Protein AF-0000000087553945 (afdb_homodimer)

Structure (mmCIF, N/CA/C/O backbone):
data_AF-0000000087553945-model_v1
#
loop_
_entity.id
_entity.type
_entity.pdbx_description
1 polymer 'Aminotransferase class I/II-fold pyridoxal phosphate-dependent enzyme'
#
loop_
_atom_site.group_PDB
_atom_site.id
_atom_site.type_symbol
_atom_site.label_atom_id
_atom_site.label_alt_id
_atom_site.label_comp_id
_atom_site.label_asym_id
_atom_site.label_entity_id
_atom_site.label_seq_id
_atom_site.pdbx_PDB_ins_code
_atom_site.Cartn_x
_atom_site.Cartn_y
_atom_site.Cartn_z
_atom_site.occupancy
_atom_site.B_iso_or_equiv
_atom_site.auth_seq_id
_atom_site.auth_comp_id
_atom_site.auth_asym_id
_atom_site.auth_atom_id
_atom_site.pdbx_PDB_model_num
ATOM 1 N N . MET A 1 1 ? 24.328 1.444 3.928 1 54.53 1 MET A N 1
ATOM 2 C CA . MET A 1 1 ? 22.922 1.836 3.967 1 54.53 1 MET A CA 1
ATOM 3 C C . MET A 1 1 ? 22.672 2.883 5.047 1 54.53 1 MET A C 1
ATOM 5 O O . MET A 1 1 ? 23.125 2.727 6.184 1 54.53 1 MET A O 1
ATOM 9 N N . GLN A 1 2 ? 22.328 4.105 4.582 1 62.97 2 GLN A N 1
ATOM 10 C CA . GLN A 1 2 ? 22.047 5.152 5.555 1 62.97 2 GLN A CA 1
ATOM 11 C C . GLN A 1 2 ? 21.172 4.633 6.691 1 62.97 2 GLN A C 1
ATOM 13 O O . GLN A 1 2 ? 20.312 3.781 6.473 1 62.97 2 GLN A O 1
ATOM 18 N N . ASN A 1 3 ? 21.562 4.898 7.859 1 80.62 3 ASN A N 1
ATOM 19 C CA . ASN A 1 3 ? 20.906 4.414 9.078 1 80.62 3 ASN A CA 1
ATOM 20 C C . ASN A 1 3 ? 19.531 5.023 9.25 1 80.62 3 ASN A C 1
ATOM 22 O O . ASN A 1 3 ? 19.391 6.109 9.82 1 80.62 3 ASN A O 1
ATOM 26 N N . ILE A 1 4 ? 18.5 4.445 8.75 1 85.56 4 ILE A N 1
ATOM 27 C CA . ILE A 1 4 ? 17.109 4.898 8.812 1 85.56 4 ILE A CA 1
ATOM 28 C C . ILE A 1 4 ? 16.609 4.828 10.258 1 85.56 4 ILE A C 1
ATOM 30 O O . ILE A 1 4 ? 15.625 5.477 10.609 1 85.56 4 ILE A O 1
ATOM 34 N N . TYR A 1 5 ? 17.328 4.16 11.109 1 84 5 TYR A N 1
ATOM 35 C CA . TYR A 1 5 ? 16.844 3.896 12.461 1 84 5 TYR A CA 1
ATOM 36 C C . TYR A 1 5 ? 17.109 5.086 13.375 1 84 5 TYR A C 1
ATOM 38 O O . TYR A 1 5 ? 16.641 5.117 14.516 1 84 5 TYR A O 1
ATOM 46 N N . LYS A 1 6 ? 17.797 6.086 12.766 1 86.88 6 LYS A N 1
ATOM 47 C CA . LYS A 1 6 ? 18.016 7.32 13.523 1 86.88 6 LYS A CA 1
ATOM 48 C C . LYS A 1 6 ? 16.75 8.172 13.547 1 86.88 6 LYS A C 1
ATOM 50 O O . LYS A 1 6 ? 16.625 9.094 14.367 1 86.88 6 LYS A O 1
ATOM 55 N N . PHE A 1 7 ? 15.898 7.938 12.562 1 88.38 7 PHE A N 1
ATOM 56 C CA . PHE A 1 7 ? 14.656 8.688 12.508 1 88.38 7 PHE A CA 1
ATOM 57 C C . PHE A 1 7 ? 13.633 8.117 13.484 1 88.38 7 PHE A C 1
ATOM 59 O O . PHE A 1 7 ? 13.055 7.062 13.234 1 88.38 7 PHE A O 1
ATOM 66 N N . ASN A 1 8 ? 13.391 8.75 14.594 1 82.94 8 ASN A N 1
ATOM 67 C CA . ASN A 1 8 ? 12.523 8.227 15.641 1 82.94 8 ASN A CA 1
ATOM 68 C C . ASN A 1 8 ? 11.508 9.273 16.109 1 82.94 8 ASN A C 1
ATOM 70 O O . ASN A 1 8 ? 10.875 9.109 17.156 1 82.94 8 ASN A O 1
ATOM 74 N N . ARG A 1 9 ? 11.297 10.297 15.359 1 84.25 9 ARG A N 1
ATOM 75 C CA . ARG A 1 9 ? 10.398 11.383 15.75 1 84.25 9 ARG A CA 1
ATOM 76 C C . ARG A 1 9 ? 8.969 10.883 15.898 1 84.25 9 ARG A C 1
ATOM 78 O O . ARG A 1 9 ? 8.188 11.438 16.672 1 84.25 9 ARG A O 1
ATOM 85 N N . TYR A 1 10 ? 8.617 9.766 15.172 1 84.69 10 TYR A N 1
ATOM 86 C CA . TYR A 1 10 ? 7.285 9.188 15.281 1 84.69 10 TYR A CA 1
ATOM 87 C C . TYR A 1 10 ? 6.992 8.75 16.703 1 84.69 10 TYR A C 1
ATOM 89 O O . TYR A 1 10 ? 5.832 8.672 17.125 1 84.69 10 TYR A O 1
ATOM 97 N N . GLU A 1 11 ? 7.969 8.523 17.469 1 88.56 11 GLU A N 1
ATOM 98 C CA . GLU A 1 11 ? 7.805 8.055 18.828 1 88.56 11 GLU A CA 1
ATOM 99 C C . GLU A 1 11 ? 7.098 9.094 19.703 1 88.56 11 GLU A C 1
ATOM 101 O O . GLU A 1 11 ? 6.34 8.75 20.609 1 88.56 11 GLU A O 1
ATOM 106 N N . LEU A 1 12 ? 7.352 10.398 19.359 1 90.94 12 LEU A N 1
ATOM 107 C CA . LEU A 1 12 ? 6.699 11.461 20.141 1 90.94 12 LEU A CA 1
ATOM 108 C C . LEU A 1 12 ? 5.195 11.469 19.875 1 90.94 12 LEU A C 1
ATOM 110 O O . LEU A 1 12 ? 4.41 11.766 20.781 1 90.94 12 LEU A O 1
ATOM 114 N N . PHE A 1 13 ? 4.797 11.18 18.625 1 91.5 13 PHE A N 1
ATOM 115 C CA . PHE A 1 13 ? 3.379 11.094 18.297 1 91.5 13 PHE A CA 1
ATOM 116 C C . PHE A 1 13 ? 2.709 9.961 19.078 1 91.5 13 PHE A C 1
ATOM 118 O O . PHE A 1 13 ? 1.652 10.156 19.672 1 91.5 13 PHE A O 1
ATOM 125 N N . THR A 1 14 ? 3.404 8.852 19.078 1 89.88 14 THR A N 1
ATOM 126 C CA . THR A 1 14 ? 2.875 7.676 19.75 1 89.88 14 THR A CA 1
ATOM 127 C C . THR A 1 14 ? 2.879 7.875 21.266 1 89.88 14 THR A C 1
ATOM 129 O O . THR A 1 14 ? 1.916 7.516 21.938 1 89.88 14 THR A O 1
ATOM 132 N N . GLU A 1 15 ? 3.943 8.422 21.734 1 93.56 15 GLU A N 1
ATOM 133 C CA . GLU A 1 15 ? 4.078 8.641 23.172 1 93.56 15 GLU A CA 1
ATOM 134 C C . GLU A 1 15 ? 2.992 9.578 23.688 1 93.56 15 GLU A C 1
ATOM 136 O O . GLU A 1 15 ? 2.361 9.297 24.719 1 93.56 15 GLU A O 1
ATOM 141 N N . MET A 1 16 ? 2.758 10.656 22.984 1 94.19 16 MET A N 1
ATOM 142 C CA . MET A 1 16 ? 1.792 11.648 23.453 1 94.19 16 MET A CA 1
ATOM 143 C C . MET A 1 16 ? 0.373 11.094 23.406 1 94.19 16 MET A C 1
ATOM 145 O O . MET A 1 16 ? -0.438 11.375 24.281 1 94.19 16 MET A O 1
ATOM 149 N N . SER A 1 17 ? 0.095 10.359 22.328 1 91.19 17 SER A N 1
ATOM 150 C CA . SER A 1 17 ? -1.218 9.734 22.234 1 91.19 17 SER A CA 1
ATOM 151 C C . SER A 1 17 ? -1.433 8.727 23.359 1 91.19 17 SER A C 1
ATOM 153 O O . SER A 1 17 ? -2.527 8.633 23.922 1 91.19 17 SER A O 1
ATOM 155 N N . GLN A 1 18 ? -0.409 8.016 23.688 1 93.5 18 GLN A N 1
ATOM 156 C CA . GLN A 1 18 ? -0.49 7.031 24.766 1 93.5 18 GLN A CA 1
ATOM 157 C C . GLN A 1 18 ? -0.67 7.711 26.125 1 93.5 18 GLN A C 1
ATOM 159 O O . GLN A 1 18 ? -1.437 7.238 26.969 1 93.5 18 GLN A O 1
ATOM 164 N N . LEU A 1 19 ? 0.071 8.711 26.328 1 96.38 19 LEU A N 1
ATOM 165 C CA . LEU A 1 19 ? -0.048 9.469 27.562 1 96.38 19 LEU A CA 1
ATOM 166 C C . LEU A 1 19 ? -1.46 10.016 27.734 1 96.38 19 LEU A C 1
ATOM 168 O O . LEU A 1 19 ? -2.01 10 28.844 1 96.38 19 LEU A O 1
ATOM 172 N N . ALA A 1 20 ? -1.989 10.547 26.641 1 96.69 20 ALA A N 1
ATOM 173 C CA . ALA A 1 20 ? -3.346 11.078 26.688 1 96.69 20 ALA A CA 1
ATOM 174 C C . ALA A 1 20 ? -4.348 10.008 27.109 1 96.69 20 ALA A C 1
ATOM 176 O O . ALA A 1 20 ? -5.211 10.25 27.953 1 96.69 20 ALA A O 1
ATOM 177 N N . ALA A 1 21 ? -4.238 8.859 26.547 1 94.56 21 ALA A N 1
ATOM 178 C CA . ALA A 1 21 ? -5.137 7.754 26.859 1 94.56 21 ALA A CA 1
ATOM 179 C C . ALA A 1 21 ? -4.973 7.301 28.297 1 94.56 21 ALA A C 1
ATOM 181 O O . ALA A 1 21 ? -5.961 7.07 29 1 94.56 21 ALA A O 1
ATOM 182 N N . THR A 1 22 ? -3.756 7.152 28.75 1 97.25 22 THR A N 1
ATOM 183 C CA . THR A 1 22 ? -3.434 6.664 30.078 1 97.25 22 THR A CA 1
ATOM 184 C C . THR A 1 22 ? -3.975 7.613 31.156 1 97.25 22 THR A C 1
ATOM 186 O O . THR A 1 22 ? -4.426 7.172 32.219 1 97.25 22 THR A O 1
ATOM 189 N N . HIS A 1 23 ? -3.992 8.867 30.875 1 97.69 23 HIS A N 1
ATOM 190 C CA . HIS A 1 23 ? -4.32 9.852 31.906 1 97.69 23 HIS A CA 1
ATOM 191 C C . HIS A 1 23 ? -5.727 10.406 31.703 1 97.69 23 HIS A C 1
ATOM 193 O O . HIS A 1 23 ? -6.156 11.297 32.438 1 97.69 23 HIS A O 1
ATOM 199 N N . GLY A 1 24 ? -6.418 9.898 30.641 1 97.12 24 GLY A N 1
ATOM 200 C CA . GLY A 1 24 ? -7.77 10.367 30.391 1 97.12 24 GLY A CA 1
ATOM 201 C C . GLY A 1 24 ? -7.828 11.828 30 1 97.12 24 GLY A C 1
ATOM 202 O O . GLY A 1 24 ? -8.703 12.57 30.453 1 97.12 24 GLY A O 1
ATOM 203 N N . SER A 1 25 ? -6.863 12.273 29.219 1 98.06 25 SER A N 1
ATOM 204 C CA . SER A 1 25 ? -6.762 13.672 28.797 1 98.06 25 SER A CA 1
ATOM 205 C C . SER A 1 25 ? -7.609 13.938 27.562 1 98.06 25 SER A C 1
ATOM 207 O O . SER A 1 25 ? -7.883 13.016 26.781 1 98.06 25 SER A O 1
ATOM 209 N N . PHE A 1 26 ? -8.102 15.188 27.422 1 98 26 PHE A N 1
ATOM 210 C CA . PHE A 1 26 ? -8.617 15.625 26.141 1 98 26 PHE A CA 1
ATOM 211 C C . PHE A 1 26 ? -7.527 15.594 25.078 1 98 26 PHE A C 1
ATOM 213 O O . PHE A 1 26 ? -6.523 16.297 25.188 1 98 26 PHE A O 1
ATOM 220 N N . ASP A 1 27 ? -7.691 14.805 24.062 1 97 27 ASP A N 1
ATOM 221 C CA . ASP A 1 27 ? -6.613 14.594 23.109 1 97 27 ASP A CA 1
ATOM 222 C C . ASP A 1 27 ? -6.75 15.539 21.906 1 97 27 ASP A C 1
ATOM 224 O O . ASP A 1 27 ? -7.543 15.297 21 1 97 27 ASP A O 1
ATOM 228 N N . LEU A 1 28 ? -5.992 16.531 21.844 1 97.81 28 LEU A N 1
ATOM 229 C CA . LEU A 1 28 ? -5.895 17.438 20.719 1 97.81 28 LEU A CA 1
ATOM 230 C C . LEU A 1 28 ? -4.57 17.25 19.984 1 97.81 28 LEU A C 1
ATOM 232 O O . LEU A 1 28 ? -4.152 18.125 19.219 1 97.81 28 LEU A O 1
ATOM 236 N N . SER A 1 29 ? -3.859 16.141 20.266 1 95.69 29 SER A N 1
ATOM 237 C CA . SER A 1 29 ? -2.494 15.977 19.781 1 95.69 29 SER A CA 1
ATOM 238 C C . SER A 1 29 ? -2.473 15.547 18.312 1 95.69 29 SER A C 1
ATOM 240 O O . SER A 1 29 ? -1.869 16.219 17.484 1 95.69 29 SER A O 1
ATOM 242 N N . LEU A 1 30 ? -3.227 14.516 17.922 1 92.94 30 LEU A N 1
ATOM 243 C CA . LEU A 1 30 ? -3.121 13.93 16.594 1 92.94 30 LEU A CA 1
ATOM 244 C C . LEU A 1 30 ? -4.18 14.5 15.664 1 92.94 30 LEU A C 1
ATOM 246 O O . LEU A 1 30 ? -5.25 14.922 16.109 1 92.94 30 LEU A O 1
ATOM 250 N N . GLY A 1 31 ? -3.846 14.555 14.414 1 92.81 31 GLY A N 1
ATOM 251 C CA . GLY A 1 31 ? -4.766 15.008 13.383 1 92.81 31 GLY A CA 1
ATOM 252 C C . GLY A 1 31 ? -5.762 13.945 12.961 1 92.81 31 GLY A C 1
ATOM 253 O O . GLY A 1 31 ? -5.953 13.703 11.766 1 92.81 31 GLY A O 1
ATOM 254 N N . LEU A 1 32 ? -6.371 13.281 13.891 1 91.12 32 LEU A N 1
ATOM 255 C CA . LEU A 1 32 ? -7.387 12.266 13.633 1 91.12 32 LEU A CA 1
ATOM 256 C C . LEU A 1 32 ? -8.742 12.711 14.172 1 91.12 32 LEU A C 1
ATOM 258 O O . LEU A 1 32 ? -8.898 12.922 15.375 1 91.12 32 LEU A O 1
ATOM 262 N N . PRO A 1 33 ? -9.68 12.781 13.305 1 93.81 33 PRO A N 1
ATOM 263 C CA . PRO A 1 33 ? -11.008 13.195 13.758 1 93.81 33 PRO A CA 1
ATOM 264 C C . PRO A 1 33 ? -11.648 12.18 14.711 1 93.81 33 PRO A C 1
ATOM 266 O O . PRO A 1 33 ? -11.414 10.977 14.586 1 93.81 33 PRO A O 1
ATOM 269 N N . ASP A 1 34 ? -12.438 12.672 15.617 1 92.94 34 ASP A N 1
ATOM 270 C CA . ASP A 1 34 ? -13.141 11.797 16.547 1 92.94 34 ASP A CA 1
ATOM 271 C C . ASP A 1 34 ? -14.648 11.805 16.281 1 92.94 34 ASP A C 1
ATOM 273 O O . ASP A 1 34 ? -15.438 11.414 17.141 1 92.94 34 ASP A O 1
ATOM 277 N N . PHE A 1 35 ? -15.062 12.383 15.188 1 92.25 35 PHE A N 1
ATOM 278 C CA . PHE A 1 35 ? -16.453 12.414 14.781 1 92.25 35 PHE A CA 1
ATOM 279 C C . PHE A 1 35 ? -16.688 11.562 13.531 1 92.25 35 PHE A C 1
ATOM 281 O O . PHE A 1 35 ? -15.727 11.086 12.922 1 92.25 35 PHE A O 1
ATOM 288 N N . GLY A 1 36 ? -17.922 11.32 13.172 1 91.06 36 GLY A N 1
ATOM 289 C CA . GLY A 1 36 ? -18.266 10.406 12.094 1 91.06 36 GLY A CA 1
ATOM 290 C C . GLY A 1 36 ? -17.969 10.977 10.719 1 91.06 36 GLY A C 1
ATOM 291 O O . GLY A 1 36 ? -17.734 12.18 10.578 1 91.06 36 GLY A O 1
ATOM 292 N N . ILE A 1 37 ? -18 10.117 9.734 1 95.19 37 ILE A N 1
ATOM 293 C CA . ILE A 1 37 ? -17.781 10.523 8.352 1 95.19 37 ILE A CA 1
ATOM 294 C C . ILE A 1 37 ? -19.109 10.844 7.68 1 95.19 37 ILE A C 1
ATOM 296 O O . ILE A 1 37 ? -20.172 10.648 8.266 1 95.19 37 ILE A O 1
ATOM 300 N N . ASP A 1 38 ? -19.109 11.461 6.504 1 95.62 38 ASP A N 1
ATOM 301 C CA . ASP A 1 38 ? -20.297 11.703 5.699 1 95.62 38 ASP A CA 1
ATOM 302 C C . ASP A 1 38 ? -21.062 10.406 5.445 1 95.62 38 ASP A C 1
ATOM 304 O O . ASP A 1 38 ? -20.5 9.445 4.902 1 95.62 38 ASP A O 1
ATOM 308 N N . GLU A 1 39 ? -22.328 10.359 5.789 1 96.62 39 GLU A N 1
ATOM 309 C CA . GLU A 1 39 ? -23.156 9.164 5.703 1 96.62 39 GLU A CA 1
ATOM 310 C C . GLU A 1 39 ? -23.234 8.648 4.266 1 96.62 39 GLU A C 1
ATOM 312 O O . GLU A 1 39 ? -23.359 7.445 4.035 1 96.62 39 GLU A O 1
ATOM 317 N N . ARG A 1 40 ? -23.172 9.523 3.346 1 98.12 40 ARG A N 1
ATOM 318 C CA . ARG A 1 40 ? -23.219 9.141 1.94 1 98.12 40 ARG A CA 1
ATOM 319 C C . ARG A 1 40 ? -22.031 8.266 1.565 1 98.12 40 ARG A C 1
ATOM 321 O O . ARG A 1 40 ? -22.141 7.395 0.7 1 98.12 40 ARG A O 1
ATOM 328 N N . LEU A 1 41 ? -20.812 8.445 2.119 1 98.25 41 LEU A N 1
ATOM 329 C CA . LEU A 1 41 ? -19.641 7.594 1.912 1 98.25 41 LEU A CA 1
ATOM 330 C C . LEU A 1 41 ? -19.938 6.164 2.355 1 98.25 41 LEU A C 1
ATOM 332 O O . LEU A 1 41 ? -19.578 5.211 1.663 1 98.25 41 LEU A O 1
ATOM 336 N N . LYS A 1 42 ? -20.578 6.039 3.555 1 97.88 42 LYS A N 1
ATOM 337 C CA . LYS A 1 42 ? -20.953 4.715 4.047 1 97.88 42 LYS A CA 1
ATOM 338 C C . LYS A 1 42 ? -21.875 4.004 3.068 1 97.88 42 LYS A C 1
ATOM 340 O O . LYS A 1 42 ? -21.688 2.824 2.77 1 97.88 42 LYS A O 1
ATOM 345 N N . LEU A 1 43 ? -22.875 4.762 2.559 1 98.12 43 LEU A N 1
ATOM 346 C CA . LEU A 1 43 ? -23.844 4.211 1.62 1 98.12 43 LEU A CA 1
ATOM 347 C C . LEU A 1 43 ? -23.156 3.709 0.356 1 98.12 43 LEU A C 1
ATOM 349 O O . LEU A 1 43 ? -23.469 2.617 -0.129 1 98.12 43 LEU A O 1
ATOM 353 N N . PHE A 1 44 ? -22.25 4.441 -0.185 1 98.5 44 PHE A N 1
ATOM 354 C CA . PHE A 1 44 ? -21.609 4.094 -1.447 1 98.5 44 PHE A CA 1
ATOM 355 C C . PHE A 1 44 ? -20.641 2.938 -1.259 1 98.5 44 PHE A C 1
ATOM 357 O O . PHE A 1 44 ? -20.422 2.135 -2.172 1 98.5 44 PHE A O 1
ATOM 364 N N . LEU A 1 45 ? -19.984 2.822 -0.08 1 98.25 45 LEU A N 1
ATOM 365 C CA . LEU A 1 45 ? -19.141 1.661 0.162 1 98.25 45 LEU A CA 1
ATOM 366 C C . LEU A 1 45 ? -19.969 0.387 0.249 1 98.25 45 LEU A C 1
ATOM 368 O O . LEU A 1 45 ? -19.562 -0.667 -0.239 1 98.25 45 LEU A O 1
ATOM 372 N N . LYS A 1 46 ? -21.156 0.502 0.927 1 98.12 46 LYS A N 1
ATOM 373 C CA . LYS A 1 46 ? -22.062 -0.644 0.945 1 98.12 46 LYS A CA 1
ATOM 374 C C . LYS A 1 46 ? -22.5 -1.013 -0.467 1 98.12 46 LYS A C 1
ATOM 376 O O . LYS A 1 46 ? -22.594 -2.193 -0.806 1 98.12 46 LYS A O 1
ATOM 381 N N . GLU A 1 47 ? -22.781 -0.009 -1.292 1 98.38 47 GLU A N 1
ATOM 382 C CA . GLU A 1 47 ? -23.125 -0.242 -2.691 1 98.38 47 GLU A CA 1
ATOM 383 C C . GLU A 1 47 ? -21.984 -0.936 -3.434 1 98.38 47 GLU A C 1
ATOM 385 O O . GLU A 1 47 ? -22.234 -1.818 -4.262 1 98.38 47 GLU A O 1
ATOM 390 N N . ALA A 1 48 ? -20.766 -0.502 -3.17 1 98.19 48 ALA A N 1
ATOM 391 C CA . ALA A 1 48 ? -19.578 -1.092 -3.795 1 98.19 48 ALA A CA 1
ATOM 392 C C . ALA A 1 48 ? -19.5 -2.59 -3.516 1 98.19 48 ALA A C 1
ATOM 394 O O . ALA A 1 48 ? -19.094 -3.367 -4.379 1 98.19 48 ALA A O 1
ATOM 395 N N . VAL A 1 49 ? -19.859 -3 -2.301 1 96.69 49 VAL A N 1
ATOM 396 C CA . VAL A 1 49 ? -19.812 -4.398 -1.882 1 96.69 49 VAL A CA 1
ATOM 397 C C . VAL A 1 49 ? -20.75 -5.23 -2.764 1 96.69 49 VAL A C 1
ATOM 399 O O . VAL A 1 49 ? -20.438 -6.379 -3.088 1 96.69 49 VAL A O 1
ATOM 402 N N . ASP A 1 50 ? -21.797 -4.637 -3.127 1 95.38 50 ASP A N 1
ATOM 403 C CA . ASP A 1 50 ? -22.797 -5.352 -3.922 1 95.38 50 ASP A CA 1
ATOM 404 C C . ASP A 1 50 ? -22.484 -5.242 -5.414 1 95.38 50 ASP A C 1
ATOM 406 O O . ASP A 1 50 ? -23.156 -5.871 -6.238 1 95.38 50 ASP A O 1
ATOM 410 N N . SER A 1 51 ? -21.438 -4.504 -5.629 1 91.19 51 SER A N 1
ATOM 411 C CA . SER A 1 51 ? -21.016 -4.309 -7.016 1 91.19 51 SER A CA 1
ATOM 412 C C . SER A 1 51 ? -19.812 -5.164 -7.359 1 91.19 51 SER A C 1
ATOM 414 O O . SER A 1 51 ? -19.219 -5.805 -6.48 1 91.19 51 SER A O 1
ATOM 416 N N . ASN A 1 52 ? -19.531 -5.66 -8.516 1 87.12 52 ASN A N 1
ATOM 417 C CA . ASN A 1 52 ? -18.406 -6.48 -8.953 1 87.12 52 ASN A CA 1
ATOM 418 C C . ASN A 1 52 ? -17.078 -5.727 -8.812 1 87.12 52 ASN A C 1
ATOM 420 O O . ASN A 1 52 ? -16.359 -5.547 -9.797 1 87.12 52 ASN A O 1
ATOM 424 N N . THR A 1 53 ? -16.688 -5.363 -7.441 1 92 53 THR A N 1
ATOM 425 C CA . THR A 1 53 ? -15.5 -4.555 -7.176 1 92 53 THR A CA 1
ATOM 426 C C . THR A 1 53 ? -14.492 -5.328 -6.336 1 92 53 THR A C 1
ATOM 428 O O . THR A 1 53 ? -13.766 -4.742 -5.527 1 92 53 THR A O 1
ATOM 431 N N . HIS A 1 54 ? -14.492 -6.613 -6.469 1 95.19 54 HIS A N 1
ATOM 432 C CA . HIS A 1 54 ? -13.734 -7.395 -5.504 1 95.19 54 HIS A CA 1
ATOM 433 C C . HIS A 1 54 ? -12.367 -7.789 -6.066 1 95.19 54 HIS A C 1
ATOM 435 O O . HIS A 1 54 ? -11.484 -8.203 -5.316 1 95.19 54 HIS A O 1
ATOM 441 N N . ASN A 1 55 ? -12.172 -7.691 -7.348 1 94.06 55 ASN A N 1
ATOM 442 C CA . ASN A 1 55 ? -10.875 -7.957 -7.969 1 94.06 55 ASN A CA 1
ATOM 443 C C . ASN A 1 55 ? -10.078 -6.672 -8.172 1 94.06 55 ASN A C 1
ATOM 445 O O . ASN A 1 55 ? -10.586 -5.578 -7.926 1 94.06 55 ASN A O 1
ATOM 449 N N . TYR A 1 56 ? -8.875 -6.785 -8.633 1 93.12 56 TYR A N 1
ATOM 450 C CA . TYR A 1 56 ? -7.977 -5.652 -8.82 1 93.12 56 TYR A CA 1
ATOM 451 C C . TYR A 1 56 ? -8.641 -4.559 -9.648 1 93.12 56 TYR A C 1
ATOM 453 O O . TYR A 1 56 ? -9.273 -4.844 -10.664 1 93.12 56 TYR A O 1
ATOM 461 N N . ALA A 1 57 ? -8.508 -3.338 -9.18 1 93.69 57 ALA A N 1
ATOM 462 C CA . ALA A 1 57 ? -8.68 -2.199 -10.078 1 93.69 57 ALA A CA 1
ATOM 463 C C . ALA A 1 57 ? -7.457 -2.016 -10.969 1 93.69 57 ALA A C 1
ATOM 465 O O . ALA A 1 57 ? -6.379 -2.543 -10.672 1 93.69 57 ALA A O 1
ATOM 466 N N . PRO A 1 58 ? -7.648 -1.339 -12.094 1 94.5 58 PRO A N 1
ATOM 467 C CA . PRO A 1 58 ? -6.469 -1.013 -12.898 1 94.5 58 PRO A CA 1
ATOM 468 C C . PRO A 1 58 ? -5.387 -0.297 -12.094 1 94.5 58 PRO A C 1
ATOM 470 O O . PRO A 1 58 ? -5.691 0.362 -11.094 1 94.5 58 PRO A O 1
ATOM 473 N N . LEU A 1 59 ? -4.172 -0.444 -12.531 1 96.12 59 LEU A N 1
ATOM 474 C CA . LEU A 1 59 ? -3.021 0.151 -11.859 1 96.12 59 LEU A CA 1
ATOM 475 C C . LEU A 1 59 ? -3.234 1.645 -11.641 1 96.12 59 LEU A C 1
ATOM 477 O O . LEU A 1 59 ? -2.916 2.17 -10.57 1 96.12 59 LEU A O 1
ATOM 481 N N . GLU A 1 60 ? -3.787 2.348 -12.68 1 97.5 60 GLU A N 1
ATOM 482 C CA . GLU A 1 60 ? -3.967 3.795 -12.609 1 97.5 60 GLU A CA 1
ATOM 483 C C . GLU A 1 60 ? -5.125 4.164 -11.688 1 97.5 60 GLU A C 1
ATOM 485 O O . GLU A 1 60 ? -5.203 5.297 -11.203 1 97.5 60 GLU A O 1
ATOM 490 N N . GLY A 1 61 ? -6.074 3.293 -11.492 1 97.88 61 GLY A N 1
ATOM 491 C CA . GLY A 1 61 ? -7.258 3.535 -10.68 1 97.88 61 GLY A CA 1
ATOM 492 C C . GLY A 1 61 ? -8.555 3.25 -11.414 1 97.88 61 GLY A C 1
ATOM 493 O O . GLY A 1 61 ? -8.555 3.059 -12.633 1 97.88 61 GLY A O 1
ATOM 494 N N . ASN A 1 62 ? -9.602 3.17 -10.695 1 98 62 ASN A N 1
ATOM 495 C CA . ASN A 1 62 ? -10.938 3 -11.234 1 98 62 ASN A CA 1
ATOM 496 C C . ASN A 1 62 ? -11.281 4.094 -12.242 1 98 62 ASN A C 1
ATOM 498 O O . ASN A 1 62 ? -11.148 5.281 -11.945 1 98 62 ASN A O 1
ATOM 502 N N . PRO A 1 63 ? -11.703 3.705 -13.461 1 97.88 63 PRO A N 1
ATOM 503 C CA . PRO A 1 63 ? -11.938 4.699 -14.516 1 97.88 63 PRO A CA 1
ATOM 504 C C . PRO A 1 63 ? -12.961 5.758 -14.109 1 97.88 63 PRO A C 1
ATOM 506 O O . PRO A 1 63 ? -12.773 6.945 -14.398 1 97.88 63 PRO A O 1
ATOM 509 N N . LEU A 1 64 ? -14.008 5.336 -13.445 1 98.31 64 LEU A N 1
ATOM 510 C CA . LEU A 1 64 ? -15.016 6.297 -13.008 1 98.31 64 LEU A CA 1
ATOM 511 C C . LEU A 1 64 ? -14.445 7.254 -11.969 1 98.31 64 LEU A C 1
ATOM 513 O O . LEU A 1 64 ? -14.758 8.445 -11.977 1 98.31 64 LEU A O 1
ATOM 517 N N . LEU A 1 65 ? -13.641 6.738 -11.062 1 98.81 65 LEU A N 1
ATOM 518 C CA . LEU A 1 65 ? -13 7.59 -10.07 1 98.81 65 LEU A CA 1
ATOM 519 C C . LEU A 1 65 ? -12.086 8.617 -10.734 1 98.81 65 LEU A C 1
ATOM 521 O O . LEU A 1 65 ? -12.086 9.789 -10.367 1 98.81 65 LEU A O 1
ATOM 525 N N . ILE A 1 66 ? -11.289 8.172 -11.688 1 98.81 66 ILE A N 1
ATOM 526 C CA . ILE A 1 66 ? -10.375 9.055 -12.406 1 98.81 66 ILE A CA 1
ATOM 527 C C . ILE A 1 66 ? -11.164 10.164 -13.094 1 98.81 66 ILE A C 1
ATOM 529 O O . ILE A 1 66 ? -10.82 11.344 -12.984 1 98.81 66 ILE A O 1
ATOM 533 N N . GLU A 1 67 ? -12.227 9.797 -13.75 1 98.75 67 GLU A N 1
ATOM 534 C CA . GLU A 1 67 ? -13.07 10.781 -14.422 1 98.75 67 GLU A CA 1
ATOM 535 C C . GLU A 1 67 ? -13.625 11.805 -13.43 1 98.75 67 GLU A C 1
ATOM 537 O O . GLU A 1 67 ? -13.602 13.008 -13.688 1 98.75 67 GLU A O 1
ATOM 542 N N . ASN A 1 68 ? -14.109 11.32 -12.328 1 98.81 68 ASN A N 1
ATOM 543 C CA . ASN A 1 68 ? -14.742 12.195 -11.352 1 98.81 68 ASN A CA 1
ATOM 544 C C . ASN A 1 68 ? -13.711 13.062 -10.633 1 98.81 68 ASN A C 1
ATOM 546 O O . ASN A 1 68 ? -14.016 14.18 -10.227 1 98.81 68 ASN A O 1
ATOM 550 N N . ILE A 1 69 ? -12.438 12.57 -10.484 1 98.81 69 ILE A N 1
ATOM 551 C CA . ILE A 1 69 ? -11.359 13.391 -9.938 1 98.81 69 ILE A CA 1
ATOM 552 C C . ILE A 1 69 ? -11.039 14.531 -10.906 1 98.81 69 ILE A C 1
ATOM 554 O O . ILE A 1 69 ? -10.797 15.664 -10.484 1 98.81 69 ILE A O 1
ATOM 558 N N . ILE A 1 70 ? -11.023 14.219 -12.203 1 98.81 70 ILE A N 1
ATOM 559 C CA . ILE A 1 70 ? -10.773 15.234 -13.211 1 98.81 70 ILE A CA 1
ATOM 560 C C . ILE A 1 70 ? -11.828 16.328 -13.117 1 98.81 70 ILE A C 1
ATOM 562 O O . ILE A 1 70 ? -11.5 17.516 -13.078 1 98.81 70 ILE A O 1
ATOM 566 N N . HIS A 1 71 ? -13.094 15.938 -13.016 1 98.69 71 HIS A N 1
ATOM 567 C CA . HIS A 1 71 ? -14.195 16.891 -12.906 1 98.69 71 HIS A CA 1
ATOM 568 C C . HIS A 1 71 ? -14.102 17.688 -11.609 1 98.69 71 HIS A C 1
ATOM 570 O O . HIS A 1 71 ? -14.297 18.906 -11.617 1 98.69 71 HIS A O 1
ATOM 576 N N . PHE A 1 72 ? -13.828 17.031 -10.555 1 98.38 72 PHE A N 1
ATOM 577 C CA . PHE A 1 72 ? -13.695 17.656 -9.242 1 98.38 72 PHE A CA 1
ATOM 578 C C . PHE A 1 72 ? -12.641 18.75 -9.273 1 98.38 72 PHE A C 1
ATOM 580 O O . PHE A 1 72 ? -12.891 19.875 -8.812 1 98.38 72 PHE A O 1
ATOM 587 N N . ASN A 1 73 ? -11.484 18.453 -9.844 1 98.5 73 ASN A N 1
ATOM 588 C CA . ASN A 1 73 ? -10.375 19.406 -9.898 1 98.5 73 ASN A CA 1
ATOM 589 C C . ASN A 1 73 ? -10.68 20.562 -10.852 1 98.5 73 ASN A C 1
ATOM 591 O O . ASN A 1 73 ? -10.289 21.688 -10.594 1 98.5 73 ASN A O 1
ATOM 595 N N . LYS A 1 74 ? -11.328 20.25 -11.93 1 98.19 74 LYS A N 1
ATOM 596 C CA . LYS A 1 74 ? -11.711 21.266 -12.906 1 98.19 74 LYS A CA 1
ATOM 597 C C . LYS A 1 74 ? -12.656 22.297 -12.289 1 98.19 74 LYS A C 1
ATOM 599 O O . LYS A 1 74 ? -12.594 23.484 -12.625 1 98.19 74 LYS A O 1
ATOM 604 N N . ASN A 1 75 ? -13.484 21.922 -11.344 1 97.31 75 ASN A N 1
ATOM 605 C CA . ASN A 1 75 ? -14.547 22.75 -10.797 1 97.31 75 ASN A CA 1
ATOM 606 C C . ASN A 1 75 ? -14.07 23.547 -9.578 1 97.31 75 ASN A C 1
ATOM 608 O O . ASN A 1 75 ? -14.836 24.312 -8.992 1 97.31 75 ASN A O 1
ATOM 612 N N . ARG A 1 76 ? -12.852 23.391 -9.18 1 96.88 76 ARG A N 1
ATOM 613 C CA . ARG A 1 76 ? -12.281 24.203 -8.117 1 96.88 76 ARG A CA 1
ATOM 614 C C . ARG A 1 76 ? -12.305 25.688 -8.492 1 96.88 76 ARG A C 1
ATOM 616 O O . ARG A 1 76 ? -12.297 26.031 -9.672 1 96.88 76 ARG A O 1
ATOM 623 N N . LYS A 1 77 ? -12.336 26.547 -7.438 1 95.5 77 LYS A N 1
ATOM 624 C CA . LYS A 1 77 ? -12.211 27.969 -7.707 1 95.5 77 LYS A CA 1
ATOM 625 C C . LYS A 1 77 ? -10.953 28.266 -8.516 1 95.5 77 LYS A C 1
ATOM 627 O O . LYS A 1 77 ? -11.008 28.984 -9.523 1 95.5 77 LYS A O 1
ATOM 632 N N . ASN A 1 78 ? -9.789 27.828 -7.988 1 97.62 78 ASN A N 1
ATOM 633 C CA . ASN A 1 78 ? -8.578 27.766 -8.789 1 97.62 78 ASN A CA 1
ATOM 634 C C . ASN A 1 78 ? -8.453 26.422 -9.516 1 97.62 78 ASN A C 1
ATOM 636 O O . ASN A 1 78 ? -7.879 25.469 -8.984 1 97.62 78 ASN A O 1
ATOM 640 N N . SER A 1 79 ? -8.914 26.406 -10.727 1 98.12 79 SER A N 1
ATOM 641 C CA . SER A 1 79 ? -9.117 25.188 -11.5 1 98.12 79 SER A CA 1
ATOM 642 C C . SER A 1 79 ? -7.797 24.469 -11.773 1 98.12 79 SER A C 1
ATOM 644 O O . SER A 1 79 ? -6.828 25.094 -12.203 1 98.12 79 SER A O 1
ATOM 646 N N . ILE A 1 80 ? -7.742 23.219 -11.5 1 98.31 80 ILE A N 1
ATOM 647 C CA . ILE A 1 80 ? -6.625 22.344 -11.875 1 98.31 80 ILE A CA 1
ATOM 648 C C . ILE A 1 80 ? -7.004 21.5 -13.094 1 98.31 80 ILE A C 1
ATOM 650 O O . ILE A 1 80 ? -7.809 20.578 -12.984 1 98.31 80 ILE A O 1
ATOM 654 N N . GLN A 1 81 ? -6.418 21.781 -14.156 1 97.94 81 GLN A N 1
ATOM 655 C CA . GLN A 1 81 ? -6.688 21.047 -15.391 1 97.94 81 GLN A CA 1
ATOM 656 C C . GLN A 1 81 ? -5.68 19.922 -15.594 1 97.94 81 GLN A C 1
ATOM 658 O O . GLN A 1 81 ? -4.469 20.156 -15.547 1 97.94 81 GLN A O 1
ATOM 663 N N . HIS A 1 82 ? -6.18 18.734 -15.781 1 97.81 82 HIS A N 1
ATOM 664 C CA . HIS A 1 82 ? -5.34 17.578 -16.031 1 97.81 82 HIS A CA 1
ATOM 665 C C . HIS A 1 82 ? -6.117 16.484 -16.75 1 97.81 82 HIS A C 1
ATOM 667 O O . HIS A 1 82 ? -7.348 16.5 -16.781 1 97.81 82 HIS A O 1
ATOM 673 N N . THR A 1 83 ? -5.402 15.562 -17.422 1 98.31 83 THR A N 1
ATOM 674 C CA . THR A 1 83 ? -5.988 14.453 -18.172 1 98.31 83 THR A CA 1
ATOM 675 C C . THR A 1 83 ? -5.836 13.148 -17.391 1 98.31 83 THR A C 1
ATOM 677 O O . THR A 1 83 ? -5.238 13.117 -16.312 1 98.31 83 THR A O 1
ATOM 680 N N . LYS A 1 84 ? -6.445 12.094 -17.953 1 98.25 84 LYS A N 1
ATOM 681 C CA . LYS A 1 84 ? -6.375 10.781 -17.312 1 98.25 84 LYS A CA 1
ATOM 682 C C . LYS A 1 84 ? -4.941 10.266 -17.281 1 98.25 84 LYS A C 1
ATOM 684 O O . LYS A 1 84 ? -4.582 9.461 -16.422 1 98.25 84 LYS A O 1
ATOM 689 N N . GLU A 1 85 ? -4.051 10.711 -18.172 1 98.31 85 GLU A N 1
ATOM 690 C CA . GLU A 1 85 ? -2.658 10.289 -18.25 1 98.31 85 GLU A CA 1
ATOM 691 C C . GLU A 1 85 ? -1.806 11 -17.203 1 98.31 85 GLU A C 1
ATOM 693 O O . GLU A 1 85 ? -0.642 10.648 -17 1 98.31 85 GLU A O 1
ATOM 698 N N . GLU A 1 86 ? -2.449 11.93 -16.438 1 98.81 86 GLU A N 1
ATOM 699 C CA . GLU A 1 86 ? -1.7 12.734 -15.477 1 98.81 86 GLU A CA 1
ATOM 700 C C . GLU A 1 86 ? -2.148 12.438 -14.047 1 98.81 86 GLU A C 1
ATOM 702 O O . GLU A 1 86 ? -1.812 13.18 -13.125 1 98.81 86 GLU A O 1
ATOM 707 N N . ILE A 1 87 ? -2.955 11.43 -13.906 1 98.69 87 ILE A N 1
ATOM 708 C CA . ILE A 1 87 ? -3.479 11.125 -12.578 1 98.69 87 ILE A CA 1
ATOM 709 C C . ILE A 1 87 ? -3.254 9.648 -12.266 1 98.69 87 ILE A C 1
ATOM 711 O O . ILE A 1 87 ? -3.371 8.789 -13.148 1 98.69 87 ILE A O 1
ATOM 715 N N . THR A 1 88 ? -2.867 9.305 -11.062 1 98.75 88 THR A N 1
ATOM 716 C CA . THR A 1 88 ? -2.771 7.949 -10.539 1 98.75 88 THR A CA 1
ATOM 717 C C . THR A 1 88 ? -3.416 7.855 -9.164 1 98.75 88 THR A C 1
ATOM 719 O O . THR A 1 88 ? -3.143 8.68 -8.289 1 98.75 88 THR A O 1
ATOM 722 N N . VAL A 1 89 ? -4.379 6.914 -9 1 98.75 89 VAL A N 1
ATOM 723 C CA . VAL A 1 89 ? -4.898 6.602 -7.672 1 98.75 89 VAL A CA 1
ATOM 724 C C . VAL A 1 89 ? -3.871 5.777 -6.895 1 98.75 89 VAL A C 1
ATOM 726 O O . VAL A 1 89 ? -3.305 4.82 -7.43 1 98.75 89 VAL A O 1
ATOM 729 N N . VAL A 1 90 ? -3.564 6.16 -5.664 1 98.38 90 VAL A N 1
ATOM 730 C CA . VAL A 1 90 ? -2.531 5.516 -4.859 1 98.38 90 VAL A CA 1
ATOM 731 C C . VAL A 1 90 ? -3.098 5.145 -3.492 1 98.38 90 VAL A C 1
ATOM 733 O O . VAL A 1 90 ? -4.148 5.652 -3.09 1 98.38 90 VAL A O 1
ATOM 736 N N . PRO A 1 91 ? -2.465 4.27 -2.771 1 97.62 91 PRO A N 1
ATOM 737 C CA . PRO A 1 91 ? -3.023 3.789 -1.506 1 97.62 91 PRO A CA 1
ATOM 738 C C . PRO A 1 91 ? -3.045 4.867 -0.424 1 97.62 91 PRO A C 1
ATOM 740 O O . PRO A 1 91 ? -3.922 4.859 0.442 1 97.62 91 PRO A O 1
ATOM 743 N N . CYS A 1 92 ? -1.987 5.707 -0.393 1 97.44 92 CYS A N 1
ATOM 744 C CA . CYS A 1 92 ? -1.923 6.793 0.581 1 97.44 92 CYS A CA 1
ATOM 745 C C . CYS A 1 92 ? -0.866 7.816 0.186 1 97.44 92 CYS A C 1
ATOM 747 O O . CYS A 1 92 ? -0.069 7.574 -0.722 1 97.44 92 CYS A O 1
ATOM 749 N N . ALA A 1 93 ? -0.865 8.914 0.891 1 97.69 93 ALA A N 1
ATOM 750 C CA . ALA A 1 93 ? 0.066 10 0.587 1 97.69 93 ALA A CA 1
ATOM 751 C C . ALA A 1 93 ? 1.506 9.586 0.871 1 97.69 93 ALA A C 1
ATOM 753 O O . ALA A 1 93 ? 2.424 9.961 0.142 1 97.69 93 ALA A O 1
ATOM 754 N N . THR A 1 94 ? 1.735 8.828 1.951 1 97.69 94 THR A N 1
ATOM 755 C CA . THR A 1 94 ? 3.066 8.336 2.285 1 97.69 94 THR A CA 1
ATOM 756 C C . THR A 1 94 ? 3.631 7.48 1.151 1 97.69 94 THR A C 1
ATOM 758 O O . THR A 1 94 ? 4.809 7.594 0.809 1 97.69 94 THR A O 1
ATOM 761 N N . PHE A 1 95 ? 2.779 6.668 0.572 1 98.5 95 PHE A N 1
ATOM 762 C CA . PHE A 1 95 ? 3.184 5.828 -0.551 1 98.5 95 PHE A CA 1
ATOM 763 C C . PHE A 1 95 ? 3.553 6.684 -1.759 1 98.5 95 PHE A C 1
ATOM 765 O O . PHE A 1 95 ? 4.547 6.414 -2.436 1 98.5 95 PHE A O 1
ATOM 772 N N . ALA A 1 96 ? 2.725 7.68 -2.035 1 98.69 96 ALA A N 1
ATOM 773 C CA . ALA A 1 96 ? 2.984 8.57 -3.16 1 98.69 96 ALA A CA 1
ATOM 774 C C . ALA A 1 96 ? 4.324 9.289 -2.994 1 98.69 96 ALA A C 1
ATOM 776 O O . ALA A 1 96 ? 5.098 9.398 -3.949 1 98.69 96 ALA A O 1
ATOM 777 N N . LEU A 1 97 ? 4.59 9.766 -1.787 1 98.75 97 LEU A N 1
ATOM 778 C CA . LEU A 1 97 ? 5.844 10.438 -1.481 1 98.75 97 LEU A CA 1
ATOM 779 C C . LEU A 1 97 ? 7.031 9.516 -1.729 1 98.75 97 LEU A C 1
ATOM 781 O O . LEU A 1 97 ? 7.953 9.867 -2.469 1 98.75 97 LEU A O 1
ATOM 785 N N . PHE A 1 98 ? 6.969 8.344 -1.165 1 98.62 98 PHE A N 1
ATOM 786 C CA . PHE A 1 98 ? 8.055 7.375 -1.273 1 98.62 98 PHE A CA 1
ATOM 787 C C . PHE A 1 98 ? 8.328 7.023 -2.732 1 98.62 98 PHE A C 1
ATOM 789 O O . PHE A 1 98 ? 9.469 7.047 -3.18 1 98.62 98 PHE A O 1
ATOM 796 N N . THR A 1 99 ? 7.27 6.703 -3.445 1 98.62 99 THR A N 1
ATOM 797 C CA . THR A 1 99 ? 7.383 6.219 -4.816 1 98.62 99 THR A CA 1
ATOM 798 C C . THR A 1 99 ? 7.82 7.344 -5.75 1 98.62 99 THR A C 1
ATOM 800 O O . THR A 1 99 ? 8.586 7.117 -6.691 1 98.62 99 THR A O 1
ATOM 803 N N . ALA A 1 100 ? 7.305 8.578 -5.496 1 98.75 100 ALA A N 1
ATOM 804 C CA . ALA A 1 100 ? 7.762 9.727 -6.277 1 98.75 100 ALA A CA 1
ATOM 805 C C . ALA A 1 100 ? 9.266 9.922 -6.141 1 98.75 100 ALA A C 1
ATOM 807 O O . ALA A 1 100 ? 9.969 10.141 -7.137 1 98.75 100 ALA A O 1
ATOM 808 N N . LEU A 1 101 ? 9.742 9.844 -4.938 1 98.62 101 LEU A N 1
ATOM 809 C CA . LEU A 1 101 ? 11.172 9.984 -4.699 1 98.62 101 LEU A CA 1
ATOM 810 C C . LEU A 1 101 ? 11.945 8.844 -5.355 1 98.62 101 LEU A C 1
ATOM 812 O O . LEU A 1 101 ? 13.023 9.062 -5.91 1 98.62 101 LEU A O 1
ATOM 816 N N . LYS A 1 102 ? 11.383 7.664 -5.305 1 97.5 102 LYS A N 1
ATOM 817 C CA . LYS A 1 102 ? 12.008 6.512 -5.938 1 97.5 102 LYS A CA 1
ATOM 818 C C . LYS A 1 102 ? 12.219 6.75 -7.43 1 97.5 102 LYS A C 1
ATOM 820 O O . LYS A 1 102 ? 13.188 6.262 -8.016 1 97.5 102 LYS A O 1
ATOM 825 N N . CYS A 1 103 ? 11.367 7.492 -8.023 1 96.81 103 CYS A N 1
ATOM 826 C CA . CYS A 1 103 ? 11.383 7.758 -9.453 1 96.81 103 CYS A CA 1
ATOM 827 C C . CYS A 1 103 ? 12.523 8.695 -9.828 1 96.81 103 CYS A C 1
ATOM 829 O O . CYS A 1 103 ? 13.023 8.664 -10.953 1 96.81 103 CYS A O 1
ATOM 831 N N . ILE A 1 104 ? 12.961 9.531 -8.852 1 97.38 104 ILE A N 1
ATOM 832 C CA . ILE A 1 104 ? 13.766 10.648 -9.344 1 97.38 104 ILE A CA 1
ATOM 833 C C . ILE A 1 104 ? 15.07 10.727 -8.57 1 97.38 104 ILE A C 1
ATOM 835 O O . ILE A 1 104 ? 16.016 11.398 -8.992 1 97.38 104 ILE A O 1
ATOM 839 N N . VAL A 1 105 ? 15.164 10.094 -7.438 1 97 105 VAL A N 1
ATOM 840 C CA . VAL A 1 105 ? 16.328 10.273 -6.562 1 97 105 VAL A CA 1
ATOM 841 C C . VAL A 1 105 ? 17.344 9.172 -6.828 1 97 105 VAL A C 1
ATOM 843 O O . VAL A 1 105 ? 17 7.988 -6.871 1 97 105 VAL A O 1
ATOM 846 N N . ASN A 1 106 ? 18.547 9.508 -7.066 1 94.94 106 ASN A N 1
ATOM 847 C CA . ASN A 1 106 ? 19.703 8.609 -7.09 1 94.94 106 ASN A CA 1
ATOM 848 C C . ASN A 1 106 ? 20.5 8.703 -5.801 1 94.94 106 ASN A C 1
ATOM 850 O O . ASN A 1 106 ? 20.344 9.648 -5.031 1 94.94 106 ASN A O 1
ATOM 854 N N . PRO A 1 107 ? 21.328 7.633 -5.555 1 94.12 107 PRO A N 1
ATOM 855 C CA . PRO A 1 107 ? 22.141 7.691 -4.348 1 94.12 107 PRO A CA 1
ATOM 856 C C . PRO A 1 107 ? 23 8.961 -4.27 1 94.12 107 PRO A C 1
ATOM 858 O O . PRO A 1 107 ? 23.688 9.297 -5.23 1 94.12 107 PRO A O 1
ATOM 861 N N . GLY A 1 108 ? 22.828 9.68 -3.189 1 96.12 108 GLY A N 1
ATOM 862 C CA . GLY A 1 108 ? 23.641 10.867 -2.961 1 96.12 108 GLY A CA 1
ATOM 863 C C . GLY A 1 108 ? 22.953 12.156 -3.35 1 96.12 108 GLY A C 1
ATOM 864 O O . GLY A 1 108 ? 23.375 13.242 -2.953 1 96.12 108 GLY A O 1
ATOM 865 N N . ASP A 1 109 ? 21.812 12.094 -4.066 1 97.94 109 ASP A N 1
ATOM 866 C CA . ASP A 1 109 ? 21.031 13.281 -4.402 1 97.94 109 ASP A CA 1
ATOM 867 C C . ASP A 1 109 ? 20.484 13.945 -3.143 1 97.94 109 ASP A C 1
ATOM 869 O O . ASP A 1 109 ? 20.141 13.266 -2.174 1 97.94 109 ASP A O 1
ATOM 873 N N . GLU A 1 110 ? 20.422 15.227 -3.184 1 98.69 110 GLU A N 1
ATOM 874 C CA . GLU A 1 110 ? 19.891 15.992 -2.057 1 98.69 110 GLU A CA 1
ATOM 875 C C . GLU A 1 110 ? 18.422 16.375 -2.291 1 98.69 110 GLU A C 1
ATOM 877 O O . GLU A 1 110 ? 18.031 16.688 -3.416 1 98.69 110 GLU A O 1
ATOM 882 N N . VAL A 1 111 ? 17.641 16.266 -1.263 1 98.88 111 VAL A N 1
ATOM 883 C CA . VAL A 1 111 ? 16.25 16.703 -1.285 1 98.88 111 VAL A CA 1
ATOM 884 C C . VAL A 1 111 ? 16.016 17.734 -0.185 1 98.88 111 VAL A C 1
ATOM 886 O O . VAL A 1 111 ? 16.234 17.453 0.995 1 98.88 111 VAL A O 1
ATOM 889 N N . ILE A 1 112 ? 15.555 18.906 -0.558 1 98.88 112 ILE A N 1
ATOM 890 C CA . ILE A 1 112 ? 15.297 19.984 0.4 1 98.88 112 ILE A CA 1
ATOM 891 C C . ILE A 1 112 ? 13.953 19.766 1.081 1 98.88 112 ILE A C 1
ATOM 893 O O . ILE A 1 112 ? 12.945 19.531 0.412 1 98.88 112 ILE A O 1
ATOM 897 N N . ILE A 1 113 ? 13.938 19.766 2.363 1 98.69 113 ILE A N 1
ATOM 898 C CA . ILE A 1 113 ? 12.75 19.672 3.207 1 98.69 113 ILE A CA 1
ATOM 899 C C . ILE A 1 113 ? 12.578 20.969 3.998 1 98.69 113 ILE A C 1
ATOM 901 O O . ILE A 1 113 ? 13.477 21.375 4.738 1 98.69 113 ILE A O 1
ATOM 905 N N . ILE A 1 114 ? 11.469 21.609 3.818 1 98.25 114 ILE A N 1
ATOM 906 C CA . ILE A 1 114 ? 11.164 22.844 4.551 1 98.25 114 ILE A CA 1
ATOM 907 C C . ILE A 1 114 ? 10.57 22.484 5.914 1 98.25 114 ILE A C 1
ATOM 909 O O . ILE A 1 114 ? 9.523 21.844 5.992 1 98.25 114 ILE A O 1
ATOM 913 N N . GLU A 1 115 ? 11.211 22.922 7.012 1 97.75 115 GLU A N 1
ATOM 914 C CA . GLU A 1 115 ? 10.742 22.562 8.344 1 97.75 115 GLU A CA 1
ATOM 915 C C . GLU A 1 115 ? 10.273 23.781 9.125 1 97.75 115 GLU A C 1
ATOM 917 O O . GLU A 1 115 ? 10.727 24.906 8.867 1 97.75 115 GLU A O 1
ATOM 922 N N . PRO A 1 116 ? 9.383 23.641 10.133 1 97.81 116 PRO A N 1
ATOM 923 C CA . PRO A 1 116 ? 8.938 22.328 10.625 1 97.81 116 PRO A CA 1
ATOM 924 C C . PRO A 1 116 ? 8.164 21.547 9.578 1 97.81 116 PRO A C 1
ATOM 926 O O . PRO A 1 116 ? 7.434 22.125 8.773 1 97.81 116 PRO A O 1
ATOM 929 N N . ALA A 1 117 ? 8.398 20.188 9.57 1 97.44 117 ALA A N 1
ATOM 930 C CA . ALA A 1 117 ? 7.824 19.312 8.539 1 97.44 117 ALA A CA 1
ATOM 931 C C . ALA A 1 117 ? 7.348 18 9.141 1 97.44 117 ALA A C 1
ATOM 933 O O . ALA A 1 117 ? 7.824 17.578 10.195 1 97.44 117 ALA A O 1
ATOM 934 N N . TYR A 1 118 ? 6.402 17.438 8.523 1 96.31 118 TYR A N 1
ATOM 935 C CA . TYR A 1 118 ? 5.938 16.109 8.922 1 96.31 118 TYR A CA 1
ATOM 936 C C . TYR A 1 118 ? 7.09 15.117 8.953 1 96.31 118 TYR A C 1
ATOM 938 O O . TYR A 1 118 ? 7.996 15.18 8.125 1 96.31 118 TYR A O 1
ATOM 946 N N . TYR A 1 119 ? 7.078 14.188 9.75 1 94.75 119 TYR A N 1
ATOM 947 C CA . TYR A 1 119 ? 8.234 13.391 10.148 1 94.75 119 TYR A CA 1
ATOM 948 C C . TYR A 1 119 ? 8.57 12.352 9.078 1 94.75 119 TYR A C 1
ATOM 950 O O . TYR A 1 119 ? 9.656 11.766 9.094 1 94.75 119 TYR A O 1
ATOM 958 N N . THR A 1 120 ? 7.707 12.078 8.07 1 96.62 120 THR A N 1
ATOM 959 C CA . THR A 1 120 ? 7.938 10.992 7.113 1 96.62 120 THR A CA 1
ATOM 960 C C . THR A 1 120 ? 8.875 11.453 6 1 96.62 120 THR A C 1
ATOM 962 O O . THR A 1 120 ? 9.406 10.625 5.254 1 96.62 120 THR A O 1
ATOM 965 N N . TYR A 1 121 ? 9.109 12.734 5.828 1 98.06 121 TYR A N 1
ATOM 966 C CA . TYR A 1 121 ? 9.844 13.234 4.672 1 98.06 121 TYR A CA 1
ATOM 967 C C . TYR A 1 121 ? 11.297 12.773 4.707 1 98.06 121 TYR A C 1
ATOM 969 O O . TYR A 1 121 ? 11.789 12.18 3.748 1 98.06 121 TYR A O 1
ATOM 977 N N . GLY A 1 122 ? 11.969 13.047 5.824 1 97.31 122 GLY A N 1
ATOM 978 C CA . GLY A 1 122 ? 13.375 12.68 5.957 1 97.31 122 GLY A CA 1
ATOM 979 C C . GLY A 1 122 ? 13.625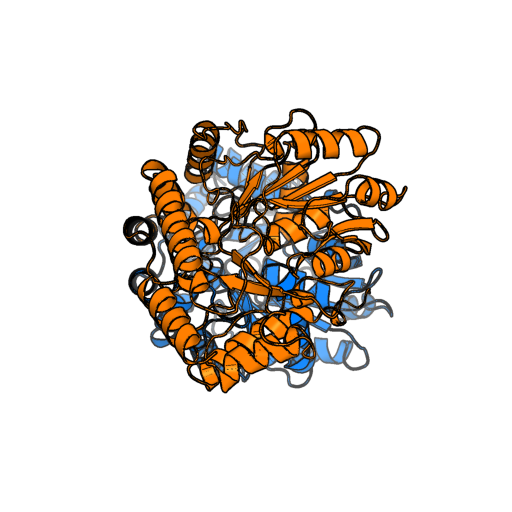 11.203 5.719 1 97.31 122 GLY A C 1
ATOM 980 O O . GLY A 1 122 ? 14.438 10.836 4.867 1 97.31 122 GLY A O 1
ATOM 981 N N . PRO A 1 123 ? 12.914 10.344 6.441 1 96.81 123 PRO A N 1
ATOM 982 C CA . PRO A 1 123 ? 13.086 8.898 6.254 1 96.81 123 PRO A CA 1
ATOM 983 C C . PRO A 1 123 ? 12.82 8.461 4.816 1 96.81 123 PRO A C 1
ATOM 985 O O . PRO A 1 123 ? 13.523 7.598 4.289 1 96.81 123 PRO A O 1
ATOM 988 N N . SER A 1 124 ? 11.805 9.031 4.18 1 97.69 124 SER A N 1
ATOM 989 C CA . SER A 1 124 ? 11.5 8.656 2.801 1 97.69 124 SER A CA 1
ATOM 990 C C . SER A 1 124 ? 12.656 9 1.868 1 97.69 124 SER A C 1
ATOM 992 O O . SER A 1 124 ? 12.992 8.219 0.977 1 97.69 124 SER A O 1
ATOM 994 N N . VAL A 1 125 ? 13.242 10.164 2.033 1 98.12 125 VAL A N 1
ATOM 995 C CA . VAL A 1 125 ? 14.398 10.578 1.246 1 98.12 125 VAL A CA 1
ATOM 996 C C . VAL A 1 125 ? 15.555 9.602 1.468 1 98.12 125 VAL A C 1
ATOM 998 O O . VAL A 1 125 ? 16.156 9.109 0.508 1 98.12 125 VAL A O 1
ATOM 1001 N N . THR A 1 126 ? 15.789 9.273 2.717 1 97.12 126 THR A N 1
ATOM 1002 C CA . THR A 1 126 ? 16.906 8.422 3.094 1 97.12 126 THR A CA 1
ATOM 1003 C C . THR A 1 126 ? 16.703 7 2.578 1 97.12 126 THR A C 1
ATOM 1005 O O . THR A 1 126 ? 17.641 6.379 2.072 1 97.12 126 THR A O 1
ATOM 1008 N N . LEU A 1 127 ? 15.516 6.5 2.678 1 96.5 127 LEU A N 1
ATOM 1009 C CA . LEU A 1 127 ? 15.188 5.16 2.213 1 96.5 127 LEU A CA 1
ATOM 1010 C C . LEU A 1 127 ? 15.422 5.027 0.711 1 96.5 127 LEU A C 1
ATOM 1012 O O . LEU A 1 127 ? 15.648 3.928 0.207 1 96.5 127 LEU A O 1
ATOM 1016 N N . ASN A 1 128 ? 15.328 6.105 -0.005 1 96.56 128 ASN A N 1
ATOM 1017 C CA . ASN A 1 128 ? 15.539 6.094 -1.449 1 96.56 128 ASN A CA 1
ATOM 1018 C C . ASN A 1 128 ? 16.969 6.453 -1.812 1 96.56 128 ASN A C 1
ATOM 1020 O O . ASN A 1 128 ? 17.281 6.691 -2.98 1 96.56 128 ASN A O 1
ATOM 1024 N N . GLY A 1 129 ? 17.875 6.551 -0.81 1 95 129 GLY A N 1
ATOM 1025 C CA . GLY A 1 129 ? 19.297 6.758 -1.032 1 95 129 GLY A CA 1
ATOM 1026 C C . GLY A 1 129 ? 19.688 8.219 -1.091 1 95 129 GLY A C 1
ATOM 1027 O O . GLY A 1 129 ? 20.859 8.547 -1.311 1 95 129 GLY A O 1
ATOM 1028 N N . GLY A 1 130 ? 18.672 9.133 -0.894 1 97.25 130 GLY A N 1
ATOM 1029 C CA . GLY A 1 130 ? 18.938 10.562 -0.922 1 97.25 130 GLY A CA 1
ATOM 1030 C C . GLY A 1 130 ? 19.406 11.109 0.415 1 97.25 130 GLY A C 1
ATOM 1031 O O . GLY A 1 130 ? 19.469 10.375 1.402 1 97.25 130 GLY A O 1
ATOM 1032 N N . VAL A 1 131 ? 19.75 12.352 0.399 1 97.88 131 VAL A N 1
ATOM 1033 C CA . VAL A 1 131 ? 20.188 13.078 1.586 1 97.88 131 VAL A CA 1
ATOM 1034 C C . VAL A 1 131 ? 19.219 14.227 1.873 1 97.88 131 VAL A C 1
ATOM 1036 O O . VAL A 1 131 ? 19.125 15.172 1.084 1 97.88 131 VAL A O 1
ATOM 1039 N N . PRO A 1 132 ? 18.547 14.211 2.971 1 98 132 PRO A N 1
ATOM 1040 C CA . PRO A 1 132 ? 17.703 15.352 3.314 1 98 132 PRO A CA 1
ATOM 1041 C C . PRO A 1 132 ? 18.5 16.609 3.662 1 98 132 PRO A C 1
ATOM 1043 O O . PRO A 1 132 ? 19.5 16.516 4.383 1 98 132 PRO A O 1
ATOM 1046 N N . VAL A 1 133 ? 18.156 17.688 3.109 1 98.5 133 VAL A N 1
ATOM 1047 C CA . VAL A 1 133 ? 18.688 19 3.43 1 98.5 133 VAL A CA 1
ATOM 1048 C C . VAL A 1 133 ? 17.578 19.891 3.996 1 98.5 133 VAL A C 1
ATOM 1050 O O . VAL A 1 133 ? 16.625 20.219 3.295 1 98.5 133 VAL A O 1
ATOM 1053 N N . TYR A 1 134 ? 17.734 20.312 5.25 1 97.81 134 TYR A N 1
ATOM 1054 C CA . TYR A 1 134 ? 16.656 21 5.941 1 97.81 134 TYR A CA 1
ATOM 1055 C C . TYR A 1 134 ? 16.812 22.516 5.824 1 97.81 134 TYR A C 1
ATOM 1057 O O . TYR A 1 134 ? 17.906 23.047 6.035 1 97.81 134 TYR A O 1
ATOM 1065 N N . CYS A 1 135 ? 15.719 23.125 5.398 1 97.75 135 CYS A N 1
ATOM 1066 C CA . CYS A 1 135 ? 15.586 24.562 5.32 1 97.75 135 CYS A CA 1
ATOM 1067 C C . CYS A 1 135 ? 14.531 25.078 6.297 1 97.75 135 CYS A C 1
ATOM 1069 O O . CYS A 1 135 ? 13.336 24.844 6.094 1 97.75 135 CYS A O 1
ATOM 1071 N N . THR A 1 136 ? 14.922 25.859 7.266 1 97.31 136 THR A N 1
ATOM 1072 C CA . THR A 1 136 ? 14.023 26.266 8.336 1 97.31 136 THR A CA 1
ATOM 1073 C C . THR A 1 136 ? 13.258 27.531 7.945 1 97.31 136 THR A C 1
ATOM 1075 O O . THR A 1 136 ? 13.836 28.453 7.375 1 97.31 136 THR A O 1
ATOM 1078 N N . LEU A 1 137 ? 12 27.562 8.211 1 97.38 137 LEU A N 1
ATOM 1079 C CA . LEU A 1 137 ? 11.156 28.734 8.016 1 97.38 137 LEU A CA 1
ATOM 1080 C C . LEU A 1 137 ? 11.578 29.859 8.945 1 97.38 137 LEU A C 1
ATOM 1082 O O . LEU A 1 137 ? 12.32 29.641 9.906 1 97.38 137 LEU A O 1
ATOM 1086 N N . ASN A 1 138 ? 11.047 31.062 8.609 1 96.69 138 ASN A N 1
ATOM 1087 C CA . ASN A 1 138 ? 11.203 32.188 9.516 1 96.69 138 ASN A CA 1
ATOM 1088 C C . ASN A 1 138 ? 10.469 31.969 10.836 1 96.69 138 ASN A C 1
ATOM 1090 O O . ASN A 1 138 ? 9.695 31.016 10.961 1 96.69 138 ASN A O 1
ATOM 1094 N N . ASN A 1 139 ? 10.633 32.812 11.766 1 92.94 139 ASN A N 1
ATOM 1095 C CA . ASN A 1 139 ? 10.023 32.656 13.078 1 92.94 139 ASN A CA 1
ATOM 1096 C C . ASN A 1 139 ? 8.5 32.75 13.008 1 92.94 139 ASN A C 1
ATOM 1098 O O . ASN A 1 139 ? 7.801 32.156 13.828 1 92.94 139 ASN A O 1
ATOM 1102 N N . ASP A 1 140 ? 8.047 33.469 11.992 1 95 140 ASP A N 1
ATOM 1103 C CA . ASP A 1 140 ? 6.602 33.594 11.82 1 95 140 ASP A CA 1
ATOM 1104 C C . ASP A 1 140 ? 6.066 32.531 10.883 1 95 140 ASP A C 1
ATOM 1106 O O . ASP A 1 140 ? 4.941 32.625 10.391 1 95 140 ASP A O 1
ATOM 1110 N N . PHE A 1 141 ? 6.898 31.578 10.484 1 96.94 141 PHE A N 1
ATOM 1111 C CA . PHE A 1 141 ? 6.594 30.375 9.711 1 96.94 141 PHE A CA 1
ATOM 1112 C C . PHE A 1 141 ? 6.359 30.719 8.25 1 96.94 141 PHE A C 1
ATOM 1114 O O . PHE A 1 141 ? 5.738 29.938 7.516 1 96.94 141 PHE A O 1
ATOM 1121 N N . THR A 1 142 ? 6.812 31.922 7.828 1 96.25 142 THR A N 1
ATOM 1122 C CA . THR A 1 142 ? 6.867 32.219 6.398 1 96.25 142 THR A CA 1
ATOM 1123 C C . THR A 1 142 ? 8.133 31.625 5.781 1 96.25 142 THR A C 1
ATOM 1125 O O . THR A 1 142 ? 9.109 31.344 6.488 1 96.25 142 THR A O 1
ATOM 1128 N N . ILE A 1 143 ? 8.086 31.438 4.539 1 97 143 ILE A N 1
ATOM 1129 C CA . ILE A 1 143 ? 9.219 30.844 3.842 1 97 143 ILE A CA 1
ATOM 1130 C C . ILE A 1 143 ? 10.352 31.859 3.736 1 97 143 ILE A C 1
ATOM 1132 O O . ILE A 1 143 ? 10.109 33.031 3.463 1 97 143 ILE A O 1
ATOM 1136 N N . ASP A 1 144 ? 11.523 31.438 4.035 1 96.44 144 ASP A N 1
ATOM 1137 C CA . ASP A 1 144 ? 12.742 32.188 3.793 1 96.44 144 ASP A CA 1
ATOM 1138 C C . ASP A 1 144 ? 13.359 31.828 2.449 1 96.44 144 ASP A C 1
ATOM 1140 O O . ASP A 1 144 ? 14.203 30.938 2.373 1 96.44 144 ASP A O 1
ATOM 1144 N N . TRP A 1 145 ? 13.062 32.625 1.45 1 97.94 145 TRP A N 1
ATOM 1145 C CA . TRP A 1 145 ? 13.461 32.281 0.088 1 97.94 145 TRP A CA 1
ATOM 1146 C C . TRP A 1 145 ? 14.977 32.344 -0.068 1 97.94 145 TRP A C 1
ATOM 1148 O O . TRP A 1 145 ? 15.555 31.578 -0.854 1 97.94 145 TRP A O 1
ATOM 1158 N N . GLU A 1 146 ? 15.625 33.219 0.615 1 97.62 146 GLU A N 1
ATOM 1159 C CA . GLU A 1 146 ? 17.078 33.281 0.593 1 97.62 146 GLU A CA 1
ATOM 1160 C C . GLU A 1 146 ? 17.688 31.984 1.151 1 97.62 146 GLU A C 1
ATOM 1162 O O . GLU A 1 146 ? 18.656 31.453 0.602 1 97.62 146 GLU A O 1
ATOM 1167 N N . ASN A 1 147 ? 17.094 31.562 2.211 1 97.19 147 ASN A N 1
ATOM 1168 C CA . ASN A 1 147 ? 17.547 30.312 2.801 1 97.19 147 ASN A CA 1
ATOM 1169 C C . ASN A 1 147 ? 17.344 29.141 1.852 1 97.19 147 ASN A C 1
ATOM 1171 O O . ASN A 1 147 ? 18.172 28.234 1.778 1 97.19 147 ASN A O 1
ATOM 1175 N N . VAL A 1 148 ? 16.203 29.125 1.156 1 98.25 148 VAL A N 1
ATOM 1176 C CA . VAL A 1 148 ? 15.93 28.078 0.167 1 98.25 148 VAL A CA 1
ATOM 1177 C C . VAL A 1 148 ? 16.984 28.125 -0.931 1 98.25 148 VAL A C 1
ATOM 1179 O O . VAL A 1 148 ? 17.547 27.094 -1.297 1 98.25 148 VAL A O 1
ATOM 1182 N N . GLN A 1 149 ? 17.266 29.266 -1.384 1 98 149 GLN A N 1
ATOM 1183 C CA . GLN A 1 149 ? 18.266 29.438 -2.428 1 98 149 GLN A CA 1
ATOM 1184 C C . GLN A 1 149 ? 19.625 28.906 -1.977 1 98 149 GLN A C 1
ATOM 1186 O O . GLN A 1 149 ? 20.297 28.203 -2.727 1 98 149 GLN A O 1
ATOM 1191 N N . HIS A 1 150 ? 19.984 29.219 -0.761 1 97.81 150 HIS A N 1
ATOM 1192 C CA . HIS A 1 150 ? 21.281 28.828 -0.228 1 97.81 150 HIS A CA 1
ATOM 1193 C C . HIS A 1 150 ? 21.344 27.328 -0.004 1 97.81 150 HIS A C 1
ATOM 1195 O O . HIS A 1 150 ? 22.438 26.75 0.045 1 97.81 150 HIS A O 1
ATOM 1201 N N . SER A 1 151 ? 20.219 26.688 0.139 1 97.94 151 SER A N 1
ATOM 1202 C CA . SER A 1 151 ? 20.156 25.25 0.392 1 97.94 151 SER A CA 1
ATOM 1203 C C . SER A 1 151 ? 20.281 24.453 -0.905 1 97.94 151 SER A C 1
ATOM 1205 O O . SER A 1 151 ? 20.5 23.25 -0.878 1 97.94 151 SER A O 1
ATOM 1207 N N . ILE A 1 152 ? 20.109 25.125 -2.035 1 98.38 152 ILE A N 1
ATOM 1208 C CA . ILE A 1 152 ? 20.219 24.453 -3.334 1 98.38 152 ILE A CA 1
ATOM 1209 C C . ILE A 1 152 ? 21.688 24.266 -3.705 1 98.38 152 ILE A C 1
ATOM 1211 O O . ILE A 1 152 ? 22.484 25.203 -3.6 1 98.38 152 ILE A O 1
ATOM 1215 N N . SER A 1 153 ? 22.062 23.109 -4.035 1 98.25 153 SER A N 1
ATOM 1216 C CA . SER A 1 153 ? 23.391 22.75 -4.523 1 98.25 153 SER A CA 1
ATOM 1217 C C . SER A 1 153 ? 23.297 21.969 -5.836 1 98.25 153 SER A C 1
ATOM 1219 O O . SER A 1 153 ? 22.203 21.672 -6.305 1 98.25 153 SER A O 1
ATOM 1221 N N . PRO A 1 154 ? 24.438 21.656 -6.461 1 97.81 154 PRO A N 1
ATOM 1222 C CA . PRO A 1 154 ? 24.406 20.859 -7.684 1 97.81 154 PRO A CA 1
ATOM 1223 C C . PRO A 1 154 ? 23.828 19.453 -7.453 1 97.81 154 PRO A C 1
ATOM 1225 O O . PRO A 1 154 ? 23.453 18.781 -8.414 1 97.81 154 PRO A O 1
ATOM 1228 N N . LYS A 1 155 ? 23.719 19.047 -6.188 1 98.31 155 LYS A N 1
ATOM 1229 C CA . LYS A 1 155 ? 23.219 17.719 -5.852 1 98.31 155 LYS A CA 1
ATOM 1230 C C . LYS A 1 155 ? 21.719 17.75 -5.59 1 98.31 155 LYS A C 1
ATOM 1232 O O . LYS A 1 155 ? 21.078 16.703 -5.453 1 98.31 155 LYS A O 1
ATOM 1237 N N . THR A 1 156 ? 21.125 18.938 -5.535 1 98.81 156 THR A N 1
ATOM 1238 C CA . THR A 1 156 ? 19.703 19.047 -5.23 1 98.81 156 THR A CA 1
ATOM 1239 C C . THR A 1 156 ? 18.859 18.453 -6.359 1 98.81 156 THR A C 1
ATOM 1241 O O . THR A 1 156 ? 18.984 18.875 -7.516 1 98.81 156 THR A O 1
ATOM 1244 N N . LYS A 1 157 ? 18.031 17.5 -5.953 1 98.75 157 LYS A N 1
ATOM 1245 C CA . LYS A 1 157 ? 17.219 16.812 -6.949 1 98.75 157 LYS A CA 1
ATOM 1246 C C . LYS A 1 157 ? 15.75 17.188 -6.797 1 98.75 157 LYS A C 1
ATOM 1248 O O . LYS A 1 157 ? 15 17.188 -7.777 1 98.75 157 LYS A O 1
ATOM 1253 N N . ALA A 1 158 ? 15.328 17.531 -5.594 1 98.94 158 ALA A N 1
ATOM 1254 C CA . ALA A 1 158 ? 13.922 17.844 -5.363 1 98.94 158 ALA A CA 1
ATOM 1255 C C . ALA A 1 158 ? 13.742 18.734 -4.137 1 98.94 158 ALA A C 1
ATOM 1257 O O . ALA A 1 158 ? 14.648 18.844 -3.305 1 98.94 158 ALA A O 1
ATOM 1258 N N . ILE A 1 159 ? 12.625 19.406 -4.082 1 98.94 159 ILE A N 1
ATOM 1259 C CA . ILE A 1 159 ? 12.148 20.172 -2.93 1 98.94 159 ILE A CA 1
ATOM 1260 C C . ILE A 1 159 ? 10.758 19.688 -2.531 1 98.94 159 ILE A C 1
ATOM 1262 O O . ILE A 1 159 ? 9.875 19.547 -3.383 1 98.94 159 ILE A O 1
ATOM 1266 N N . ILE A 1 160 ? 10.523 19.391 -1.261 1 98.88 160 ILE A N 1
ATOM 1267 C CA . ILE A 1 160 ? 9.219 18.984 -0.751 1 98.88 160 ILE A CA 1
ATOM 1268 C C . ILE A 1 160 ? 8.492 20.188 -0.176 1 98.88 160 ILE A C 1
ATOM 1270 O O . ILE A 1 160 ? 9.039 20.906 0.664 1 98.88 160 ILE A O 1
ATOM 1274 N N . VAL A 1 161 ? 7.305 20.438 -0.644 1 98.69 161 VAL A N 1
ATOM 1275 C CA . VAL A 1 161 ? 6.453 21.516 -0.164 1 98.69 161 VAL A CA 1
ATOM 1276 C C . VAL A 1 161 ? 5.125 20.938 0.333 1 98.69 161 VAL A C 1
ATOM 1278 O O . VAL A 1 161 ? 4.492 20.141 -0.354 1 98.69 161 VAL A O 1
ATOM 1281 N N . ASN A 1 162 ? 4.793 21.25 1.496 1 98.56 162 ASN A N 1
ATOM 1282 C CA . ASN A 1 162 ? 3.504 20.875 2.072 1 98.56 162 ASN A CA 1
ATOM 1283 C C . ASN A 1 162 ? 2.604 22.094 2.268 1 98.56 162 ASN A C 1
ATOM 1285 O O . ASN A 1 162 ? 2.916 22.984 3.068 1 98.56 162 ASN A O 1
ATOM 1289 N N . SER A 1 163 ? 1.499 22.172 1.525 1 98.25 163 SER A N 1
ATOM 1290 C CA . SER A 1 163 ? 0.594 23.328 1.544 1 98.25 163 SER A CA 1
ATOM 1291 C C . SER A 1 163 ? -0.848 22.891 1.299 1 98.25 163 SER A C 1
ATOM 1293 O O . SER A 1 163 ? -1.174 22.375 0.228 1 98.25 163 SER A O 1
ATOM 1295 N N . PRO A 1 164 ? -1.809 23.172 2.225 1 98.06 164 PRO A N 1
ATOM 1296 C CA . PRO A 1 164 ? -1.604 23.75 3.553 1 98.06 164 PRO A CA 1
ATOM 1297 C C . PRO A 1 164 ? -0.677 22.906 4.43 1 98.06 164 PRO A C 1
ATOM 1299 O O . PRO A 1 164 ? -0.664 21.688 4.324 1 98.06 164 PRO A O 1
ATOM 1302 N N . GLN A 1 165 ? 0.024 23.609 5.301 1 98 165 GLN A N 1
ATOM 1303 C CA . GLN A 1 165 ? 1.183 22.969 5.918 1 98 165 GLN A CA 1
ATOM 1304 C C . GLN A 1 165 ? 0.827 22.375 7.281 1 98 165 GLN A C 1
ATOM 1306 O O . GLN A 1 165 ? 0.159 23.031 8.086 1 98 165 GLN A O 1
ATOM 1311 N N . ASN A 1 166 ? 1.093 21.172 7.535 1 97.75 166 ASN A N 1
ATOM 1312 C CA . ASN A 1 166 ? 1.295 20.562 8.844 1 97.75 166 ASN A CA 1
ATOM 1313 C C . ASN A 1 166 ? 2.744 20.688 9.305 1 97.75 166 ASN A C 1
ATOM 1315 O O . ASN A 1 166 ? 3.645 20.109 8.711 1 97.75 166 ASN A O 1
ATOM 1319 N N . PRO A 1 167 ? 3.035 21.5 10.203 1 97.69 167 PRO A N 1
ATOM 1320 C CA . PRO A 1 167 ? 2.166 21.781 11.344 1 97.69 167 PRO A CA 1
ATOM 1321 C C . PRO A 1 167 ? 1.688 23.234 11.375 1 97.69 167 PRO A C 1
ATOM 1323 O O . PRO A 1 167 ? 0.848 23.594 12.203 1 97.69 167 PRO A O 1
ATOM 1326 N N . THR A 1 168 ? 2.076 24.125 10.492 1 97.81 168 THR A N 1
ATOM 1327 C CA . THR A 1 168 ? 2.021 25.547 10.758 1 97.81 168 THR A CA 1
ATOM 1328 C C . THR A 1 168 ? 0.667 26.125 10.352 1 97.81 168 THR A C 1
ATOM 1330 O O . THR A 1 168 ? 0.305 27.234 10.758 1 97.81 168 THR A O 1
ATOM 1333 N N . GLY A 1 169 ? 0.018 25.406 9.43 1 97.81 169 GLY A N 1
ATOM 1334 C CA . GLY A 1 169 ? -1.249 25.922 8.93 1 97.81 169 GLY A CA 1
ATOM 1335 C C . GLY A 1 169 ? -1.086 26.969 7.848 1 97.81 169 GLY A C 1
ATOM 1336 O O . GLY A 1 169 ? -2.074 27.5 7.34 1 97.81 169 GLY A O 1
ATOM 1337 N N . LYS A 1 170 ? 0.096 27.234 7.469 1 97.31 170 LYS A N 1
ATOM 1338 C CA . LYS A 1 170 ? 0.34 28.203 6.41 1 97.31 170 LYS A CA 1
ATOM 1339 C C . LYS A 1 170 ? 0.028 27.625 5.035 1 97.31 170 LYS A C 1
ATOM 1341 O O . LYS A 1 170 ? 0.047 26.406 4.859 1 97.31 170 LYS A O 1
ATOM 1346 N N . ILE A 1 171 ? -0.28 28.5 4.043 1 97.88 171 ILE A N 1
ATOM 1347 C CA . ILE A 1 171 ? -0.617 28.078 2.686 1 97.88 171 ILE A CA 1
ATOM 1348 C C . ILE A 1 171 ? 0.285 28.812 1.687 1 97.88 171 ILE A C 1
ATOM 1350 O O . ILE A 1 171 ? 0.562 30 1.842 1 97.88 171 ILE A O 1
ATOM 1354 N N . PHE A 1 172 ? 0.799 28.047 0.736 1 97.81 172 PHE A N 1
ATOM 1355 C CA . PHE A 1 172 ? 1.521 28.672 -0.367 1 97.81 172 PHE A CA 1
ATOM 1356 C C . PHE A 1 172 ? 0.574 29.484 -1.251 1 97.81 172 PHE A C 1
ATOM 1358 O O . PHE A 1 172 ? -0.455 28.969 -1.694 1 97.81 172 PHE A O 1
ATOM 1365 N N . SER A 1 173 ? 0.9 30.75 -1.465 1 96.62 173 SER A N 1
ATOM 1366 C CA . SER A 1 173 ? 0.176 31.594 -2.416 1 96.62 173 SER A CA 1
ATOM 1367 C C . SER A 1 173 ? 0.671 31.359 -3.84 1 96.62 173 SER A C 1
ATOM 1369 O O . SER A 1 173 ? 1.661 30.656 -4.055 1 96.62 173 SER A O 1
ATOM 1371 N N . GLN A 1 174 ? -0.048 31.938 -4.75 1 97.31 174 GLN A N 1
ATOM 1372 C CA . GLN A 1 174 ? 0.417 31.922 -6.133 1 97.31 174 GLN A CA 1
ATOM 1373 C C . GLN A 1 174 ? 1.822 32.5 -6.25 1 97.31 174 GLN A C 1
ATOM 1375 O O . GLN A 1 174 ? 2.662 31.969 -6.98 1 97.31 174 GLN A O 1
ATOM 1380 N N . ASP A 1 175 ? 2.033 33.562 -5.527 1 97.38 175 ASP A N 1
ATOM 1381 C CA . ASP A 1 175 ? 3.332 34.219 -5.551 1 97.38 175 ASP A CA 1
ATOM 1382 C C . ASP A 1 175 ? 4.422 33.312 -4.98 1 97.38 175 ASP A C 1
ATOM 1384 O O . ASP A 1 175 ? 5.566 33.344 -5.445 1 97.38 175 ASP A O 1
ATOM 1388 N N . ASP A 1 176 ? 4.125 32.562 -3.959 1 97.94 176 ASP A N 1
ATOM 1389 C CA . ASP A 1 176 ? 5.09 31.609 -3.402 1 97.94 176 ASP A CA 1
ATOM 1390 C C . ASP A 1 176 ? 5.523 30.594 -4.449 1 97.94 176 ASP A C 1
ATOM 1392 O O . ASP A 1 176 ? 6.711 30.281 -4.574 1 97.94 176 ASP A O 1
ATOM 1396 N N . TRP A 1 177 ? 4.586 30.078 -5.211 1 98.5 177 TRP A N 1
ATOM 1397 C CA . TRP A 1 177 ? 4.902 29.125 -6.27 1 98.5 177 TRP A CA 1
ATOM 1398 C C . TRP A 1 177 ? 5.75 29.781 -7.355 1 98.5 177 TRP A C 1
ATOM 1400 O O . TRP A 1 177 ? 6.676 29.156 -7.887 1 98.5 177 TRP A O 1
ATOM 1410 N N . ASN A 1 178 ? 5.375 31.031 -7.676 1 98.5 178 ASN A N 1
ATOM 1411 C CA . ASN A 1 178 ? 6.18 31.766 -8.641 1 98.5 178 ASN A CA 1
ATOM 1412 C C . ASN A 1 178 ? 7.617 31.938 -8.164 1 98.5 178 ASN A C 1
ATOM 1414 O O . ASN A 1 178 ? 8.562 31.812 -8.945 1 98.5 178 ASN A O 1
ATOM 1418 N N . GLN A 1 179 ? 7.766 32.25 -6.906 1 98.31 179 GLN A N 1
ATOM 1419 C CA . GLN A 1 179 ? 9.094 32.438 -6.324 1 98.31 179 GLN A CA 1
ATOM 1420 C C . GLN A 1 179 ? 9.875 31.125 -6.344 1 98.31 179 GLN A C 1
ATOM 1422 O O . GLN A 1 179 ? 11.07 31.125 -6.664 1 98.31 179 GLN A O 1
ATOM 1427 N N . LEU A 1 180 ? 9.203 30.047 -6.023 1 98.69 180 LEU A N 1
ATOM 1428 C CA . LEU A 1 180 ? 9.867 28.75 -6.07 1 98.69 180 LEU A CA 1
ATOM 1429 C C . LEU A 1 180 ? 10.359 28.438 -7.48 1 98.69 180 LEU A C 1
ATOM 1431 O O . LEU A 1 180 ? 11.508 28.016 -7.664 1 98.69 180 LEU A O 1
ATOM 1435 N N . TYR A 1 181 ? 9.5 28.625 -8.461 1 98.62 181 TYR A N 1
ATOM 1436 C CA . TYR A 1 181 ? 9.875 28.359 -9.844 1 98.62 181 TYR A CA 1
ATOM 1437 C C . TYR A 1 181 ? 11.078 29.203 -10.258 1 98.62 181 TYR A C 1
ATOM 1439 O O . TYR A 1 181 ? 12 28.703 -10.906 1 98.62 181 TYR A O 1
ATOM 1447 N N . LYS A 1 182 ? 11.047 30.453 -9.859 1 98.31 182 LYS A N 1
ATOM 1448 C CA . LYS A 1 182 ? 12.148 31.359 -10.203 1 98.31 182 LYS A CA 1
ATOM 1449 C C . LYS A 1 182 ? 13.477 30.828 -9.672 1 98.31 182 LYS A C 1
ATOM 1451 O O . LYS A 1 182 ? 14.508 30.953 -10.336 1 98.31 182 LYS A O 1
ATOM 1456 N N . LEU A 1 183 ? 13.461 30.234 -8.547 1 98.06 183 LEU A N 1
ATOM 1457 C CA . LEU A 1 183 ? 14.672 29.734 -7.914 1 98.06 183 LEU A CA 1
ATOM 1458 C C . LEU A 1 183 ? 15.203 28.5 -8.641 1 98.06 183 LEU A C 1
ATOM 1460 O O . LEU A 1 183 ? 16.406 28.25 -8.656 1 98.06 183 LEU A O 1
ATOM 1464 N N . ILE A 1 184 ? 14.258 27.672 -9.289 1 98.12 184 ILE A N 1
ATOM 1465 C CA . ILE A 1 184 ? 14.727 26.344 -9.711 1 98.12 184 ILE A CA 1
ATOM 1466 C C . ILE A 1 184 ? 14.617 26.219 -11.227 1 98.12 184 ILE A C 1
ATOM 1468 O O . ILE A 1 184 ? 14.961 25.188 -11.797 1 98.12 184 ILE A O 1
ATOM 1472 N N . LYS A 1 185 ? 14.18 27.234 -11.969 1 97.62 185 LYS A N 1
ATOM 1473 C CA . LYS A 1 185 ? 13.789 27.172 -13.375 1 97.62 185 LYS A CA 1
ATOM 1474 C C . LYS A 1 185 ? 14.969 26.75 -14.25 1 97.62 185 LYS A C 1
ATOM 1476 O O . LYS A 1 185 ? 14.781 26.156 -15.312 1 97.62 185 LYS A O 1
ATOM 1481 N N . ASP A 1 186 ? 16.203 26.984 -13.836 1 96.88 186 ASP A N 1
ATOM 1482 C CA . ASP A 1 186 ? 17.359 26.719 -14.68 1 96.88 186 ASP A CA 1
ATOM 1483 C C . ASP A 1 186 ? 18.062 25.422 -14.25 1 96.88 186 ASP A C 1
ATOM 1485 O O . ASP A 1 186 ? 19.188 25.156 -14.672 1 96.88 186 ASP A O 1
ATOM 1489 N N . GLN A 1 187 ? 17.453 24.688 -13.367 1 96.44 187 GLN A N 1
ATOM 1490 C CA . GLN A 1 187 ? 17.984 23.438 -12.852 1 96.44 187 GLN A CA 1
ATOM 1491 C C . GLN A 1 187 ? 16.984 22.297 -12.977 1 96.44 187 GLN A C 1
ATOM 1493 O O . GLN A 1 187 ? 15.781 22.547 -13.109 1 96.44 187 GLN A O 1
ATOM 1498 N N . GLU A 1 188 ? 17.516 21.094 -13.039 1 96.31 188 GLU A N 1
ATOM 1499 C CA . GLU A 1 188 ? 16.641 19.922 -13.078 1 96.31 188 GLU A CA 1
ATOM 1500 C C . GLU A 1 188 ? 16.219 19.5 -11.672 1 96.31 188 GLU A C 1
ATOM 1502 O O . GLU A 1 188 ? 16.656 18.469 -11.172 1 96.31 188 GLU A O 1
ATOM 1507 N N . ILE A 1 189 ? 15.477 20.344 -11.047 1 98.69 189 ILE A N 1
ATOM 1508 C CA . ILE A 1 189 ? 14.984 20.109 -9.695 1 98.69 189 ILE A CA 1
ATOM 1509 C C . ILE A 1 189 ? 13.477 19.875 -9.727 1 98.69 189 ILE A C 1
ATOM 1511 O O . ILE A 1 189 ? 12.734 20.641 -10.336 1 98.69 189 ILE A O 1
ATOM 1515 N N . TYR A 1 190 ? 13.047 18.734 -9.172 1 98.88 190 TYR A N 1
ATOM 1516 C CA . TYR A 1 190 ? 11.633 18.375 -9.094 1 98.88 190 TYR A CA 1
ATOM 1517 C C . TYR A 1 190 ? 10.992 18.938 -7.828 1 98.88 190 TYR A C 1
ATOM 1519 O O . TYR A 1 190 ? 11.695 19.359 -6.902 1 98.88 190 TYR A O 1
ATOM 1527 N N . VAL A 1 191 ? 9.656 19.047 -7.84 1 98.88 191 VAL A N 1
ATOM 1528 C CA . VAL A 1 191 ? 8.898 19.453 -6.66 1 98.88 191 VAL A CA 1
ATOM 1529 C C . VAL A 1 191 ? 7.969 18.328 -6.234 1 98.88 191 VAL A C 1
ATOM 1531 O O . VAL A 1 191 ? 7.281 17.734 -7.07 1 98.88 191 VAL A O 1
ATOM 1534 N N . ILE A 1 192 ? 8.031 17.922 -5.031 1 98.88 192 ILE A N 1
ATOM 1535 C CA . ILE A 1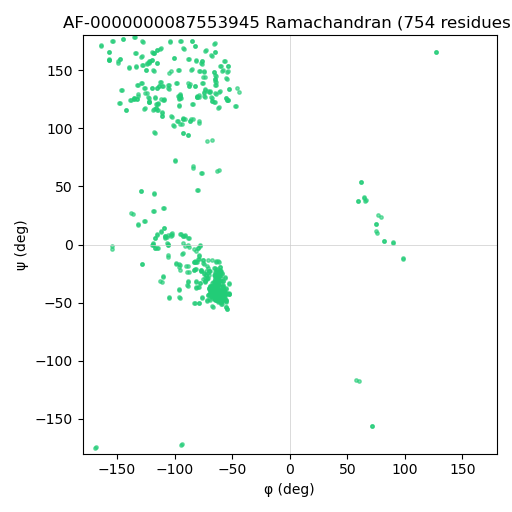 192 ? 7 17.094 -4.414 1 98.88 192 ILE A CA 1
ATOM 1536 C C . ILE A 1 192 ? 6.043 17.984 -3.613 1 98.88 192 ILE A C 1
ATOM 1538 O O . ILE A 1 192 ? 6.398 18.484 -2.539 1 98.88 192 ILE A O 1
ATOM 1542 N N . SER A 1 193 ? 4.914 18.156 -4.141 1 98.81 193 SER A N 1
ATOM 1543 C CA . SER A 1 193 ? 3.922 19.031 -3.525 1 98.81 193 SER A CA 1
ATOM 1544 C C . SER A 1 193 ? 2.869 18.234 -2.77 1 98.81 193 SER A C 1
ATOM 1546 O O . SER A 1 193 ? 1.97 17.656 -3.379 1 98.81 193 SER A O 1
ATOM 1548 N N . GLU A 1 194 ? 2.969 18.203 -1.512 1 98.38 194 GLU A N 1
ATOM 1549 C CA . GLU A 1 194 ? 1.963 17.547 -0.679 1 98.38 194 GLU A CA 1
ATOM 1550 C C . GLU A 1 194 ? 0.803 18.5 -0.375 1 98.38 194 GLU A C 1
ATOM 1552 O O . GLU A 1 194 ? 0.931 19.391 0.459 1 98.38 194 GLU A O 1
ATOM 1557 N N . GLU A 1 195 ? -0.275 18.219 -0.986 1 98.62 195 GLU A N 1
ATOM 1558 C CA . GLU A 1 195 ? -1.45 19.078 -0.902 1 98.62 195 GLU A CA 1
ATOM 1559 C C . GLU A 1 195 ? -2.629 18.344 -0.271 1 98.62 195 GLU A C 1
ATOM 1561 O O . GLU A 1 195 ? -3.754 18.422 -0.771 1 98.62 195 GLU A O 1
ATOM 1566 N N . ILE A 1 196 ? -2.328 17.609 0.805 1 97.88 196 ILE A N 1
ATOM 1567 C CA . ILE A 1 196 ? -3.277 16.656 1.363 1 97.88 196 ILE A CA 1
ATOM 1568 C C . ILE A 1 196 ? -4.379 17.406 2.111 1 97.88 196 ILE A C 1
ATOM 1570 O O . ILE A 1 196 ? -5.441 16.844 2.387 1 97.88 196 ILE A O 1
ATOM 1574 N N . TYR A 1 197 ? -4.191 18.719 2.469 1 97.94 197 TYR A N 1
ATOM 1575 C CA . TYR A 1 197 ? -5.199 19.516 3.156 1 97.94 197 TYR A CA 1
ATOM 1576 C C . TYR A 1 197 ? -5.773 20.578 2.23 1 97.94 197 TYR A C 1
ATOM 1578 O O . TYR A 1 197 ? -6.172 21.656 2.686 1 97.94 197 TYR A O 1
ATOM 1586 N N . ASP A 1 198 ? -5.832 20.266 0.958 1 97.75 198 ASP A N 1
ATOM 1587 C CA . ASP A 1 198 ? -6.148 21.234 -0.099 1 97.75 198 ASP A CA 1
ATOM 1588 C C . ASP A 1 198 ? -7.535 21.828 0.104 1 97.75 198 ASP A C 1
ATOM 1590 O O . ASP A 1 198 ? -7.793 22.969 -0.322 1 97.75 198 ASP A O 1
ATOM 1594 N N . LEU A 1 199 ? -8.445 21.156 0.784 1 96.38 199 LEU A N 1
ATOM 1595 C CA . LEU A 1 199 ? -9.805 21.656 0.969 1 96.38 199 LEU A CA 1
ATOM 1596 C C . LEU A 1 199 ? -9.875 22.625 2.137 1 96.38 199 LEU A C 1
ATOM 1598 O O . LEU A 1 199 ? -10.836 23.391 2.252 1 96.38 199 LEU A O 1
ATOM 1602 N N . TYR A 1 200 ? -8.938 22.531 3.006 1 97.5 200 TYR A N 1
ATOM 1603 C CA . TYR A 1 200 ? -9.039 23.25 4.27 1 97.5 200 TYR A CA 1
ATOM 1604 C C . TYR A 1 200 ? -8.219 24.531 4.227 1 97.5 200 TYR A C 1
ATOM 1606 O O . TYR A 1 200 ? -7.184 24.641 4.895 1 97.5 200 TYR A O 1
ATOM 1614 N N . CYS A 1 201 ? -8.703 25.484 3.471 1 98 201 CYS A N 1
ATOM 1615 C CA . CYS A 1 201 ? -8.25 26.875 3.453 1 98 201 CYS A CA 1
ATOM 1616 C C . CYS A 1 201 ? -9.305 27.797 4.059 1 98 201 CYS A C 1
ATOM 1618 O O . CYS A 1 201 ? -10.492 27.672 3.754 1 98 201 CYS A O 1
ATOM 1620 N N . TYR A 1 202 ? -8.891 28.703 4.867 1 98.31 202 TYR A N 1
ATOM 1621 C CA . TYR A 1 202 ? -9.867 29.422 5.672 1 98.31 202 TYR A CA 1
ATOM 1622 C C . TYR A 1 202 ? -9.836 30.922 5.363 1 98.31 202 TYR A C 1
ATOM 1624 O O . TYR A 1 202 ? -8.898 31.406 4.719 1 98.31 202 TYR A O 1
ATOM 1632 N N . ASP A 1 203 ? -10.891 31.625 5.812 1 97.81 203 ASP A N 1
ATOM 1633 C CA . ASP A 1 203 ? -11 33.062 5.715 1 97.81 203 ASP A CA 1
ATOM 1634 C C . ASP A 1 203 ? -10.938 33.531 4.262 1 97.81 203 ASP A C 1
ATOM 1636 O O . ASP A 1 203 ? -10.227 34.5 3.939 1 97.81 203 ASP A O 1
ATOM 1640 N N . ASN A 1 204 ? -11.5 32.844 3.361 1 94.69 204 ASN A N 1
ATOM 1641 C CA . ASN A 1 204 ? -11.664 33.156 1.945 1 94.69 204 ASN A CA 1
ATOM 1642 C C . ASN A 1 204 ? -10.352 32.969 1.18 1 94.69 204 ASN A C 1
ATOM 1644 O O . ASN A 1 204 ? -10.227 33.438 0.045 1 94.69 204 ASN A O 1
ATOM 1648 N N . ARG A 1 205 ? -9.414 32.344 1.884 1 95.19 205 ARG A N 1
ATOM 1649 C CA . ARG A 1 205 ? -8.219 31.938 1.149 1 95.19 205 ARG A CA 1
ATOM 1650 C C . ARG A 1 205 ? -8.516 30.719 0.271 1 95.19 205 ARG A C 1
ATOM 1652 O O . ARG A 1 205 ? -9.406 29.922 0.578 1 95.19 205 ARG A O 1
ATOM 1659 N N . GLU A 1 206 ? -7.805 30.688 -0.816 1 93.06 206 GLU A N 1
ATOM 1660 C CA . GLU A 1 206 ? -7.988 29.562 -1.732 1 93.06 206 GLU A CA 1
ATOM 1661 C C . GLU A 1 206 ? -6.699 28.766 -1.892 1 93.06 206 GLU A C 1
ATOM 1663 O O . GLU A 1 206 ? -5.602 29.312 -1.757 1 93.06 206 GLU A O 1
ATOM 1668 N N . HIS A 1 207 ? -6.918 27.5 -2.137 1 96.81 207 HIS A N 1
ATOM 1669 C CA . HIS A 1 207 ? -5.781 26.625 -2.406 1 96.81 207 HIS A CA 1
ATOM 1670 C C . HIS A 1 207 ? -5.219 26.875 -3.803 1 96.81 207 HIS A C 1
ATOM 1672 O O . HIS A 1 207 ? -5.965 26.922 -4.781 1 96.81 207 HIS A O 1
ATOM 1678 N N . PHE A 1 208 ? -3.973 27.094 -3.887 1 98 208 PHE A N 1
ATOM 1679 C CA . PHE A 1 208 ? -3.252 27.141 -5.152 1 98 208 PHE A CA 1
ATOM 1680 C C . PHE A 1 208 ? -2.311 25.953 -5.285 1 98 208 PHE A C 1
ATOM 1682 O O . PHE A 1 208 ? -1.293 25.875 -4.594 1 98 208 PHE A O 1
ATOM 1689 N N . SER A 1 209 ? -2.65 25.047 -6.195 1 98.5 209 SER A N 1
ATOM 1690 C CA . SER A 1 209 ? -1.834 23.859 -6.426 1 98.5 209 SER A CA 1
ATOM 1691 C C . SER A 1 209 ? -0.606 24.188 -7.27 1 98.5 209 SER A C 1
ATOM 1693 O O . SER A 1 209 ? -0.656 25.062 -8.133 1 98.5 209 SER A O 1
ATOM 1695 N N . SER A 1 210 ? 0.468 23.438 -7.035 1 98.19 210 SER A N 1
ATOM 1696 C CA . SER A 1 210 ? 1.642 23.547 -7.895 1 98.19 210 SER A CA 1
ATOM 1697 C C . SER A 1 210 ? 1.301 23.188 -9.336 1 98.19 210 SER A C 1
ATOM 1699 O O . SER A 1 210 ? 1.972 23.625 -10.273 1 98.19 210 SER A O 1
ATOM 1701 N N . PHE A 1 211 ? 0.248 22.422 -9.5 1 98.31 211 PHE A N 1
ATOM 1702 C CA . PHE A 1 211 ? -0.102 21.875 -10.805 1 98.31 211 PHE A CA 1
ATOM 1703 C C . PHE A 1 211 ? -0.785 22.922 -11.672 1 98.31 211 PHE A C 1
ATOM 1705 O O . PHE A 1 211 ? -0.991 22.703 -12.867 1 98.31 211 PHE A O 1
ATOM 1712 N N . ILE A 1 212 ? -1.127 24.078 -11.07 1 98.12 212 ILE A N 1
ATOM 1713 C CA . ILE A 1 212 ? -1.72 25.188 -11.805 1 98.12 212 ILE A CA 1
ATOM 1714 C C . ILE A 1 212 ? -0.624 25.984 -12.508 1 98.12 212 ILE A C 1
ATOM 1716 O O . ILE A 1 212 ? -0.855 26.562 -13.578 1 98.12 212 ILE A O 1
ATOM 1720 N N . HIS A 1 213 ? 0.569 26.047 -11.898 1 97.94 213 HIS A N 1
ATOM 1721 C CA . HIS A 1 213 ? 1.692 26.766 -12.484 1 97.94 213 HIS A CA 1
ATOM 1722 C C . HIS A 1 213 ? 2.15 26.125 -13.789 1 97.94 213 HIS A C 1
ATOM 1724 O O . HIS A 1 213 ? 2.502 24.938 -13.805 1 97.94 213 HIS A O 1
ATOM 1730 N N . PRO A 1 214 ? 2.189 26.734 -14.82 1 96.94 214 PRO A N 1
ATOM 1731 C CA . PRO A 1 214 ? 2.377 26.141 -16.141 1 96.94 214 PRO A CA 1
ATOM 1732 C C . PRO A 1 214 ? 3.719 25.422 -16.281 1 96.94 214 PRO A C 1
ATOM 1734 O O . PRO A 1 214 ? 3.828 24.453 -17.031 1 96.94 214 PRO A O 1
ATOM 1737 N N . GLU A 1 215 ? 4.707 25.906 -15.562 1 98.06 215 GLU A N 1
ATOM 1738 C CA . GLU A 1 215 ? 6.023 25.281 -15.695 1 98.06 215 GLU A CA 1
ATOM 1739 C C . GLU A 1 215 ? 6.258 24.25 -14.594 1 98.06 215 GLU A C 1
ATOM 1741 O O . GLU A 1 215 ? 6.816 23.188 -14.844 1 98.06 215 GLU A O 1
ATOM 1746 N N . LEU A 1 216 ? 5.801 24.547 -13.375 1 98.44 216 LEU A N 1
ATOM 1747 C CA . LEU A 1 216 ? 6.004 23.609 -12.273 1 98.44 216 LEU A CA 1
ATOM 1748 C C . LEU A 1 216 ? 5.258 22.312 -12.516 1 98.44 216 LEU A C 1
ATOM 1750 O O . LEU A 1 216 ? 5.723 21.234 -12.117 1 98.44 216 LEU A O 1
ATOM 1754 N N . LYS A 1 217 ? 4.141 22.391 -13.234 1 97.88 217 LYS A N 1
ATOM 1755 C CA . LYS A 1 217 ? 3.318 21.203 -13.461 1 97.88 217 LYS A CA 1
ATOM 1756 C C . LYS A 1 217 ? 4.102 20.125 -14.203 1 97.88 217 LYS A C 1
ATOM 1758 O O . LYS A 1 217 ? 3.818 18.938 -14.055 1 97.88 217 LYS A O 1
ATOM 1763 N N . LYS A 1 218 ? 5.137 20.484 -14.922 1 98.19 218 LYS A N 1
ATOM 1764 C CA . LYS A 1 218 ? 5.914 19.578 -15.75 1 98.19 218 LYS A CA 1
ATOM 1765 C C . LYS A 1 218 ? 6.922 18.797 -14.906 1 98.19 218 LYS A C 1
ATOM 1767 O O . LYS A 1 218 ? 7.461 17.781 -15.352 1 98.19 218 LYS A O 1
ATOM 1772 N N . ARG A 1 219 ? 7.156 19.266 -13.68 1 98.44 219 ARG A N 1
ATOM 1773 C CA . ARG A 1 219 ? 8.195 18.641 -12.867 1 98.44 219 ARG A CA 1
ATOM 1774 C C . ARG A 1 219 ? 7.734 18.469 -11.43 1 98.44 219 ARG A C 1
ATOM 1776 O O . ARG A 1 219 ? 8.539 18.516 -10.5 1 98.44 219 ARG A O 1
ATOM 1783 N N . THR A 1 220 ? 6.41 18.344 -11.211 1 98.69 220 THR A N 1
ATOM 1784 C CA . THR A 1 220 ? 5.867 18.203 -9.859 1 98.69 220 THR A CA 1
ATOM 1785 C C . THR A 1 220 ? 5.109 16.891 -9.719 1 98.69 220 THR A C 1
ATOM 1787 O O . THR A 1 220 ? 4.414 16.453 -10.641 1 98.69 220 THR A O 1
ATOM 1790 N N . PHE A 1 221 ? 5.34 16.203 -8.656 1 98.88 221 PHE A N 1
ATOM 1791 C CA . PHE A 1 221 ? 4.398 15.227 -8.133 1 98.88 221 PHE A CA 1
ATOM 1792 C C . PHE A 1 221 ? 3.473 15.859 -7.102 1 98.88 221 PHE A C 1
ATOM 1794 O O . PHE A 1 221 ? 3.904 16.188 -5.996 1 98.88 221 PHE A O 1
ATOM 1801 N N . CYS A 1 222 ? 2.193 16.062 -7.453 1 98.81 222 CYS A N 1
ATOM 1802 C CA . CYS A 1 222 ? 1.209 16.656 -6.551 1 98.81 222 CYS A CA 1
ATOM 1803 C C . CYS A 1 222 ? 0.405 15.562 -5.844 1 98.81 222 CYS A C 1
ATOM 1805 O O . CYS A 1 222 ? -0.3 14.789 -6.492 1 98.81 222 CYS A O 1
ATOM 1807 N N . ILE A 1 223 ? 0.498 15.555 -4.582 1 98.81 223 ILE A N 1
ATOM 1808 C CA . ILE A 1 223 ? -0.097 14.469 -3.811 1 98.81 223 ILE A CA 1
ATOM 1809 C C . ILE A 1 223 ? -1.312 14.984 -3.045 1 98.81 223 ILE A C 1
ATOM 1811 O O . ILE A 1 223 ? -1.222 15.984 -2.322 1 98.81 223 ILE A O 1
ATOM 1815 N N . PHE A 1 224 ? -2.418 14.359 -3.236 1 98.75 224 PHE A N 1
ATOM 1816 C CA . PHE A 1 224 ? -3.666 14.656 -2.543 1 98.75 224 PHE A CA 1
ATOM 1817 C C . PHE A 1 224 ? -4.121 13.453 -1.717 1 98.75 224 PHE A C 1
ATOM 1819 O O . PHE A 1 224 ? -3.586 12.352 -1.865 1 98.75 224 PHE A O 1
ATOM 1826 N N . SER A 1 225 ? -5.055 13.633 -0.795 1 97.94 225 SER A N 1
ATOM 1827 C CA . SER A 1 225 ? -5.473 12.547 0.084 1 97.94 225 SER A CA 1
ATOM 1828 C C . SER A 1 225 ? -6.977 12.594 0.348 1 97.94 225 SER A C 1
ATOM 1830 O O . SER A 1 225 ? -7.465 13.523 0.995 1 97.94 225 SER A O 1
ATOM 1832 N N . PHE A 1 226 ? -7.707 11.578 -0.104 1 98.06 226 PHE A N 1
ATOM 1833 C CA . PHE A 1 226 ? -9.109 11.461 0.288 1 98.06 226 PHE A CA 1
ATOM 1834 C C . PHE A 1 226 ? -9.227 11.188 1.783 1 98.06 226 PHE A C 1
ATOM 1836 O O . PHE A 1 226 ? -10.203 11.594 2.414 1 98.06 226 PHE A O 1
ATOM 1843 N N . GLY A 1 227 ? -8.234 10.461 2.336 1 96.25 227 GLY A N 1
ATOM 1844 C CA . GLY A 1 227 ? -8.234 10.133 3.754 1 96.25 227 GLY A CA 1
ATOM 1845 C C . GLY A 1 227 ? -8.305 11.352 4.648 1 96.25 227 GLY A C 1
ATOM 1846 O O . GLY A 1 227 ? -9.055 11.375 5.629 1 96.25 227 GLY A O 1
ATOM 1847 N N . LYS A 1 228 ? -7.531 12.352 4.316 1 95 228 LYS A N 1
ATOM 1848 C CA . LYS A 1 228 ? -7.492 13.57 5.117 1 95 228 LYS A CA 1
ATOM 1849 C C . LYS A 1 228 ? -8.664 14.492 4.773 1 95 228 LYS A C 1
ATOM 1851 O O . LYS A 1 228 ? -9.305 15.047 5.668 1 95 228 LYS A O 1
ATOM 1856 N N . MET A 1 229 ? -9.031 14.57 3.568 1 92.75 229 MET A N 1
ATOM 1857 C CA . MET A 1 229 ? -10.086 15.453 3.086 1 92.75 229 MET A CA 1
ATOM 1858 C C . MET A 1 229 ? -11.453 15.016 3.613 1 92.75 229 MET A C 1
ATOM 1860 O O . MET A 1 229 ? -12.305 15.859 3.912 1 92.75 229 MET A O 1
ATOM 1864 N N . LEU A 1 230 ? -11.617 13.68 3.715 1 96.31 230 LEU A N 1
ATOM 1865 C CA . LEU A 1 230 ? -12.953 13.164 3.971 1 96.31 230 LEU A CA 1
ATOM 1866 C C . LEU A 1 230 ? -13.008 12.43 5.309 1 96.31 230 LEU A C 1
ATOM 1868 O O . LEU A 1 230 ? -14.016 11.797 5.633 1 96.31 230 LEU A O 1
ATOM 1872 N N . HIS A 1 231 ? -11.93 12.461 6.055 1 95.44 231 HIS A N 1
ATOM 1873 C CA . HIS A 1 231 ? -11.859 11.852 7.375 1 95.44 231 HIS A CA 1
ATOM 1874 C C . HIS A 1 231 ? -12.016 10.336 7.293 1 95.44 231 HIS A C 1
ATOM 1876 O O . HIS A 1 231 ? -12.742 9.742 8.094 1 95.44 231 HIS A O 1
ATOM 1882 N N . ILE A 1 232 ? -11.391 9.742 6.27 1 97.25 232 ILE A N 1
ATOM 1883 C CA . ILE A 1 232 ? -11.453 8.297 6.062 1 97.25 232 ILE A CA 1
ATOM 1884 C C . ILE A 1 232 ? -10.039 7.742 5.887 1 97.25 232 ILE A C 1
ATOM 1886 O O . ILE A 1 232 ? -9.773 6.988 4.949 1 97.25 232 ILE A O 1
ATOM 1890 N N . SER A 1 233 ? -9.109 8.156 6.766 1 96.5 233 SER A N 1
ATOM 1891 C CA . SER A 1 233 ? -7.699 7.801 6.629 1 96.5 233 SER A CA 1
ATOM 1892 C C . SER A 1 233 ? -7.516 6.289 6.566 1 96.5 233 SER A C 1
ATOM 1894 O O . SER A 1 233 ? -6.59 5.797 5.922 1 96.5 233 SER A O 1
ATOM 1896 N N . GLY A 1 234 ? -8.414 5.508 7.188 1 97.19 234 GLY A N 1
ATOM 1897 C CA . GLY A 1 234 ? -8.328 4.059 7.199 1 97.19 234 GLY A CA 1
ATOM 1898 C C . GLY A 1 234 ? -8.734 3.422 5.887 1 97.19 234 GLY A C 1
ATOM 1899 O O . GLY A 1 234 ? -8.5 2.234 5.664 1 97.19 234 GLY A O 1
ATOM 1900 N N . TRP A 1 235 ? -9.383 4.199 4.961 1 98.12 235 TRP A N 1
ATOM 1901 C CA . TRP A 1 235 ? -9.82 3.66 3.68 1 98.12 235 TRP A CA 1
ATOM 1902 C C . TRP A 1 235 ? -8.641 3.523 2.717 1 98.12 235 TRP A C 1
ATOM 1904 O O . TRP A 1 235 ? -8.719 2.785 1.732 1 98.12 235 TRP A O 1
ATOM 1914 N N . LYS A 1 236 ? -7.57 4.27 2.961 1 97.62 236 LYS A N 1
ATOM 1915 C CA . LYS A 1 236 ? -6.289 4.121 2.277 1 97.62 236 LYS A CA 1
ATOM 1916 C C . LYS A 1 236 ? -6.43 4.387 0.781 1 97.62 236 LYS A C 1
ATOM 1918 O O . LYS A 1 236 ? -6 3.576 -0.043 1 97.62 236 LYS A O 1
ATOM 1923 N N . VAL A 1 237 ? -6.973 5.523 0.409 1 98.31 237 VAL A N 1
ATOM 1924 C CA . VAL A 1 237 ? -7.039 5.934 -0.99 1 98.31 237 VAL A CA 1
ATOM 1925 C C . VAL A 1 237 ? -6.645 7.406 -1.117 1 98.31 237 VAL A C 1
ATOM 1927 O O . VAL A 1 237 ? -7.164 8.258 -0.393 1 98.31 237 VAL A O 1
ATOM 1930 N N . SER A 1 238 ? -5.727 7.695 -1.916 1 98.5 238 SER A N 1
ATOM 1931 C CA . SER A 1 238 ? -5.242 9.016 -2.305 1 98.5 238 SER A CA 1
ATOM 1932 C C . SER A 1 238 ? -5.039 9.109 -3.814 1 98.5 238 SER A C 1
ATOM 1934 O O . SER A 1 238 ? -5.363 8.172 -4.547 1 98.5 238 SER A O 1
ATOM 1936 N N . TYR A 1 239 ? -4.637 10.227 -4.285 1 98.81 239 TYR A N 1
ATOM 1937 C CA . TYR A 1 239 ? -4.277 10.328 -5.695 1 98.81 239 TYR A CA 1
ATOM 1938 C C . TYR A 1 239 ? -3.156 11.344 -5.902 1 98.81 239 TYR A C 1
ATOM 1940 O O . TYR A 1 239 ? -2.861 12.141 -5.012 1 98.81 239 TYR A O 1
ATOM 1948 N N . MET A 1 240 ? -2.529 11.203 -6.973 1 98.44 240 MET A N 1
ATOM 1949 C CA . MET A 1 240 ? -1.391 12.047 -7.324 1 98.44 240 MET A CA 1
ATOM 1950 C C . MET A 1 240 ? -1.517 12.57 -8.75 1 98.44 240 MET A C 1
ATOM 1952 O O . MET A 1 240 ? -1.965 11.844 -9.641 1 98.44 240 MET A O 1
ATOM 1956 N N . LEU A 1 241 ? -1.221 13.805 -8.977 1 98.88 241 LEU A N 1
ATOM 1957 C CA . LEU A 1 241 ? -1.104 14.406 -10.305 1 98.88 241 LEU A CA 1
ATOM 1958 C C . LEU A 1 241 ? 0.359 14.641 -10.664 1 98.88 241 LEU A C 1
ATOM 1960 O O . LEU A 1 241 ? 1.148 15.086 -9.828 1 98.88 241 LEU A O 1
ATOM 1964 N N . ALA A 1 242 ? 0.734 14.367 -11.797 1 98.88 242 ALA A N 1
ATOM 1965 C CA . ALA A 1 242 ? 2.043 14.641 -12.391 1 98.88 242 ALA A CA 1
ATOM 1966 C C . ALA A 1 242 ? 1.955 14.688 -13.914 1 98.88 242 ALA A C 1
ATOM 1968 O O . ALA A 1 242 ? 0.943 14.297 -14.5 1 98.88 242 ALA A O 1
ATOM 1969 N N . SER A 1 243 ? 2.988 15.211 -14.539 1 98.75 243 SER A N 1
ATOM 1970 C CA . SER A 1 243 ? 3.021 15.18 -16 1 98.75 243 SER A CA 1
ATOM 1971 C C . SER A 1 243 ? 2.9 13.75 -16.516 1 98.75 243 SER A C 1
ATOM 1973 O O . SER A 1 243 ? 3.137 12.789 -15.781 1 98.75 243 SER A O 1
ATOM 1975 N N . GLU A 1 244 ? 2.475 13.633 -17.766 1 98.44 244 GLU A N 1
ATOM 1976 C CA . GLU A 1 244 ? 2.324 12.32 -18.375 1 98.44 244 GLU A CA 1
ATOM 1977 C C . GLU A 1 244 ? 3.609 11.5 -18.25 1 98.44 244 GLU A C 1
ATOM 1979 O O . GLU A 1 244 ? 3.566 10.305 -17.953 1 98.44 244 GLU A O 1
ATOM 1984 N N . GLU A 1 245 ? 4.703 12.133 -18.469 1 98.12 245 GLU A N 1
ATOM 1985 C CA . GLU A 1 245 ? 6 11.461 -18.391 1 98.12 245 GLU A CA 1
ATOM 1986 C C . GLU A 1 245 ? 6.293 10.977 -16.984 1 98.12 245 GLU A C 1
ATOM 1988 O O . GLU A 1 245 ? 6.68 9.82 -16.781 1 98.12 245 GLU A O 1
ATOM 1993 N N . LEU A 1 246 ? 6.109 11.828 -16 1 98.44 246 LEU A N 1
ATOM 1994 C CA . LEU A 1 246 ? 6.363 11.469 -14.609 1 98.44 246 LEU A CA 1
ATOM 1995 C C . LEU A 1 246 ? 5.367 10.414 -14.133 1 98.44 246 LEU A C 1
ATOM 1997 O O . LEU A 1 246 ? 5.723 9.539 -13.344 1 98.44 246 LEU A O 1
ATOM 2001 N N . THR A 1 247 ? 4.125 10.523 -14.633 1 98.62 247 THR A N 1
ATOM 2002 C CA . THR A 1 247 ? 3.096 9.547 -14.297 1 98.62 247 THR A CA 1
ATOM 2003 C C . THR A 1 247 ? 3.49 8.156 -14.789 1 98.62 247 THR A C 1
ATOM 2005 O O . THR A 1 247 ? 3.326 7.168 -14.07 1 98.62 247 THR A O 1
ATOM 2008 N N . SER A 1 248 ? 3.99 8.109 -16 1 97.19 248 SER A N 1
ATOM 2009 C CA . SER A 1 248 ? 4.434 6.832 -16.562 1 97.19 248 SER A CA 1
ATOM 2010 C C . SER A 1 248 ? 5.551 6.223 -15.727 1 97.19 248 SER A C 1
ATOM 2012 O O . SER A 1 248 ? 5.539 5.023 -15.438 1 97.19 248 SER A O 1
ATOM 2014 N N . LYS A 1 249 ? 6.512 7.023 -15.32 1 96.56 249 LYS A N 1
ATOM 2015 C CA . LYS A 1 249 ? 7.602 6.57 -14.461 1 96.56 249 LYS A CA 1
ATOM 2016 C C . LYS A 1 249 ? 7.078 6.094 -13.109 1 96.56 249 LYS A C 1
ATOM 2018 O O . LYS A 1 249 ? 7.508 5.055 -12.609 1 96.56 249 LYS A O 1
ATOM 2023 N N . PHE A 1 250 ? 6.16 6.863 -12.594 1 98 250 PHE A N 1
ATOM 2024 C CA . PHE A 1 250 ? 5.582 6.543 -11.297 1 98 250 PHE A CA 1
ATOM 2025 C C . PHE A 1 250 ? 4.863 5.199 -11.336 1 98 250 PHE A C 1
ATOM 2027 O O . PHE A 1 250 ? 5.086 4.344 -10.477 1 98 250 PHE A O 1
ATOM 2034 N N . ARG A 1 251 ? 4.031 5.016 -12.312 1 97.19 251 ARG A N 1
ATOM 2035 C CA . ARG A 1 251 ? 3.24 3.795 -12.445 1 97.19 251 ARG A CA 1
ATOM 2036 C C . ARG A 1 251 ? 4.137 2.58 -12.656 1 97.19 251 ARG A C 1
ATOM 2038 O O . ARG A 1 251 ? 3.838 1.487 -12.172 1 97.19 251 ARG A O 1
ATOM 2045 N N . PHE A 1 252 ? 5.203 2.789 -13.367 1 95.44 252 PHE A N 1
ATOM 2046 C CA . PHE A 1 252 ? 6.156 1.705 -13.578 1 95.44 252 PHE A CA 1
ATOM 2047 C C . PHE A 1 252 ? 6.73 1.229 -12.25 1 95.44 252 PHE A C 1
ATOM 2049 O O . PHE A 1 252 ? 6.832 0.025 -12.008 1 95.44 252 PHE A O 1
ATOM 2056 N N . HIS A 1 253 ? 7.082 2.127 -11.375 1 96.81 253 HIS A N 1
ATOM 2057 C CA . HIS A 1 253 ? 7.598 1.767 -10.062 1 96.81 253 HIS A CA 1
ATOM 2058 C C . HIS A 1 253 ? 6.5 1.191 -9.172 1 96.81 253 HIS A C 1
ATOM 2060 O O . HIS A 1 253 ? 6.707 0.183 -8.492 1 96.81 253 HIS A O 1
ATOM 2066 N N . GLN A 1 254 ? 5.352 1.854 -9.227 1 97.19 254 GLN A N 1
ATOM 2067 C CA . GLN A 1 254 ? 4.219 1.468 -8.391 1 97.19 254 GLN A CA 1
ATOM 2068 C C . GLN A 1 254 ? 3.85 0.003 -8.602 1 97.19 254 GLN A C 1
ATOM 2070 O O . GLN A 1 254 ? 3.527 -0.71 -7.652 1 97.19 254 GLN A O 1
ATOM 2075 N N . GLN A 1 255 ? 3.922 -0.454 -9.812 1 95.5 255 GLN A N 1
ATOM 2076 C CA . GLN A 1 255 ? 3.504 -1.811 -10.148 1 95.5 255 GLN A CA 1
ATOM 2077 C C . GLN A 1 255 ? 4.332 -2.844 -9.391 1 95.5 255 GLN A C 1
ATOM 2079 O O . GLN A 1 255 ? 3.85 -3.941 -9.102 1 95.5 255 GLN A O 1
ATOM 2084 N N . TYR A 1 256 ? 5.594 -2.473 -9.016 1 96.62 256 TYR A N 1
ATOM 2085 C CA . TYR A 1 256 ? 6.492 -3.434 -8.383 1 96.62 256 TYR A CA 1
ATOM 2086 C C . TYR A 1 256 ? 6.621 -3.158 -6.887 1 96.62 256 TYR A C 1
ATOM 2088 O O . TYR A 1 256 ? 7.289 -3.902 -6.168 1 96.62 256 TYR A O 1
ATOM 2096 N N . ILE A 1 257 ? 5.922 -2.1 -6.375 1 97.31 257 ILE A N 1
ATOM 2097 C CA . ILE A 1 257 ? 5.969 -1.781 -4.953 1 97.31 257 ILE A CA 1
ATOM 2098 C C . ILE A 1 257 ? 4.668 -2.215 -4.281 1 97.31 257 ILE A C 1
ATOM 2100 O O . ILE A 1 257 ? 4.688 -2.883 -3.246 1 97.31 257 ILE A O 1
ATOM 2104 N N . SER A 1 258 ? 3.512 -1.9 -4.895 1 94.38 258 SER A N 1
ATOM 2105 C CA . SER A 1 258 ? 2.258 -2.285 -4.254 1 94.38 258 SER A CA 1
ATOM 2106 C C . SER A 1 258 ? 1.139 -2.441 -5.277 1 94.38 258 SER A C 1
ATOM 2108 O O . SER A 1 258 ? 0.05 -2.916 -4.949 1 94.38 258 SER A O 1
ATOM 2110 N N . TYR A 1 259 ? 1.391 -2.211 -6.523 1 91.06 259 TYR A N 1
ATOM 2111 C CA . TYR A 1 259 ? 0.459 -2.303 -7.641 1 91.06 259 TYR A CA 1
ATOM 2112 C C . TYR A 1 259 ? -0.742 -1.388 -7.426 1 91.06 259 TYR A C 1
ATOM 2114 O O . TYR A 1 259 ? -0.584 -0.178 -7.246 1 91.06 259 TYR A O 1
ATOM 2122 N N . GLY A 1 260 ? -1.998 -1.951 -7.301 1 92.19 260 GLY A N 1
ATOM 2123 C CA . GLY A 1 260 ? -3.217 -1.156 -7.309 1 92.19 260 GLY A CA 1
ATOM 2124 C C . GLY A 1 260 ? -3.695 -0.786 -5.918 1 92.19 260 GLY A C 1
ATOM 2125 O O . GLY A 1 260 ? -2.939 -0.889 -4.949 1 92.19 260 GLY A O 1
ATOM 2126 N N . VAL A 1 261 ? -4.906 -0.192 -5.867 1 97.25 261 VAL A N 1
ATOM 2127 C CA . VAL A 1 261 ? -5.5 0.366 -4.656 1 97.25 261 VAL A CA 1
ATOM 2128 C C . VAL A 1 261 ? -6.836 -0.314 -4.375 1 97.25 261 VAL A C 1
ATOM 2130 O O . VAL A 1 261 ? -7.418 -0.945 -5.258 1 97.25 261 VAL A O 1
ATOM 2133 N N . ASN A 1 262 ? -7.309 -0.293 -3.152 1 98.19 262 ASN A N 1
ATOM 2134 C CA . ASN A 1 262 ? -8.547 -0.931 -2.73 1 98.19 262 ASN A CA 1
ATOM 2135 C C . ASN A 1 262 ? -9.695 -0.615 -3.688 1 98.19 262 ASN A C 1
ATOM 2137 O O . ASN A 1 262 ? -10.102 0.541 -3.814 1 98.19 262 ASN A O 1
ATOM 2141 N N . ALA A 1 263 ? -10.266 -1.644 -4.309 1 98.25 263 ALA A N 1
ATOM 2142 C CA . ALA A 1 263 ? -11.203 -1.471 -5.41 1 98.25 263 ALA A CA 1
ATOM 2143 C C . ALA A 1 263 ? -12.578 -1.029 -4.898 1 98.25 263 ALA A C 1
ATOM 2145 O O . ALA A 1 263 ? -13.164 -0.082 -5.422 1 98.25 263 ALA A O 1
ATOM 2146 N N . PRO A 1 264 ? -13.125 -1.65 -3.822 1 98.5 264 PRO A N 1
ATOM 2147 C CA . PRO A 1 264 ? -14.43 -1.197 -3.33 1 98.5 264 PRO A CA 1
ATOM 2148 C C . PRO A 1 264 ? -14.422 0.271 -2.91 1 98.5 264 PRO A C 1
ATOM 2150 O O . PRO A 1 264 ? -15.375 1 -3.189 1 98.5 264 PRO A O 1
ATOM 2153 N N . VAL A 1 265 ? -13.375 0.707 -2.289 1 98.62 265 VAL A N 1
ATOM 2154 C CA . VAL A 1 265 ? -13.289 2.082 -1.81 1 98.62 265 VAL A CA 1
ATOM 2155 C C . VAL A 1 265 ? -13.227 3.041 -2.998 1 98.62 265 VAL A C 1
ATOM 2157 O O . VAL A 1 265 ? -13.812 4.125 -2.959 1 98.62 265 VAL A O 1
ATOM 2160 N N . GLN A 1 266 ? -12.492 2.664 -4.039 1 98.75 266 GLN A N 1
ATOM 2161 C CA . GLN A 1 266 ? -12.422 3.514 -5.223 1 98.75 266 GLN A CA 1
ATOM 2162 C C . GLN A 1 266 ? -13.805 3.729 -5.824 1 98.75 266 GLN A C 1
ATOM 2164 O O . GLN A 1 266 ? -14.141 4.836 -6.246 1 98.75 266 GLN A O 1
ATOM 2169 N N . TYR A 1 267 ? -14.586 2.654 -5.871 1 98.62 267 TYR A N 1
ATOM 2170 C CA . TYR A 1 267 ? -15.953 2.771 -6.359 1 98.62 267 TYR A CA 1
ATOM 2171 C C . TYR A 1 267 ? -16.75 3.744 -5.5 1 98.62 267 TYR A C 1
ATOM 2173 O O . TYR A 1 267 ? -17.453 4.621 -6.027 1 98.62 267 TYR A O 1
ATOM 2181 N N . ALA A 1 268 ? -16.656 3.576 -4.207 1 98.75 268 ALA A N 1
ATOM 2182 C CA . ALA A 1 268 ? -17.406 4.43 -3.279 1 98.75 268 ALA A CA 1
ATOM 2183 C C . ALA A 1 268 ? -17.016 5.898 -3.463 1 98.75 268 ALA A C 1
ATOM 2185 O O . ALA A 1 268 ? -17.891 6.77 -3.486 1 98.75 268 ALA A O 1
ATOM 2186 N N . LEU A 1 269 ? -15.766 6.156 -3.607 1 98.81 269 LEU A N 1
ATOM 2187 C CA . LEU A 1 269 ? -15.273 7.523 -3.762 1 98.81 269 LEU A CA 1
ATOM 2188 C C . LEU A 1 269 ? -15.711 8.109 -5.102 1 98.81 269 LEU A C 1
ATOM 2190 O O . LEU A 1 269 ? -16.016 9.305 -5.195 1 98.81 269 LEU A O 1
ATOM 2194 N N . ALA A 1 270 ? -15.68 7.25 -6.152 1 98.81 270 ALA A N 1
ATOM 2195 C CA . ALA A 1 270 ? -16.172 7.703 -7.453 1 98.81 270 ALA A CA 1
ATOM 2196 C C . ALA A 1 270 ? -17.594 8.211 -7.355 1 98.81 270 ALA A C 1
ATOM 2198 O O . ALA A 1 270 ? -17.906 9.305 -7.84 1 98.81 270 ALA A O 1
ATOM 2199 N N . LYS A 1 271 ? -18.422 7.461 -6.727 1 98.69 271 LYS A N 1
ATOM 2200 C CA . LYS A 1 271 ? -19.828 7.832 -6.559 1 98.69 271 LYS A CA 1
ATOM 2201 C C . LYS A 1 271 ? -19.969 9.055 -5.656 1 98.69 271 LYS A C 1
ATOM 2203 O O . LYS A 1 271 ? -20.766 9.953 -5.934 1 98.69 271 LYS A O 1
ATOM 2208 N N . PHE A 1 272 ? -19.234 9.102 -4.617 1 98.69 272 PHE A N 1
ATOM 2209 C CA . PHE A 1 272 ? -19.328 10.195 -3.656 1 98.69 272 PHE A CA 1
ATOM 2210 C C . PHE A 1 272 ? -18.969 11.523 -4.309 1 98.69 272 PHE A C 1
ATOM 2212 O O . PHE A 1 272 ? -19.594 12.547 -4.023 1 98.69 272 PHE A O 1
ATOM 2219 N N . LEU A 1 273 ? -17.953 11.523 -5.18 1 98.62 273 LEU A N 1
ATOM 2220 C CA . LEU A 1 273 ? -17.469 12.75 -5.801 1 98.62 273 LEU A CA 1
ATOM 2221 C C . LEU A 1 273 ? -18.547 13.375 -6.684 1 98.62 273 LEU A C 1
ATOM 2223 O O . LEU A 1 273 ? -18.484 14.57 -6.98 1 98.62 273 LEU A O 1
ATOM 2227 N N . GLU A 1 274 ? -19.5 12.641 -7.121 1 98.19 274 GLU A N 1
ATOM 2228 C CA . GLU A 1 274 ? -20.594 13.156 -7.945 1 98.19 274 GLU A CA 1
ATOM 2229 C C . GLU A 1 274 ? -21.516 14.062 -7.129 1 98.19 274 GLU A C 1
ATOM 2231 O O . GLU A 1 274 ? -22.203 14.93 -7.688 1 98.19 274 GLU A O 1
ATOM 2236 N N . VAL A 1 275 ? -21.578 13.852 -5.797 1 97.75 275 VAL A N 1
ATOM 2237 C CA . VAL A 1 275 ? -22.531 14.586 -4.969 1 97.75 275 VAL A CA 1
ATOM 2238 C C . VAL A 1 275 ? -21.781 15.422 -3.932 1 97.75 275 VAL A C 1
ATOM 2240 O O . VAL A 1 275 ? -22.406 16.125 -3.129 1 97.75 275 VAL A O 1
ATOM 2243 N N . PHE A 1 276 ? -20.516 15.367 -3.93 1 97.12 276 PHE A N 1
ATOM 2244 C CA . PHE A 1 276 ? -19.641 15.984 -2.928 1 97.12 276 PHE A CA 1
ATOM 2245 C C . PHE A 1 276 ? -19.656 17.5 -3.062 1 97.12 276 PHE A C 1
ATOM 2247 O O . PHE A 1 276 ? -19.516 18.031 -4.164 1 97.12 276 PHE A O 1
ATOM 2254 N N . VAL A 1 277 ? -19.844 18.219 -1.959 1 95.75 277 VAL A N 1
ATOM 2255 C CA . VAL A 1 277 ? -19.797 19.672 -1.907 1 95.75 277 VAL A CA 1
ATOM 2256 C C . VAL A 1 277 ? -18.656 20.125 -0.992 1 95.75 277 VAL A C 1
ATOM 2258 O O . VAL A 1 277 ? -18.859 20.312 0.212 1 95.75 277 VAL A O 1
ATOM 2261 N N . PRO A 1 278 ? -17.516 20.438 -1.516 1 95.25 278 PRO A N 1
ATOM 2262 C CA . PRO A 1 278 ? -16.312 20.734 -0.738 1 95.25 278 PRO A CA 1
ATOM 2263 C C . PRO A 1 278 ? -16.5 21.891 0.243 1 95.25 278 PRO A C 1
ATOM 2265 O O . PRO A 1 278 ? -15.945 21.859 1.346 1 95.25 278 PRO A O 1
ATOM 2268 N N . SER A 1 279 ? -17.281 22.906 -0.112 1 94.56 279 SER A N 1
ATOM 2269 C CA . SER A 1 279 ? -17.438 24.094 0.709 1 94.56 279 SER A CA 1
ATOM 2270 C C . SER A 1 279 ? -18.078 23.766 2.051 1 94.56 279 SER A C 1
ATOM 2272 O O . SER A 1 279 ? -17.828 24.422 3.055 1 94.56 279 SER A O 1
ATOM 2274 N N . GLU A 1 280 ? -18.875 22.75 2.088 1 93.38 280 GLU A N 1
ATOM 2275 C CA . GLU A 1 280 ? -19.516 22.344 3.338 1 93.38 280 GLU A CA 1
ATOM 2276 C C . GLU A 1 280 ? -18.484 21.844 4.348 1 93.38 280 GLU A C 1
ATOM 2278 O O . GLU A 1 280 ? -18.531 22.203 5.523 1 93.38 280 GLU A O 1
ATOM 2283 N N . MET A 1 281 ? -17.594 21.078 3.877 1 92.56 281 MET A N 1
ATOM 2284 C CA . MET A 1 281 ? -16.547 20.547 4.742 1 92.56 281 MET A CA 1
ATOM 2285 C C . MET A 1 281 ? -15.594 21.656 5.195 1 92.56 281 MET A C 1
ATOM 2287 O O . MET A 1 281 ? -15.172 21.672 6.352 1 92.56 281 MET A O 1
ATOM 2291 N N . GLN A 1 282 ? -15.258 22.484 4.277 1 96.25 282 GLN A N 1
ATOM 2292 C CA . GLN A 1 282 ? -14.383 23.609 4.578 1 96.25 282 GLN A CA 1
ATOM 2293 C C . GLN A 1 282 ? -14.977 24.5 5.676 1 96.25 282 GLN A C 1
ATOM 2295 O O . GLN A 1 282 ? -14.273 24.891 6.609 1 96.25 282 GLN A O 1
ATOM 2300 N N . GLN A 1 283 ? -16.234 24.766 5.59 1 96.62 283 GLN A N 1
ATOM 2301 C CA . GLN A 1 283 ? -16.922 25.641 6.543 1 96.62 283 GLN A CA 1
ATOM 2302 C C . GLN A 1 283 ? -16.984 25 7.926 1 96.62 283 GLN A C 1
ATOM 2304 O O . GLN A 1 283 ? -16.797 25.672 8.938 1 96.62 283 GLN A O 1
ATOM 2309 N N . ILE A 1 284 ? -17.25 23.734 7.922 1 96 284 ILE A N 1
ATOM 2310 C CA . ILE A 1 284 ? -17.312 23 9.188 1 96 284 ILE A CA 1
ATOM 2311 C C . ILE A 1 284 ? -15.969 23.078 9.891 1 96 284 ILE A C 1
ATOM 2313 O O . ILE A 1 284 ? -15.906 23.359 11.094 1 96 284 ILE A O 1
ATOM 2317 N N . MET A 1 285 ? -14.938 22.859 9.141 1 97.44 285 MET A N 1
ATOM 2318 C CA . MET A 1 285 ? -13.602 22.859 9.734 1 97.44 285 MET A CA 1
ATOM 2319 C C . MET A 1 285 ? -13.195 24.266 10.164 1 97.44 285 MET A C 1
ATOM 2321 O O . MET A 1 285 ? -12.562 24.438 11.211 1 97.44 285 MET A O 1
ATOM 2325 N N . GLN A 1 286 ? -13.555 25.25 9.352 1 98.25 286 GLN A N 1
ATOM 2326 C CA . GLN A 1 286 ? -13.266 26.625 9.734 1 98.25 286 GLN A CA 1
ATOM 2327 C C . GLN A 1 286 ? -13.961 27 11.039 1 98.25 286 GLN A C 1
ATOM 2329 O O . GLN A 1 286 ? -13.391 27.703 11.875 1 98.25 286 GLN A O 1
ATOM 2334 N N . LYS A 1 287 ? -15.188 26.578 11.203 1 98.31 287 LYS A N 1
ATOM 2335 C CA . LYS A 1 287 ? -15.914 26.844 12.445 1 98.31 287 LYS A CA 1
ATOM 2336 C C . LYS A 1 287 ? -15.188 26.25 13.648 1 98.31 287 LYS A C 1
ATOM 2338 O O . LYS A 1 287 ? -15.141 26.875 14.711 1 98.31 287 LYS A O 1
ATOM 2343 N N . LYS A 1 288 ? -14.672 25.078 13.492 1 98.38 288 LYS A N 1
ATOM 2344 C CA . LYS A 1 288 ? -13.914 24.438 14.57 1 98.38 288 LYS A CA 1
ATOM 2345 C C . LYS A 1 288 ? -12.648 25.234 14.898 1 98.38 288 LYS A C 1
ATOM 2347 O O . LYS A 1 288 ? -12.305 25.391 16.062 1 98.38 288 LYS A O 1
ATOM 2352 N N . ARG A 1 289 ? -11.938 25.641 13.852 1 98.56 289 ARG A N 1
ATOM 2353 C CA . ARG A 1 289 ? -10.773 26.5 14.023 1 98.56 289 ARG A CA 1
ATOM 2354 C C . ARG A 1 289 ? -11.133 27.766 14.797 1 98.56 289 ARG A C 1
ATOM 2356 O O . ARG A 1 289 ? -10.43 28.156 15.734 1 98.56 289 ARG A O 1
ATOM 2363 N N . ASP A 1 290 ? -12.203 28.406 14.375 1 98.69 290 ASP A N 1
ATOM 2364 C CA . ASP A 1 290 ? -12.641 29.656 14.992 1 98.69 290 ASP A CA 1
ATOM 2365 C C . ASP A 1 290 ? -13.062 29.438 16.438 1 98.69 290 ASP A C 1
ATOM 2367 O O . ASP A 1 290 ? -12.812 30.281 17.297 1 98.69 290 ASP A O 1
ATOM 2371 N N . LEU A 1 291 ? -13.719 28.312 16.672 1 98.62 291 LEU A N 1
ATOM 2372 C CA . LEU A 1 291 ? -14.109 27.953 18.031 1 98.62 291 LEU A CA 1
ATOM 2373 C C . LEU A 1 291 ? -12.883 27.828 18.938 1 98.62 291 LEU A C 1
ATOM 2375 O O . LEU A 1 291 ? -12.875 28.375 20.047 1 98.62 291 LEU A O 1
ATOM 2379 N N . LEU A 1 292 ? -11.883 27.109 18.484 1 98.62 292 LEU A N 1
ATOM 2380 C CA . LEU A 1 292 ? -10.641 26.969 19.234 1 98.62 292 LEU A CA 1
ATOM 2381 C C . LEU A 1 292 ? -10.008 28.328 19.5 1 98.62 292 LEU A C 1
ATOM 2383 O O . LEU A 1 292 ? -9.594 28.609 20.625 1 98.62 292 LEU A O 1
ATOM 2387 N N . HIS A 1 293 ? -9.938 29.172 18.484 1 98.19 293 HIS A N 1
ATOM 2388 C CA . HIS A 1 293 ? -9.328 30.484 18.578 1 98.19 293 HIS A CA 1
ATOM 2389 C C . HIS A 1 293 ? -10.047 31.359 19.609 1 98.19 293 HIS A C 1
ATOM 2391 O O . HIS A 1 293 ? -9.406 32.062 20.375 1 98.19 293 HIS A O 1
ATOM 2397 N N . GLU A 1 294 ? -11.32 31.266 19.578 1 98.19 294 GLU A N 1
ATOM 2398 C CA . GLU A 1 294 ? -12.109 32.062 20.5 1 98.19 294 GLU A CA 1
ATOM 2399 C C . GLU A 1 294 ? -11.898 31.625 21.953 1 98.19 294 GLU A C 1
ATOM 2401 O O . GLU A 1 294 ? -11.688 32.438 22.844 1 98.19 294 GLU A O 1
ATOM 2406 N N . LEU A 1 295 ? -11.938 30.375 22.172 1 98.12 295 LEU A N 1
ATOM 2407 C CA . LEU A 1 295 ? -11.914 29.828 23.531 1 98.12 295 LEU A CA 1
ATOM 2408 C C . LEU A 1 295 ? -10.516 29.938 24.141 1 98.12 295 LEU A C 1
ATOM 2410 O O . LEU A 1 295 ? -10.367 30.109 25.344 1 98.12 295 LEU A O 1
ATOM 2414 N N . ILE A 1 296 ? -9.508 29.859 23.375 1 97.88 296 ILE A N 1
ATOM 2415 C CA . ILE A 1 296 ? -8.133 29.859 23.875 1 97.88 296 ILE A CA 1
ATOM 2416 C C . ILE A 1 296 ? -7.773 31.234 24.422 1 97.88 296 ILE A C 1
ATOM 2418 O O . ILE A 1 296 ? -6.859 31.359 25.25 1 97.88 296 ILE A O 1
ATOM 2422 N N . LYS A 1 297 ? -8.453 32.281 23.984 1 96.94 297 LYS A N 1
ATOM 2423 C CA . LYS A 1 297 ? -8.203 33.656 24.422 1 96.94 297 LYS A CA 1
ATOM 2424 C C . LYS A 1 297 ? -8.383 33.781 25.938 1 96.94 297 LYS A C 1
ATOM 2426 O O . LYS A 1 297 ? -7.797 34.656 26.547 1 96.94 297 LYS A O 1
ATOM 2431 N N . ASP A 1 298 ? -9.141 32.938 26.469 1 96.44 298 ASP A N 1
ATOM 2432 C CA . ASP A 1 298 ? -9.414 32.969 27.906 1 96.44 298 ASP A CA 1
ATOM 2433 C C . ASP A 1 298 ? -8.375 32.188 28.688 1 96.44 298 ASP A C 1
ATOM 2435 O O . ASP A 1 298 ? -8.539 31.953 29.891 1 96.44 298 ASP A O 1
ATOM 2439 N N . THR A 1 299 ? -7.367 31.703 28.047 1 97.44 299 THR A N 1
ATOM 2440 C CA . THR A 1 299 ? -6.25 31.016 28.672 1 97.44 299 THR A CA 1
ATOM 2441 C C . THR A 1 299 ? -4.953 31.797 28.484 1 97.44 299 THR A C 1
ATOM 2443 O O . THR A 1 299 ? -4.895 32.719 27.672 1 97.44 299 THR A O 1
ATOM 2446 N N . PRO A 1 300 ? -3.939 31.391 29.234 1 97.6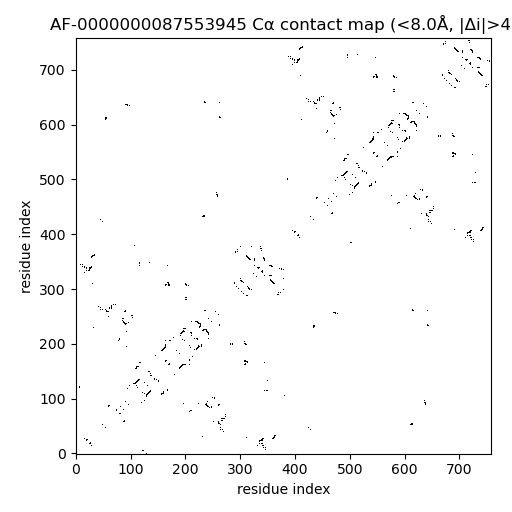9 300 PRO A N 1
ATOM 2447 C CA . PRO A 1 300 ? -2.652 32.062 29.031 1 97.69 300 PRO A CA 1
ATOM 2448 C C . PRO A 1 300 ? -1.921 31.578 27.781 1 97.69 300 PRO A C 1
ATOM 2450 O O . PRO A 1 300 ? -0.836 32.062 27.469 1 97.69 300 PRO A O 1
ATOM 2453 N N . LEU A 1 301 ? -2.465 30.641 27.047 1 98.25 301 LEU A N 1
ATOM 2454 C CA . LEU A 1 301 ? -1.903 30.203 25.766 1 98.25 301 LEU A CA 1
ATOM 2455 C C . LEU A 1 301 ? -2.152 31.25 24.672 1 98.25 301 LEU A C 1
ATOM 2457 O O . LEU A 1 301 ? -3.197 31.906 24.672 1 98.25 301 LEU A O 1
ATOM 2461 N N . MET A 1 302 ? -1.16 31.359 23.812 1 97.62 302 MET A N 1
ATOM 2462 C CA . MET A 1 302 ? -1.251 32.469 22.875 1 97.62 302 MET A CA 1
ATOM 2463 C C . MET A 1 302 ? -1.226 31.969 21.438 1 97.62 302 MET A C 1
ATOM 2465 O O . MET A 1 302 ? -0.298 31.25 21.031 1 97.62 302 MET A O 1
ATOM 2469 N N . ILE A 1 303 ? -2.223 32.281 20.672 1 97.81 303 ILE A N 1
ATOM 2470 C CA . ILE A 1 303 ? -2.197 32.125 19.219 1 97.81 303 ILE A CA 1
ATOM 2471 C C . ILE A 1 303 ? -1.698 33.406 18.562 1 97.81 303 ILE A C 1
ATOM 2473 O O . ILE A 1 303 ? -2.404 34.406 18.547 1 97.81 303 ILE A O 1
ATOM 2477 N N . GLU A 1 304 ? -0.501 33.344 18.047 1 97.06 304 GLU A N 1
ATOM 2478 C CA . GLU A 1 304 ? 0.096 34.5 17.422 1 97.06 304 GLU A CA 1
ATOM 2479 C C . GLU A 1 304 ? -0.439 34.719 16.016 1 97.06 304 GLU A C 1
ATOM 2481 O O . GLU A 1 304 ? -0.577 35.844 15.555 1 97.06 304 GLU A O 1
ATOM 2486 N N . GLN A 1 305 ? -0.674 33.625 15.32 1 95.94 305 GLN A N 1
ATOM 2487 C CA . GLN A 1 305 ? -1.257 33.656 13.984 1 95.94 305 GLN A CA 1
ATOM 2488 C C . GLN A 1 305 ? -2.289 32.531 13.82 1 95.94 305 GLN A C 1
ATOM 2490 O O . GLN A 1 305 ? -1.981 31.375 14.031 1 95.94 305 GLN A O 1
ATOM 2495 N N . LYS A 1 306 ? -3.438 32.969 13.453 1 96.81 306 LYS A N 1
ATOM 2496 C CA . LYS A 1 306 ? -4.492 32 13.164 1 96.81 306 LYS A CA 1
ATOM 2497 C C . LYS A 1 306 ? -4.125 31.141 11.969 1 96.81 306 LYS A C 1
ATOM 2499 O O . LYS A 1 306 ? -3.6 31.641 10.969 1 96.81 306 LYS A O 1
ATOM 2504 N N . SER A 1 307 ? -4.434 29.875 12.055 1 98.12 307 SER A N 1
ATOM 2505 C CA . SER A 1 307 ? -4.129 28.969 10.953 1 98.12 307 SER A CA 1
ATOM 2506 C C . SER A 1 307 ? -4.855 29.375 9.68 1 98.12 307 SER A C 1
ATOM 2508 O O . SER A 1 307 ? -6.07 29.609 9.695 1 98.12 307 SER A O 1
ATOM 2510 N N . ASN A 1 308 ? -4.121 29.438 8.578 1 98.25 308 ASN A N 1
ATOM 2511 C CA . ASN A 1 308 ? -4.715 29.734 7.281 1 98.25 308 ASN A CA 1
ATOM 2512 C C . ASN A 1 308 ? -5.348 28.5 6.645 1 98.25 308 ASN A C 1
ATOM 2514 O O . ASN A 1 308 ? -6.203 28.625 5.766 1 98.25 308 ASN A O 1
ATOM 2518 N N . GLY A 1 309 ? -4.895 27.359 7.102 1 98.19 309 GLY A N 1
ATOM 2519 C CA . GLY A 1 309 ? -5.371 26.109 6.531 1 98.19 309 GLY A CA 1
ATOM 2520 C C . GLY A 1 309 ? -4.961 24.906 7.344 1 98.19 309 GLY A C 1
ATOM 2521 O O . GLY A 1 309 ? -4.441 25.031 8.453 1 98.19 309 GLY A O 1
ATOM 2522 N N . SER A 1 310 ? -5.262 23.719 6.828 1 98.12 310 SER A N 1
ATOM 2523 C CA . SER A 1 310 ? -5.043 22.422 7.477 1 98.12 310 SER A CA 1
ATOM 2524 C C . SER A 1 310 ? -6.012 22.219 8.641 1 98.12 310 SER A C 1
ATOM 2526 O O . SER A 1 310 ? -7.133 22.734 8.617 1 98.12 310 SER A O 1
ATOM 2528 N N . ILE A 1 311 ? -5.66 21.406 9.57 1 98.5 311 ILE A N 1
ATOM 2529 C CA . ILE A 1 311 ? -6.531 21.125 10.711 1 98.5 311 ILE A CA 1
ATOM 2530 C C . ILE A 1 311 ? -5.777 21.375 12.016 1 98.5 311 ILE A C 1
ATOM 2532 O O . ILE A 1 311 ? -6.137 20.828 13.062 1 98.5 311 ILE A O 1
ATOM 2536 N N . PHE A 1 312 ? -4.672 22.188 11.906 1 98.62 312 PHE A N 1
ATOM 2537 C CA . PHE A 1 312 ? -3.781 22.344 13.047 1 98.62 312 PHE A CA 1
ATOM 2538 C C . PHE A 1 312 ? -3.633 23.812 13.414 1 98.62 312 PHE A C 1
ATOM 2540 O O . PHE A 1 312 ? -3.848 24.703 12.578 1 98.62 312 PHE A O 1
ATOM 2547 N N . GLN A 1 313 ? -3.299 24.078 14.641 1 98.69 313 GLN A N 1
ATOM 2548 C CA . GLN A 1 313 ? -3.002 25.406 15.156 1 98.69 313 GLN A CA 1
ATOM 2549 C C . GLN A 1 313 ? -1.752 25.391 16.031 1 98.69 313 GLN A C 1
ATOM 2551 O O . GLN A 1 313 ? -1.628 24.562 16.938 1 98.69 313 GLN A O 1
ATOM 2556 N N . ILE A 1 314 ? -0.822 26.219 15.703 1 98.5 314 ILE A N 1
ATOM 2557 C CA . ILE A 1 314 ? 0.366 26.438 16.531 1 98.5 314 ILE A CA 1
ATOM 2558 C C . ILE A 1 314 ? 0.048 27.422 17.656 1 98.5 314 ILE A C 1
ATOM 2560 O O . ILE A 1 314 ? -0.588 28.453 17.422 1 98.5 314 ILE A O 1
ATOM 2564 N N . ILE A 1 315 ? 0.539 27.078 18.844 1 98.62 315 ILE A N 1
ATOM 2565 C CA . ILE A 1 315 ? 0.227 27.859 20.031 1 98.62 315 ILE A CA 1
ATOM 2566 C C . ILE A 1 315 ? 1.509 28.156 20.812 1 98.62 315 ILE A C 1
ATOM 2568 O O . ILE A 1 315 ? 2.301 27.25 21.078 1 98.62 315 ILE A O 1
ATOM 2572 N N . ASN A 1 316 ? 1.75 29.391 21.125 1 98.56 316 ASN A N 1
ATOM 2573 C CA . ASN A 1 316 ? 2.867 29.781 21.984 1 98.56 316 ASN A CA 1
ATOM 2574 C C . ASN A 1 316 ? 2.549 29.578 23.453 1 98.56 316 ASN A C 1
ATOM 2576 O O . ASN A 1 316 ? 1.517 30.047 23.953 1 98.56 316 ASN A O 1
ATOM 2580 N N . PHE A 1 317 ? 3.383 28.875 24.156 1 98.56 317 PHE A N 1
ATOM 2581 C CA . PHE A 1 317 ? 3.072 28.547 25.547 1 98.56 317 PHE A CA 1
ATOM 2582 C C . PHE A 1 317 ? 3.955 29.328 26.5 1 98.56 317 PHE A C 1
ATOM 2584 O O . PHE A 1 317 ? 3.914 29.109 27.719 1 98.56 317 PHE A O 1
ATOM 2591 N N . ARG A 1 318 ? 4.742 30.25 26.094 1 98.06 318 ARG A N 1
ATOM 2592 C CA . ARG A 1 318 ? 5.797 30.875 26.875 1 98.06 318 ARG A CA 1
ATOM 2593 C C . ARG A 1 318 ? 5.203 31.797 27.938 1 98.06 318 ARG A C 1
ATOM 2595 O O . ARG A 1 318 ? 5.871 32.094 28.938 1 98.06 318 ARG A O 1
ATOM 2602 N N . ASN A 1 319 ? 3.969 32.219 27.828 1 97.44 319 ASN A N 1
ATOM 2603 C CA . ASN A 1 319 ? 3.289 32.969 28.891 1 97.44 319 ASN A CA 1
ATOM 2604 C C . ASN A 1 319 ? 3.09 32.094 30.141 1 97.44 319 ASN A C 1
ATOM 2606 O O . ASN A 1 319 ? 2.857 32.594 31.234 1 97.44 319 ASN A O 1
ATOM 2610 N N . ILE A 1 320 ? 3.148 30.828 29.953 1 97.62 320 ILE A N 1
ATOM 2611 C CA . ILE A 1 320 ? 2.932 29.891 31.062 1 97.62 320 ILE A CA 1
ATOM 2612 C C . ILE A 1 320 ? 4.273 29.469 31.656 1 97.62 320 ILE A C 1
ATOM 2614 O O . ILE A 1 320 ? 4.449 29.453 32.875 1 97.62 320 ILE A O 1
ATOM 2618 N N . SER A 1 321 ? 5.23 29.125 30.812 1 97.19 321 SER A N 1
ATOM 2619 C CA . SER A 1 321 ? 6.555 28.719 31.266 1 97.19 321 SER A CA 1
ATOM 2620 C C . SER A 1 321 ? 7.637 29.172 30.297 1 97.19 321 SER A C 1
ATOM 2622 O O . SER A 1 321 ? 7.539 28.922 29.094 1 97.19 321 SER A O 1
ATOM 2624 N N . ASN A 1 322 ? 8.656 29.734 30.875 1 95.94 322 ASN A N 1
ATOM 2625 C CA . ASN A 1 322 ? 9.836 30.078 30.078 1 95.94 322 ASN A CA 1
ATOM 2626 C C . ASN A 1 322 ? 10.992 29.125 30.359 1 95.94 322 ASN A C 1
ATOM 2628 O O . ASN A 1 322 ? 12.062 29.25 29.766 1 95.94 322 ASN A O 1
ATOM 2632 N N . LYS A 1 323 ? 10.789 28.125 31.094 1 97.31 323 LYS A N 1
ATOM 2633 C CA . LYS A 1 323 ? 11.844 27.203 31.516 1 97.31 323 LYS A CA 1
ATOM 2634 C C . LYS A 1 323 ? 11.664 25.828 30.859 1 97.31 323 LYS A C 1
ATOM 2636 O O . LYS A 1 323 ? 12.648 25.188 30.484 1 97.31 323 LYS A O 1
ATOM 2641 N N . MET A 1 324 ? 10.445 25.484 30.641 1 98.19 324 MET A N 1
ATOM 2642 C CA . MET A 1 324 ? 10.172 24.172 30.062 1 98.19 324 MET A CA 1
ATOM 2643 C C . MET A 1 324 ? 10.5 24.141 28.578 1 98.19 324 MET A C 1
ATOM 2645 O O . MET A 1 324 ? 10.242 25.094 27.859 1 98.19 324 MET A O 1
ATOM 2649 N N . THR A 1 325 ? 11.086 23.047 28.156 1 98.5 325 THR A N 1
ATOM 2650 C CA . THR A 1 325 ? 11.117 22.781 26.734 1 98.5 325 THR A CA 1
ATOM 2651 C C . THR A 1 325 ? 9.719 22.5 26.203 1 98.5 325 THR A C 1
ATOM 2653 O O . THR A 1 325 ? 8.797 22.234 26.984 1 98.5 325 THR A O 1
ATOM 2656 N N . ASP A 1 326 ? 9.602 22.609 24.906 1 98.31 326 ASP A N 1
ATOM 2657 C CA . ASP A 1 326 ? 8.273 22.344 24.344 1 98.31 326 ASP A CA 1
ATOM 2658 C C . ASP A 1 326 ? 7.859 20.891 24.594 1 98.31 326 ASP A C 1
ATOM 2660 O O . ASP A 1 326 ? 6.676 20.594 24.781 1 98.31 326 ASP A O 1
ATOM 2664 N N . ILE A 1 327 ? 8.781 19.922 24.703 1 98.25 327 ILE A N 1
ATOM 2665 C CA . ILE A 1 327 ? 8.477 18.531 25.016 1 98.25 327 ILE A CA 1
ATOM 2666 C C . ILE A 1 327 ? 8.016 18.406 26.469 1 98.25 327 ILE A C 1
ATOM 2668 O O . ILE A 1 327 ? 7.008 17.766 26.766 1 98.25 327 ILE A O 1
ATOM 2672 N N . GLN A 1 328 ? 8.75 19.031 27.359 1 98.5 328 GLN A N 1
ATOM 2673 C CA . GLN A 1 328 ? 8.367 19.031 28.766 1 98.5 328 GLN A CA 1
ATOM 2674 C C . GLN A 1 328 ? 6.984 19.641 28.953 1 98.5 328 GLN A C 1
ATOM 2676 O O . GLN A 1 328 ? 6.16 19.125 29.719 1 98.5 328 GLN A O 1
ATOM 2681 N N . PHE A 1 329 ? 6.777 20.766 28.328 1 98.69 329 PHE A N 1
ATOM 2682 C CA . PHE A 1 329 ? 5.504 21.469 28.453 1 98.69 329 PHE A CA 1
ATOM 2683 C C . PHE A 1 329 ? 4.363 20.594 27.938 1 98.69 329 PHE A C 1
ATOM 2685 O O . PHE A 1 329 ? 3.314 20.5 28.578 1 98.69 329 PHE A O 1
ATOM 2692 N N . ALA A 1 330 ? 4.512 20.016 26.734 1 98.62 330 ALA A N 1
ATOM 2693 C CA . ALA A 1 330 ? 3.482 19.156 26.156 1 98.62 330 ALA A CA 1
ATOM 2694 C C . ALA A 1 330 ? 3.137 18 27.094 1 98.62 330 ALA A C 1
ATOM 2696 O O . ALA A 1 330 ? 1.962 17.672 27.266 1 98.62 330 ALA A O 1
ATOM 2697 N N . LYS A 1 331 ? 4.16 17.391 27.688 1 98.5 331 LYS A N 1
ATOM 2698 C CA . LYS A 1 331 ? 3.936 16.312 28.625 1 98.5 331 LYS A CA 1
ATOM 2699 C C . LYS A 1 331 ? 3.215 16.797 29.875 1 98.5 331 LYS A C 1
ATOM 2701 O O . LYS A 1 331 ? 2.287 16.156 30.359 1 98.5 331 LYS A O 1
ATOM 2706 N N . TRP A 1 332 ? 3.711 17.891 30.375 1 98.62 332 TRP A N 1
ATOM 2707 C CA . TRP A 1 332 ? 3.096 18.5 31.562 1 98.62 332 TRP A CA 1
ATOM 2708 C C . TRP A 1 332 ? 1.631 18.828 31.297 1 98.62 332 TRP A C 1
ATOM 2710 O O . TRP A 1 332 ? 0.761 18.531 32.125 1 98.62 332 TRP A O 1
ATOM 2720 N N . LEU A 1 333 ? 1.323 19.438 30.172 1 98.62 333 LEU A N 1
ATOM 2721 C CA . LEU A 1 333 ? -0.038 19.812 29.812 1 98.62 333 LEU A CA 1
ATOM 2722 C C . LEU A 1 333 ? -0.923 18.578 29.672 1 98.62 333 LEU A C 1
ATOM 2724 O O . LEU A 1 333 ? -2.094 18.609 30.062 1 98.62 333 LEU A O 1
ATOM 2728 N N . THR A 1 334 ? -0.388 17.516 29.125 1 98.44 334 THR A N 1
ATOM 2729 C CA . THR A 1 334 ? -1.124 16.281 28.906 1 98.44 334 THR A CA 1
ATOM 2730 C C . THR A 1 334 ? -1.383 15.562 30.234 1 98.44 334 THR A C 1
ATOM 2732 O O . THR A 1 334 ? -2.514 15.156 30.516 1 98.44 334 THR A O 1
ATOM 2735 N N . VAL A 1 335 ? -0.364 15.43 31.031 1 98.25 335 VAL A N 1
ATOM 2736 C CA . VAL A 1 335 ? -0.43 14.594 32.219 1 98.25 335 VAL A CA 1
ATOM 2737 C C . VAL A 1 335 ? -1.07 15.375 33.375 1 98.25 335 VAL A C 1
ATOM 2739 O O . VAL A 1 335 ? -2.029 14.906 34 1 98.25 335 VAL A O 1
ATOM 2742 N N . ASP A 1 336 ? -0.613 16.562 33.656 1 98.12 336 ASP A N 1
ATOM 2743 C CA . ASP A 1 336 ? -1.009 17.312 34.812 1 98.12 336 ASP A CA 1
ATOM 2744 C C . ASP A 1 336 ? -2.244 18.172 34.531 1 98.12 336 ASP A C 1
ATOM 2746 O O . ASP A 1 336 ? -3.086 18.359 35.438 1 98.12 336 ASP A O 1
ATOM 2750 N N . LYS A 1 337 ? -2.311 18.672 33.312 1 98.25 337 LYS A N 1
ATOM 2751 C CA . LYS A 1 337 ? -3.416 19.562 33 1 98.25 337 LYS A CA 1
ATOM 2752 C C . LYS A 1 337 ? -4.449 18.875 32.125 1 98.25 337 LYS A C 1
ATOM 2754 O O . LYS A 1 337 ? -5.484 19.469 31.781 1 98.25 337 LYS A O 1
ATOM 2759 N N . LYS A 1 338 ? -4.199 17.75 31.594 1 98.25 338 LYS A N 1
ATOM 2760 C CA . LYS A 1 338 ? -5.156 16.828 31.016 1 98.25 338 LYS A CA 1
ATOM 2761 C C . LYS A 1 338 ? -5.57 17.266 29.609 1 98.25 338 LYS A C 1
ATOM 2763 O O . LYS A 1 338 ? -6.699 17.016 29.188 1 98.25 338 LYS A O 1
ATOM 2768 N N . VAL A 1 339 ? -4.777 18 28.969 1 98.56 339 VAL A N 1
ATOM 2769 C CA . VAL A 1 339 ? -4.984 18.328 27.562 1 98.56 339 VAL A CA 1
ATOM 2770 C C . VAL A 1 339 ? -3.738 17.969 26.75 1 98.56 339 VAL A C 1
ATOM 2772 O O . VAL A 1 339 ? -2.664 18.531 26.984 1 98.56 339 VAL A O 1
ATOM 2775 N N . ALA A 1 340 ? -3.902 17.062 25.844 1 98.38 340 ALA A N 1
ATOM 2776 C CA . ALA A 1 340 ? -2.773 16.562 25.078 1 98.38 340 ALA A CA 1
ATOM 2777 C C . ALA A 1 340 ? -2.527 17.406 23.828 1 98.38 340 ALA A C 1
ATOM 2779 O O . ALA A 1 340 ? -3.475 17.844 23.172 1 98.38 340 ALA A O 1
ATOM 2780 N N . CYS A 1 341 ? -1.33 17.672 23.516 1 98.38 341 CYS A N 1
ATOM 2781 C CA . CYS A 1 341 ? -0.826 18.375 22.344 1 98.38 341 CYS A CA 1
ATOM 2782 C C . CYS A 1 341 ? 0.506 17.797 21.891 1 98.38 341 CYS A C 1
ATOM 2784 O O . CYS A 1 341 ? 0.99 16.812 22.453 1 98.38 341 CYS A O 1
ATOM 2786 N N . LEU A 1 342 ? 1.065 18.297 20.797 1 98.38 342 LEU A N 1
ATOM 2787 C CA . LEU A 1 342 ? 2.383 17.875 20.344 1 98.38 342 LEU A CA 1
ATOM 2788 C C . LEU A 1 342 ? 3.389 19.016 20.453 1 98.38 342 LEU A C 1
ATOM 2790 O O . LEU A 1 342 ? 3.057 20.172 20.156 1 98.38 342 LEU A O 1
ATOM 2794 N N . PRO A 1 343 ? 4.609 18.703 20.953 1 98.19 343 PRO A N 1
ATOM 2795 C CA . PRO A 1 343 ? 5.656 19.734 20.859 1 98.19 343 PRO A CA 1
ATOM 2796 C C . PRO A 1 343 ? 6.035 20.062 19.422 1 98.19 343 PRO A C 1
ATOM 2798 O O . PRO A 1 343 ? 6.145 19.156 18.594 1 98.19 343 PRO A O 1
ATOM 2801 N N . LEU A 1 344 ? 6.195 21.297 19.109 1 98 344 LEU A N 1
ATOM 2802 C CA . LEU A 1 344 ? 6.52 21.656 17.719 1 98 344 LEU A CA 1
ATOM 2803 C C . LEU A 1 344 ? 7.887 21.109 17.328 1 98 344 LEU A C 1
ATOM 2805 O O . LEU A 1 344 ? 8.141 20.844 16.156 1 98 344 LEU A O 1
ATOM 2809 N N . SER A 1 345 ? 8.812 20.906 18.297 1 96.88 345 SER A N 1
ATOM 2810 C CA . SER A 1 345 ? 10.141 20.391 18.016 1 96.88 345 SER A CA 1
ATOM 2811 C C . SER A 1 345 ? 10.07 19 17.391 1 96.88 345 SER A C 1
ATOM 2813 O O . SER A 1 345 ? 11.023 18.562 16.734 1 96.88 345 SER A O 1
ATOM 2815 N N . ALA A 1 346 ? 8.922 18.297 17.547 1 96.56 346 ALA A N 1
ATOM 2816 C CA . ALA A 1 346 ? 8.719 16.984 16.938 1 96.56 346 ALA A CA 1
ATOM 2817 C C . ALA A 1 346 ? 8.727 17.094 15.406 1 96.56 346 ALA A C 1
ATOM 2819 O O . ALA A 1 346 ? 8.875 16.078 14.711 1 96.56 346 ALA A O 1
ATOM 2820 N N . PHE A 1 347 ? 8.602 18.312 14.898 1 97.75 347 PHE A N 1
ATOM 2821 C CA . PHE A 1 347 ? 8.5 18.531 13.461 1 97.75 347 PHE A CA 1
ATOM 2822 C C . PHE A 1 347 ? 9.781 19.156 12.906 1 97.75 347 PHE A C 1
ATOM 2824 O O . PHE A 1 347 ? 9.828 19.578 11.75 1 97.75 347 PHE A O 1
ATOM 2831 N N . TYR A 1 348 ? 10.805 19.25 13.758 1 96.5 348 TYR A N 1
ATOM 2832 C CA . TYR A 1 348 ? 12.109 19.75 13.359 1 96.5 348 TYR A CA 1
ATOM 2833 C C . TYR A 1 348 ? 13.164 18.641 13.406 1 96.5 348 TYR A C 1
ATOM 2835 O O . TYR A 1 348 ? 13.109 17.766 14.266 1 96.5 348 TYR A O 1
ATOM 2843 N N . ASN A 1 349 ? 13.969 18.672 12.469 1 93.5 349 ASN A N 1
ATOM 2844 C CA . ASN A 1 349 ? 15.188 17.891 12.586 1 93.5 349 ASN A CA 1
ATOM 2845 C C . ASN A 1 349 ? 16.359 18.719 13.078 1 93.5 349 ASN A C 1
ATOM 2847 O O . ASN A 1 349 ? 17.281 18.203 13.703 1 93.5 349 ASN A O 1
ATOM 2851 N N . SER A 1 350 ? 16.25 20.047 12.945 1 90.88 350 SER A N 1
ATOM 2852 C CA . SER A 1 350 ? 17.359 20.938 13.242 1 90.88 350 SER A CA 1
ATOM 2853 C C . SER A 1 350 ? 17.25 21.5 14.656 1 90.88 350 SER A C 1
ATOM 2855 O O . SER A 1 350 ? 18.219 22.078 15.18 1 90.88 350 SER A O 1
ATOM 2857 N N . LYS A 1 351 ? 16.031 21.359 15.164 1 93.06 351 LYS A N 1
ATOM 2858 C CA . LYS A 1 351 ? 15.797 21.922 16.484 1 93.06 351 LYS A CA 1
ATOM 2859 C C . LYS A 1 351 ? 15.258 20.875 17.453 1 93.06 351 LYS A C 1
ATOM 2861 O O . LYS A 1 351 ? 14.492 20 17.047 1 93.06 351 LYS A O 1
ATOM 2866 N N . GLN A 1 352 ? 15.586 21.078 18.734 1 93.88 352 GLN A N 1
ATOM 2867 C CA . GLN A 1 352 ? 15.125 20.141 19.75 1 93.88 352 GLN A CA 1
ATOM 2868 C C . GLN A 1 352 ? 14.156 20.812 20.734 1 93.88 352 GLN A C 1
ATOM 2870 O O . GLN A 1 352 ? 13.672 20.172 21.672 1 93.88 352 GLN A O 1
ATOM 2875 N N . ASP A 1 353 ? 13.984 22.078 20.5 1 96.81 353 ASP A N 1
ATOM 2876 C CA . ASP A 1 353 ? 13.086 22.859 21.344 1 96.81 353 ASP A CA 1
ATOM 2877 C C . ASP A 1 353 ? 12.445 24 20.547 1 96.81 353 ASP A C 1
ATOM 2879 O O . ASP A 1 353 ? 12.898 24.328 19.438 1 96.81 353 ASP A O 1
ATOM 2883 N N . SER A 1 354 ? 11.297 24.453 21.031 1 97.38 354 SER A N 1
ATOM 2884 C CA . SER A 1 354 ? 10.594 25.594 20.453 1 97.38 354 SER A CA 1
ATOM 2885 C C . SER A 1 354 ? 9.727 26.297 21.484 1 97.38 354 SER A C 1
ATOM 2887 O O . SER A 1 354 ? 9.633 25.844 22.641 1 97.38 354 SER A O 1
ATOM 2889 N N . ASN A 1 355 ? 9.156 27.344 21.109 1 98.06 355 ASN A N 1
ATOM 2890 C CA . ASN A 1 355 ? 8.242 28.094 21.969 1 98.06 355 ASN A CA 1
ATOM 2891 C C . ASN A 1 355 ? 6.801 27.641 21.797 1 98.06 355 ASN A C 1
ATOM 2893 O O . ASN A 1 355 ? 5.879 28.266 22.312 1 98.06 355 ASN A O 1
ATOM 2897 N N . TYR A 1 356 ? 6.633 26.562 21.047 1 98.5 356 TYR A N 1
ATOM 2898 C CA . TYR A 1 356 ? 5.285 26.328 20.547 1 98.5 356 TYR A CA 1
ATOM 2899 C C . TYR A 1 356 ? 4.863 24.875 20.75 1 98.5 356 TYR A C 1
ATOM 2901 O O . TYR A 1 356 ? 5.711 23.984 20.859 1 98.5 356 TYR A O 1
ATOM 2909 N N . ILE A 1 357 ? 3.615 24.656 20.859 1 98.56 357 ILE A N 1
ATOM 2910 C CA . ILE A 1 357 ? 2.955 23.359 20.734 1 98.56 357 ILE A CA 1
ATOM 2911 C C . ILE A 1 357 ? 1.95 23.406 19.578 1 98.56 357 ILE A C 1
ATOM 2913 O O . ILE A 1 357 ? 1.568 24.484 19.125 1 98.56 357 ILE A O 1
ATOM 2917 N N . ARG A 1 358 ? 1.603 22.281 19.078 1 98.62 358 ARG A N 1
ATOM 2918 C CA . ARG A 1 358 ? 0.601 22.156 18.031 1 98.62 358 ARG A CA 1
ATOM 2919 C C . ARG A 1 358 ? -0.619 21.391 18.531 1 98.62 358 ARG A C 1
ATOM 2921 O O . ARG A 1 358 ? -0.481 20.344 19.188 1 98.62 358 ARG A O 1
ATOM 2928 N N . VAL A 1 359 ? -1.777 21.875 18.234 1 98.5 359 VAL A N 1
ATOM 2929 C CA . VAL A 1 359 ? -3.016 21.156 18.516 1 98.5 359 VAL A CA 1
ATOM 2930 C C . VAL A 1 359 ? -3.801 20.938 17.234 1 98.5 359 VAL A C 1
ATOM 2932 O O . VAL A 1 359 ? -3.566 21.625 16.234 1 98.5 359 VAL A O 1
ATOM 2935 N N . SER A 1 360 ? -4.645 19.953 17.219 1 98.19 360 SER A N 1
ATOM 2936 C CA . SER A 1 360 ? -5.582 19.719 16.125 1 98.19 360 SER A CA 1
ATOM 2937 C C . SER A 1 360 ? -7 20.125 16.516 1 98.19 360 SER A C 1
ATOM 2939 O O . SER A 1 360 ? -7.461 19.812 17.625 1 98.19 360 SER A O 1
ATOM 2941 N N . PHE A 1 361 ? -7.668 20.844 15.633 1 98.25 361 PHE A N 1
ATOM 2942 C CA . PHE A 1 361 ? -9.047 21.203 15.906 1 98.25 361 PHE A CA 1
ATOM 2943 C C . PHE A 1 361 ? -10.016 20.328 15.117 1 98.25 361 PHE A C 1
ATOM 2945 O O . PHE A 1 361 ? -11.219 20.594 15.086 1 98.25 361 PHE A O 1
ATOM 2952 N N . ALA A 1 362 ? -9.523 19.297 14.445 1 97 362 ALA A N 1
ATOM 2953 C CA . ALA A 1 362 ? -10.375 18.297 13.797 1 97 362 ALA A CA 1
ATOM 2954 C C . ALA A 1 362 ? -10.961 17.328 14.82 1 97 362 ALA A C 1
ATOM 2956 O O . ALA A 1 362 ? -10.711 16.125 14.758 1 97 362 ALA A O 1
ATOM 2957 N N . LYS A 1 363 ? -11.742 17.875 15.75 1 97.62 363 LYS A N 1
ATOM 2958 C CA . LYS A 1 363 ? -12.383 17.172 16.859 1 97.62 363 LYS A CA 1
ATOM 2959 C C . LYS A 1 363 ? -13.844 17.578 17 1 97.62 363 LYS A C 1
ATOM 2961 O O . LYS A 1 363 ? -14.281 18.562 16.391 1 97.62 363 LYS A O 1
ATOM 2966 N N . LYS A 1 364 ? -14.586 16.781 17.766 1 97.62 364 LYS A N 1
ATOM 2967 C CA . LYS A 1 364 ? -15.922 17.219 18.141 1 97.62 364 LYS A CA 1
ATOM 2968 C C . LYS A 1 364 ? -15.875 18.594 18.828 1 97.62 364 LYS A C 1
ATOM 2970 O O . LYS A 1 364 ? -14.969 18.875 19.609 1 97.62 364 LYS A O 1
ATOM 2975 N N . ASP A 1 365 ? -16.922 19.344 18.5 1 98.06 365 ASP A N 1
ATOM 2976 C CA . ASP A 1 365 ? -17 20.656 19.125 1 98.06 365 ASP A CA 1
ATOM 2977 C C . ASP A 1 365 ? -17 20.531 20.656 1 98.06 365 ASP A C 1
ATOM 2979 O O . ASP A 1 365 ? -16.359 21.328 21.344 1 98.06 365 ASP A O 1
ATOM 2983 N N . SER A 1 366 ? -17.719 19.594 21.141 1 98.31 366 SER A N 1
ATOM 2984 C CA . SER A 1 366 ? -17.812 19.391 22.578 1 98.31 366 SER A CA 1
ATOM 2985 C C . SER A 1 366 ? -16.438 19.141 23.203 1 98.31 366 SER A C 1
ATOM 2987 O O . SER A 1 366 ? -16.141 19.656 24.266 1 98.31 366 SER A O 1
ATOM 2989 N N . LEU A 1 367 ? -15.609 18.375 22.516 1 98.12 367 LEU A N 1
ATOM 2990 C CA . LEU A 1 367 ? -14.273 18.094 23.016 1 98.12 367 LEU A CA 1
ATOM 2991 C C . LEU A 1 367 ? -13.438 19.359 23.078 1 98.12 367 LEU A C 1
ATOM 2993 O O . LEU A 1 367 ? -12.727 19.594 24.062 1 98.12 367 LEU A O 1
ATOM 2997 N N . ILE A 1 368 ? -13.508 20.188 22.031 1 98.31 368 ILE A N 1
ATOM 2998 C CA . ILE A 1 368 ? -12.758 21.438 21.984 1 98.31 368 ILE A CA 1
ATOM 2999 C C . ILE A 1 368 ? -13.203 22.344 23.109 1 98.31 368 ILE A C 1
ATOM 3001 O O . ILE A 1 368 ? -12.367 22.906 23.844 1 98.31 368 ILE A O 1
ATOM 3005 N N . ILE A 1 369 ? -14.484 22.453 23.297 1 98.5 369 ILE A N 1
ATOM 3006 C CA . ILE A 1 369 ? -15.055 23.328 24.312 1 98.5 369 ILE A CA 1
ATOM 3007 C C . ILE A 1 369 ? -14.633 22.828 25.703 1 98.5 369 ILE A C 1
ATOM 3009 O O . ILE A 1 369 ? -14.125 23.609 26.516 1 98.5 369 ILE A O 1
ATOM 3013 N N . GLU A 1 370 ? -14.773 21.547 25.938 1 98.44 370 GLU A N 1
ATOM 3014 C CA . GLU A 1 370 ? -14.461 20.984 27.25 1 98.44 370 GLU A CA 1
ATOM 3015 C C . GLU A 1 370 ? -12.977 21.109 27.562 1 98.44 370 GLU A C 1
ATOM 3017 O O . GLU A 1 370 ? -12.594 21.422 28.688 1 98.44 370 GLU A O 1
ATOM 3022 N N . ALA A 1 371 ? -12.164 20.828 26.625 1 98.44 371 ALA A N 1
ATOM 3023 C CA . ALA A 1 371 ? -10.719 20.906 26.812 1 98.44 371 ALA A CA 1
ATOM 3024 C C . ALA A 1 371 ? -10.289 22.328 27.172 1 98.44 371 ALA A C 1
ATOM 3026 O O . ALA A 1 371 ? -9.508 22.516 28.109 1 98.44 371 ALA A O 1
ATOM 3027 N N . LEU A 1 372 ? -10.781 23.312 26.469 1 98.06 372 LEU A N 1
ATOM 3028 C CA . LEU A 1 372 ? -10.328 24.688 26.656 1 98.06 372 LEU A CA 1
ATOM 3029 C C . LEU A 1 372 ? -10.961 25.297 27.891 1 98.06 372 LEU A C 1
ATOM 3031 O O . LEU A 1 372 ? -10.336 26.125 28.578 1 98.06 372 LEU A O 1
ATOM 3035 N N . GLU A 1 373 ? -12.172 24.922 28.203 1 97.88 373 GLU A N 1
ATOM 3036 C CA . GLU A 1 373 ? -12.766 25.344 29.453 1 97.88 373 GLU A CA 1
ATOM 3037 C C . GLU A 1 373 ? -11.992 24.797 30.656 1 97.88 373 GLU A C 1
ATOM 3039 O O . GLU A 1 373 ? -11.789 25.5 31.641 1 97.88 373 GLU A O 1
ATOM 3044 N N . HIS A 1 374 ? -11.656 23.594 30.516 1 98.12 374 HIS A N 1
ATOM 3045 C CA . HIS A 1 374 ? -10.836 22.984 31.547 1 98.12 374 HIS A CA 1
ATOM 3046 C C . HIS A 1 374 ? -9.516 23.719 31.719 1 98.12 374 HIS A C 1
ATOM 3048 O O . HIS A 1 374 ? -9.078 24 32.844 1 98.12 374 HIS A O 1
ATOM 3054 N N . LEU A 1 375 ? -8.844 24.062 30.641 1 97.81 375 LEU A N 1
ATOM 3055 C CA . LEU A 1 375 ? -7.566 24.75 30.688 1 97.81 375 LEU A CA 1
ATOM 3056 C C . LEU A 1 375 ? -7.723 26.141 31.297 1 97.81 375 LEU A C 1
ATOM 3058 O O . LEU A 1 375 ? -6.824 26.641 31.984 1 97.81 375 LEU A O 1
ATOM 3062 N N . ARG A 1 376 ? -8.789 26.781 30.922 1 97.06 376 ARG A N 1
ATOM 3063 C CA . ARG A 1 376 ? -9.062 28.094 31.484 1 97.06 376 ARG A CA 1
ATOM 3064 C C . ARG A 1 376 ? -9.023 28.062 33 1 97.06 376 ARG A C 1
ATOM 3066 O O . ARG A 1 376 ? -8.516 28.984 33.625 1 97.06 376 ARG A O 1
ATOM 3073 N N . LYS A 1 377 ? -9.438 26.969 33.531 1 97.06 377 LYS A N 1
ATOM 3074 C CA . LYS A 1 377 ? -9.492 26.828 35 1 97.06 377 LYS A CA 1
ATOM 3075 C C . LYS A 1 377 ? -8.156 26.312 35.531 1 97.06 377 LYS A C 1
ATOM 3077 O O . LYS A 1 377 ? -7.773 26.656 36.656 1 97.06 377 LYS A O 1
ATOM 3082 N N . ALA A 1 378 ? -7.562 25.562 34.781 1 96.44 378 ALA A N 1
ATOM 3083 C CA . ALA A 1 378 ? -6.418 24.812 35.281 1 96.44 378 ALA A CA 1
ATOM 3084 C C . ALA A 1 378 ? -5.125 25.609 35.125 1 96.44 378 ALA A C 1
ATOM 3086 O O . ALA A 1 378 ? -4.113 25.281 35.75 1 96.44 378 ALA A O 1
ATOM 3087 N N . LEU A 1 379 ? -5.121 26.578 34.312 1 95.94 379 LEU A N 1
ATOM 3088 C CA . LEU A 1 379 ? -3.9 27.328 34.062 1 95.94 379 LEU A CA 1
ATOM 3089 C C . LEU A 1 379 ? -3.977 28.703 34.75 1 95.94 379 LEU A C 1
ATOM 3091 O O . LEU A 1 379 ? -2.953 29.266 35.125 1 95.94 379 LEU A O 1
ATOM 3095 N N . MET B 1 1 ? 21.359 4.324 -11.086 1 56.59 1 MET B N 1
ATOM 3096 C CA . MET B 1 1 ? 20.125 3.598 -10.758 1 56.59 1 MET B CA 1
ATOM 3097 C C . MET B 1 1 ? 19.922 2.434 -11.727 1 56.59 1 MET B C 1
ATOM 3099 O O . MET B 1 1 ? 20.047 2.594 -12.938 1 56.59 1 MET B O 1
ATOM 3103 N N . GLN B 1 2 ? 20 1.228 -11.148 1 64.69 2 GLN B N 1
ATOM 3104 C CA . GLN B 1 2 ? 19.797 0.049 -11.984 1 64.69 2 GLN B CA 1
ATOM 3105 C C . GLN B 1 2 ? 18.578 0.215 -12.883 1 64.69 2 GLN B C 1
ATOM 3107 O O . GLN B 1 2 ? 17.594 0.848 -12.484 1 64.69 2 GLN B O 1
ATOM 3112 N N . ASN B 1 3 ? 18.719 -0.12 -14.078 1 81.56 3 ASN B N 1
ATOM 3113 C CA . ASN B 1 3 ? 17.703 0.09 -15.102 1 81.56 3 ASN B CA 1
ATOM 3114 C C . ASN B 1 3 ? 16.516 -0.846 -14.914 1 81.56 3 ASN B C 1
ATOM 3116 O O . ASN B 1 3 ? 16.484 -1.942 -15.477 1 81.56 3 ASN B O 1
ATOM 3120 N N . ILE B 1 4 ? 15.547 -0.508 -14.188 1 86.12 4 ILE B N 1
ATOM 3121 C CA . ILE B 1 4 ? 14.352 -1.289 -13.898 1 86.12 4 ILE B CA 1
ATOM 3122 C C . ILE B 1 4 ? 13.477 -1.368 -15.148 1 86.12 4 ILE B C 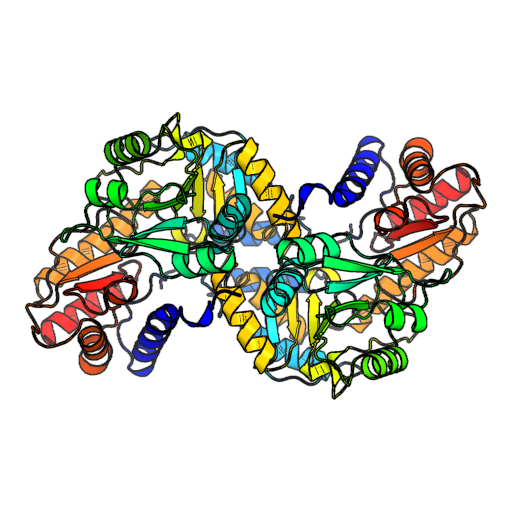1
ATOM 3124 O O . ILE B 1 4 ? 12.602 -2.232 -15.25 1 86.12 4 ILE B O 1
ATOM 3128 N N . TYR B 1 5 ? 13.758 -0.571 -16.125 1 84.44 5 TYR B N 1
ATOM 3129 C CA . TYR B 1 5 ? 12.883 -0.458 -17.281 1 84.44 5 TYR B CA 1
ATOM 3130 C C . TYR B 1 5 ? 13.133 -1.59 -18.281 1 84.44 5 TYR B C 1
ATOM 3132 O O . TYR B 1 5 ? 12.391 -1.759 -19.234 1 84.44 5 TYR B O 1
ATOM 3140 N N . LYS B 1 6 ? 14.172 -2.375 -17.938 1 85.88 6 LYS B N 1
ATOM 3141 C CA . LYS B 1 6 ? 14.445 -3.549 -18.766 1 85.88 6 LYS B CA 1
ATOM 3142 C C . LYS B 1 6 ? 13.461 -4.676 -18.469 1 85.88 6 LYS B C 1
ATOM 3144 O O . LYS B 1 6 ? 13.336 -5.621 -19.234 1 85.88 6 LYS B O 1
ATOM 3149 N N . PHE B 1 7 ? 12.891 -4.594 -17.266 1 88.06 7 PHE B N 1
ATOM 3150 C CA . PHE B 1 7 ? 11.914 -5.613 -16.891 1 88.06 7 PHE B CA 1
ATOM 3151 C C . PHE B 1 7 ? 10.555 -5.328 -17.531 1 88.06 7 PHE B C 1
ATOM 3153 O O . PHE B 1 7 ? 9.836 -4.43 -17.094 1 88.06 7 PHE B O 1
ATOM 3160 N N . ASN B 1 8 ? 10.156 -6.082 -18.547 1 83.38 8 ASN B N 1
ATOM 3161 C CA . ASN B 1 8 ? 8.938 -5.797 -19.297 1 83.38 8 ASN B CA 1
ATOM 3162 C C . ASN B 1 8 ? 8.078 -7.047 -19.469 1 83.38 8 ASN B C 1
ATOM 3164 O O . ASN B 1 8 ? 7.141 -7.059 -20.25 1 83.38 8 ASN B O 1
ATOM 3168 N N . ARG B 1 9 ? 8.312 -8.039 -18.688 1 84.81 9 ARG B N 1
ATOM 3169 C CA . ARG B 1 9 ? 7.59 -9.297 -18.844 1 84.81 9 ARG B CA 1
ATOM 3170 C C . ARG B 1 9 ? 6.105 -9.109 -18.547 1 84.81 9 ARG B C 1
ATOM 3172 O O . ARG B 1 9 ? 5.266 -9.852 -19.062 1 84.81 9 ARG B O 1
ATOM 3179 N N . TYR B 1 10 ? 5.77 -8.086 -17.734 1 86.75 10 TYR B N 1
ATOM 3180 C CA . TYR B 1 10 ? 4.375 -7.805 -17.422 1 86.75 10 TYR B CA 1
ATOM 3181 C C . TYR B 1 10 ? 3.584 -7.484 -18.688 1 86.75 10 TYR B C 1
ATOM 3183 O O . TYR B 1 10 ? 2.367 -7.676 -18.734 1 86.75 10 TYR B O 1
ATOM 3191 N N . GLU B 1 11 ? 4.211 -7.066 -19.719 1 88.94 11 GLU B N 1
ATOM 3192 C CA . GLU B 1 11 ? 3.543 -6.676 -20.953 1 88.94 11 GLU B CA 1
ATOM 3193 C C . GLU B 1 11 ? 2.857 -7.871 -21.609 1 88.94 11 GLU B C 1
ATOM 3195 O O . GLU B 1 11 ? 1.814 -7.719 -22.25 1 88.94 11 GLU B O 1
ATOM 3200 N N . LEU B 1 12 ? 3.457 -9.078 -21.406 1 91.25 12 LEU B N 1
ATOM 3201 C CA . LEU B 1 12 ? 2.85 -10.266 -22 1 91.25 12 LEU B CA 1
ATOM 3202 C C . LEU B 1 12 ? 1.524 -10.586 -21.312 1 91.25 12 LEU B C 1
ATOM 3204 O O . LEU B 1 12 ? 0.592 -11.07 -21.969 1 91.25 12 LEU B O 1
ATOM 3208 N N . PHE B 1 13 ? 1.452 -10.344 -20 1 91.56 13 PHE B N 1
ATOM 3209 C CA . PHE B 1 13 ? 0.208 -10.547 -19.266 1 91.56 13 PHE B CA 1
ATOM 3210 C C . PHE B 1 13 ? -0.884 -9.617 -19.781 1 91.56 13 PHE B C 1
ATOM 3212 O O . PHE B 1 13 ? -2.002 -10.055 -20.062 1 91.56 13 PHE B O 1
ATOM 3219 N N . THR B 1 14 ? -0.479 -8.391 -19.938 1 89.88 14 THR B N 1
ATOM 3220 C CA . THR B 1 14 ? -1.422 -7.375 -20.391 1 89.88 14 THR B CA 1
ATOM 3221 C C . THR B 1 14 ? -1.812 -7.617 -21.844 1 89.88 14 THR B C 1
ATOM 3223 O O . THR B 1 14 ? -2.984 -7.496 -22.219 1 89.88 14 THR B O 1
ATOM 3226 N N . GLU B 1 15 ? -0.832 -7.938 -22.625 1 93.75 15 GLU B N 1
ATOM 3227 C CA . GLU B 1 15 ? -1.067 -8.172 -24.047 1 93.75 15 GLU B CA 1
ATOM 3228 C C . GLU B 1 15 ? -2.031 -9.336 -24.266 1 93.75 15 GLU B C 1
ATOM 3230 O O . GLU B 1 15 ? -2.975 -9.234 -25.047 1 93.75 15 GLU B O 1
ATOM 3235 N N . MET B 1 16 ? -1.82 -10.406 -23.547 1 94.25 16 MET B N 1
ATOM 3236 C CA . MET B 1 16 ? -2.639 -11.602 -23.75 1 94.25 16 MET B CA 1
ATOM 3237 C C . MET B 1 16 ? -4.066 -11.359 -23.281 1 94.25 16 MET B C 1
ATOM 3239 O O . MET B 1 16 ? -5.02 -11.844 -23.891 1 94.25 16 MET B O 1
ATOM 3243 N N . SER B 1 17 ? -4.172 -10.68 -22.156 1 91.25 17 SER B N 1
ATOM 3244 C CA . SER B 1 17 ? -5.504 -10.352 -21.656 1 91.25 17 SER B CA 1
ATOM 3245 C C . SER B 1 17 ? -6.25 -9.453 -22.641 1 91.25 17 SER B C 1
ATOM 3247 O O . SER B 1 17 ? -7.453 -9.617 -22.844 1 91.25 17 SER B O 1
ATOM 3249 N N . GLN B 1 18 ? -5.551 -8.547 -23.234 1 93.62 18 GLN B N 1
ATOM 3250 C CA . GLN B 1 18 ? -6.152 -7.641 -24.203 1 93.62 18 GLN B CA 1
ATOM 3251 C C . GLN B 1 18 ? -6.566 -8.391 -25.469 1 93.62 18 GLN B C 1
ATOM 3253 O O . GLN B 1 18 ? -7.629 -8.125 -26.031 1 93.62 18 GLN B O 1
ATOM 3258 N N . LEU B 1 19 ? -5.715 -9.211 -25.906 1 96.44 19 LEU B N 1
ATOM 3259 C CA . LEU B 1 19 ? -6.023 -10.016 -27.094 1 96.44 19 LEU B CA 1
ATOM 3260 C C . LEU B 1 19 ? -7.266 -10.867 -26.859 1 96.44 19 LEU B C 1
ATOM 3262 O O . LEU B 1 19 ? -8.102 -11.008 -27.75 1 96.44 19 LEU B O 1
ATOM 3266 N N . ALA B 1 20 ? -7.328 -11.461 -25.672 1 96.75 20 ALA B N 1
ATOM 3267 C CA . ALA B 1 20 ? -8.484 -12.289 -25.344 1 96.75 20 ALA B CA 1
ATOM 3268 C C . ALA B 1 20 ? -9.773 -11.477 -25.422 1 96.75 20 ALA B C 1
ATOM 3270 O O . ALA B 1 20 ? -10.773 -11.93 -25.984 1 96.75 20 ALA B O 1
ATOM 3271 N N . ALA B 1 21 ? -9.758 -10.312 -24.875 1 94.56 21 ALA B N 1
ATOM 3272 C CA . ALA B 1 21 ? -10.93 -9.438 -24.859 1 94.56 21 ALA B CA 1
ATOM 3273 C C . ALA B 1 21 ? -11.297 -9.008 -26.281 1 94.56 21 ALA B C 1
ATOM 3275 O O . ALA B 1 21 ? -12.469 -9.016 -26.656 1 94.56 21 ALA B O 1
ATOM 3276 N N . THR B 1 22 ? -10.328 -8.609 -27.062 1 97.31 22 THR B N 1
ATOM 3277 C CA . THR B 1 22 ? -10.523 -8.109 -28.422 1 97.31 22 THR B CA 1
ATOM 3278 C C . THR B 1 22 ? -11.125 -9.188 -29.312 1 97.31 22 THR B C 1
ATOM 3280 O O . THR B 1 22 ? -11.953 -8.891 -30.172 1 97.31 22 THR B O 1
ATOM 3283 N N . HIS B 1 23 ? -10.797 -10.406 -29.078 1 97.75 23 HIS B N 1
ATOM 3284 C CA . HIS B 1 23 ? -11.188 -11.469 -30 1 97.75 23 HIS B CA 1
ATOM 3285 C C . HIS B 1 23 ? -12.312 -12.312 -29.406 1 97.75 23 HIS B C 1
ATOM 3287 O O . HIS B 1 23 ? -12.727 -13.305 -30.016 1 97.75 23 HIS B O 1
ATOM 3293 N N . GLY B 1 24 ? -12.766 -11.93 -28.188 1 97.12 24 GLY B N 1
ATOM 3294 C CA . GLY B 1 24 ? -13.852 -12.688 -27.578 1 97.12 24 GLY B CA 1
ATOM 3295 C C . GLY B 1 24 ? -13.461 -14.109 -27.234 1 97.12 24 GLY B C 1
ATOM 3296 O O . GLY B 1 24 ? -14.25 -15.039 -27.438 1 97.12 24 GLY B O 1
ATOM 3297 N N . SER B 1 25 ? -12.242 -14.305 -26.781 1 98.06 25 SER B N 1
ATOM 3298 C CA . SER B 1 25 ? -11.719 -15.625 -26.453 1 98.06 25 SER B CA 1
ATOM 3299 C C . SER B 1 25 ? -12.086 -16.031 -25.031 1 98.06 25 SER B C 1
ATOM 3301 O O . SER B 1 25 ? -12.328 -15.172 -24.172 1 98.06 25 SER B O 1
ATOM 3303 N N . PHE B 1 26 ? -12.227 -17.359 -24.812 1 97.94 26 PHE B N 1
ATOM 3304 C CA . PHE B 1 26 ? -12.242 -17.859 -23.438 1 97.94 26 PHE B CA 1
ATOM 3305 C C . PHE B 1 26 ? -10.93 -17.562 -22.734 1 97.94 26 PHE B C 1
ATOM 3307 O O . PHE B 1 26 ? -9.867 -18.031 -23.156 1 97.94 26 PHE B O 1
ATOM 3314 N N . ASP B 1 27 ? -10.953 -16.781 -21.688 1 96.94 27 ASP B N 1
ATOM 3315 C CA . ASP B 1 27 ? -9.719 -16.297 -21.078 1 96.94 27 ASP B CA 1
ATOM 3316 C C . ASP B 1 27 ? -9.297 -17.219 -19.938 1 96.94 27 ASP B C 1
ATOM 3318 O O . ASP B 1 27 ? -9.82 -17.125 -18.812 1 96.94 27 ASP B O 1
ATOM 3322 N N . LEU B 1 28 ? -8.359 -18.016 -20.125 1 97.81 28 LEU B N 1
ATOM 3323 C CA . LEU B 1 28 ? -7.742 -18.844 -19.109 1 97.81 28 LEU B CA 1
ATOM 3324 C C . LEU B 1 28 ? -6.332 -18.359 -18.781 1 97.81 28 LEU B C 1
ATOM 3326 O O . LEU B 1 28 ? -5.531 -19.094 -18.203 1 97.81 28 LEU B O 1
ATOM 3330 N N . SER B 1 29 ? -5.996 -17.125 -19.219 1 95.75 29 SER B N 1
ATOM 3331 C CA . SER B 1 29 ? -4.621 -16.641 -19.141 1 95.75 29 SER B CA 1
ATOM 3332 C C . SER B 1 29 ? -4.27 -16.172 -17.734 1 95.75 29 SER B C 1
ATOM 3334 O O . SER B 1 29 ? -3.314 -16.656 -17.141 1 95.75 29 SER B O 1
ATOM 3336 N N . LEU B 1 30 ? -5.086 -15.32 -17.125 1 92.94 30 LEU B N 1
ATOM 3337 C CA . LEU B 1 30 ? -4.73 -14.68 -15.852 1 92.94 30 LEU B CA 1
ATOM 3338 C C . LEU B 1 30 ? -5.324 -15.445 -14.672 1 92.94 30 LEU B C 1
ATOM 3340 O O . LEU B 1 30 ? -6.359 -16.109 -14.812 1 92.94 30 LEU B O 1
ATOM 3344 N N . GLY B 1 31 ? -4.645 -15.375 -13.57 1 92.81 31 GLY B N 1
ATOM 3345 C CA . GLY B 1 31 ? -5.105 -15.984 -12.336 1 92.81 31 GLY B CA 1
ATOM 3346 C C . GLY B 1 31 ? -6.145 -15.148 -11.609 1 92.81 31 GLY B C 1
ATOM 3347 O O . GLY B 1 31 ? -6.035 -14.922 -10.398 1 92.81 31 GLY B O 1
ATOM 3348 N N . LEU B 1 32 ? -7.121 -14.664 -12.297 1 91.06 32 LEU B N 1
ATOM 3349 C CA . LEU B 1 32 ? -8.211 -13.891 -11.727 1 91.06 32 LEU B CA 1
ATOM 3350 C C . LEU B 1 32 ? -9.539 -14.641 -11.859 1 91.06 32 LEU B C 1
ATOM 3352 O O . LEU B 1 32 ? -9.992 -14.906 -12.977 1 91.06 32 LEU B O 1
ATOM 3356 N N . PRO B 1 33 ? -10.141 -14.891 -10.758 1 93.75 33 PRO B N 1
ATOM 3357 C CA . PRO B 1 33 ? -11.414 -15.602 -10.82 1 93.75 33 PRO B CA 1
ATOM 3358 C C . PRO B 1 33 ? -12.516 -14.789 -11.5 1 93.75 33 PRO B C 1
ATOM 3360 O O . PRO B 1 33 ? -12.516 -13.555 -11.414 1 93.75 33 PRO B O 1
ATOM 3363 N N . ASP B 1 34 ? -13.398 -15.461 -12.156 1 92.88 34 ASP B N 1
ATOM 3364 C CA . ASP B 1 34 ? -14.523 -14.789 -12.812 1 92.88 34 ASP B CA 1
ATOM 3365 C C . ASP B 1 34 ? -15.844 -15.133 -12.125 1 92.88 34 ASP B C 1
ATOM 3367 O O . ASP B 1 34 ? -16.922 -14.938 -12.695 1 92.88 34 ASP B O 1
ATOM 3371 N N . PHE B 1 35 ? -15.789 -15.75 -10.969 1 92.06 35 PHE B N 1
ATOM 3372 C CA . PHE B 1 35 ? -16.969 -16.078 -10.18 1 92.06 35 PHE B CA 1
ATOM 3373 C C . PHE B 1 35 ? -17 -15.258 -8.891 1 92.06 35 PHE B C 1
ATOM 3375 O O . PHE B 1 35 ? -16.031 -14.562 -8.57 1 92.06 35 PHE B O 1
ATOM 3382 N N . GLY B 1 36 ? -18.109 -15.273 -8.188 1 90.94 36 GLY B N 1
ATOM 3383 C CA . GLY B 1 36 ? -18.312 -14.422 -7.02 1 90.94 36 GLY B CA 1
ATOM 3384 C C . GLY B 1 36 ? -17.516 -14.867 -5.809 1 90.94 36 GLY B C 1
ATOM 3385 O O . GLY B 1 36 ? -16.969 -15.977 -5.789 1 90.94 36 GLY B O 1
ATOM 3386 N N . ILE B 1 37 ? -17.453 -14.008 -4.836 1 95.12 37 ILE B N 1
ATOM 3387 C CA . ILE B 1 37 ? -16.734 -14.312 -3.594 1 95.12 37 ILE B CA 1
ATOM 3388 C C . ILE B 1 37 ? -17.719 -14.898 -2.574 1 95.12 37 ILE B C 1
ATOM 3390 O O . ILE B 1 37 ? -18.922 -14.953 -2.826 1 95.12 37 ILE B O 1
ATOM 3394 N N . ASP B 1 38 ? -17.25 -15.445 -1.474 1 95.62 38 ASP B N 1
ATOM 3395 C CA . ASP B 1 38 ? -18.062 -15.922 -0.367 1 95.62 38 ASP B CA 1
ATOM 3396 C C . ASP B 1 38 ? -19 -14.812 0.14 1 95.62 38 ASP B C 1
ATOM 3398 O O . ASP B 1 38 ? -18.531 -13.742 0.536 1 95.62 38 ASP B O 1
ATOM 3402 N N . GLU B 1 39 ? -20.281 -15.062 0.174 1 96.62 39 GLU B N 1
ATOM 3403 C CA . GLU B 1 39 ? -21.297 -14.078 0.54 1 96.62 39 GLU B CA 1
ATOM 3404 C C . GLU B 1 39 ? -21.062 -13.547 1.954 1 96.62 39 GLU B C 1
ATOM 3406 O O . GLU B 1 39 ? -21.375 -12.398 2.252 1 96.62 39 GLU B O 1
ATOM 3411 N N . ARG B 1 40 ? -20.531 -14.367 2.781 1 98.12 40 ARG B N 1
ATOM 3412 C CA . ARG B 1 40 ? -20.266 -13.953 4.156 1 98.12 40 ARG B CA 1
ATOM 3413 C C . ARG B 1 40 ? -19.234 -12.828 4.195 1 98.12 40 ARG B C 1
ATOM 3415 O O . ARG B 1 40 ? -19.281 -11.977 5.082 1 98.12 40 ARG B O 1
ATOM 3422 N N . LEU B 1 41 ? -18.219 -12.758 3.316 1 98.25 41 LEU B N 1
ATOM 3423 C CA . LEU B 1 41 ? -17.266 -11.664 3.205 1 98.25 41 LEU B CA 1
ATOM 3424 C C . LEU B 1 41 ? -17.984 -10.344 2.912 1 98.25 41 LEU B C 1
ATOM 3426 O O . LEU B 1 41 ? -17.641 -9.312 3.5 1 98.25 41 LEU B O 1
ATOM 3430 N N . LYS B 1 42 ? -18.953 -10.398 1.949 1 97.88 42 LYS B N 1
ATOM 3431 C CA . LYS B 1 42 ? -19.734 -9.203 1.629 1 97.88 42 LYS B CA 1
ATOM 3432 C C . LYS B 1 42 ? -20.469 -8.688 2.859 1 97.88 42 LYS B C 1
ATOM 3434 O O . LYS B 1 42 ? -20.469 -7.48 3.129 1 97.88 42 LYS B O 1
ATOM 3439 N N . LEU B 1 43 ? -21.078 -9.625 3.611 1 98.12 43 LEU B N 1
ATOM 3440 C CA . LEU B 1 43 ? -21.844 -9.273 4.809 1 98.12 43 LEU B CA 1
ATOM 3441 C C . LEU B 1 43 ? -20.938 -8.586 5.836 1 98.12 43 LEU B C 1
ATOM 3443 O O . LEU B 1 43 ? -21.328 -7.574 6.426 1 98.12 43 LEU B O 1
ATOM 3447 N N . PHE B 1 44 ? -19.781 -9.086 6.07 1 98.5 44 PHE B N 1
ATOM 3448 C CA . PHE B 1 44 ? -18.891 -8.562 7.105 1 98.5 44 PHE B CA 1
ATOM 3449 C C . PHE B 1 44 ? -18.281 -7.23 6.68 1 98.5 44 PHE B C 1
ATOM 3451 O O . PHE B 1 44 ? -18.016 -6.371 7.52 1 98.5 44 PHE B O 1
ATOM 3458 N N . LEU B 1 45 ? -18.047 -7.02 5.352 1 98.25 45 LEU B N 1
ATOM 3459 C CA . LEU B 1 45 ? -17.578 -5.711 4.91 1 98.25 45 LEU B CA 1
ATOM 3460 C C . LEU B 1 45 ? -18.672 -4.656 5.105 1 98.25 45 LEU B C 1
ATOM 3462 O O . LEU B 1 45 ? -18.375 -3.52 5.488 1 98.25 45 LEU B O 1
ATOM 3466 N N . LYS B 1 46 ? -19.922 -5.039 4.816 1 98.19 46 LYS B N 1
ATOM 3467 C CA . LYS B 1 46 ? -21.031 -4.121 5.094 1 98.19 46 LYS B CA 1
ATOM 3468 C C . LYS B 1 46 ? -21.125 -3.812 6.586 1 98.19 46 LYS B C 1
ATOM 3470 O O . LYS B 1 46 ? -21.375 -2.668 6.977 1 98.19 46 LYS B O 1
ATOM 3475 N N . GLU B 1 47 ? -20.922 -4.82 7.426 1 98.38 47 GLU B N 1
ATOM 3476 C CA . GLU B 1 47 ? -20.891 -4.625 8.867 1 98.38 47 GLU B CA 1
ATOM 3477 C C . GLU B 1 47 ? -19.766 -3.672 9.273 1 98.38 47 GLU B C 1
ATOM 3479 O O . GLU B 1 47 ? -19.953 -2.834 10.164 1 98.38 47 GLU B O 1
ATOM 3484 N N . ALA B 1 48 ? -18.609 -3.834 8.656 1 98.19 48 ALA B N 1
ATOM 3485 C CA . ALA B 1 48 ? -17.469 -2.98 8.93 1 98.19 48 ALA B CA 1
ATOM 3486 C C . ALA B 1 48 ? -17.797 -1.512 8.695 1 98.19 48 ALA B C 1
ATOM 3488 O O . ALA B 1 48 ? -17.328 -0.634 9.422 1 98.19 48 ALA B O 1
ATOM 3489 N N . VAL B 1 49 ? -18.578 -1.229 7.645 1 96.69 49 VAL B N 1
ATOM 3490 C CA . VAL B 1 49 ? -18.953 0.13 7.277 1 96.69 49 VAL B CA 1
ATOM 3491 C C . VAL B 1 49 ? -19.734 0.774 8.422 1 96.69 49 VAL B C 1
ATOM 3493 O O . VAL B 1 49 ? -19.609 1.974 8.672 1 96.69 49 VAL B O 1
ATOM 3496 N N . ASP B 1 50 ? -20.484 -0.025 9.055 1 95.38 50 ASP B N 1
ATOM 3497 C CA . ASP B 1 50 ? -21.328 0.482 10.125 1 95.38 50 ASP B CA 1
ATOM 3498 C C . ASP B 1 50 ? -20.594 0.475 11.461 1 95.38 50 ASP B C 1
ATOM 3500 O O . ASP B 1 50 ? -21.109 0.951 12.477 1 95.38 50 ASP B O 1
ATOM 3504 N N . SER B 1 51 ? -19.375 -0.001 11.328 1 91.12 51 SER B N 1
ATOM 3505 C CA . SER B 1 51 ? -18.547 -0.067 12.531 1 91.12 51 SER B CA 1
ATOM 3506 C C . SER B 1 51 ? -17.5 1.038 12.531 1 91.12 51 SER B C 1
ATOM 3508 O O . SER B 1 51 ? -17.344 1.762 11.547 1 91.12 51 SER B O 1
ATOM 3510 N N . ASN B 1 52 ? -17.031 1.642 13.586 1 87.5 52 ASN B N 1
ATOM 3511 C CA . ASN B 1 52 ? -16.047 2.697 13.711 1 87.5 52 ASN B CA 1
ATOM 3512 C C . ASN B 1 52 ? -14.68 2.25 13.172 1 87.5 52 ASN B C 1
ATOM 3514 O O . ASN B 1 52 ? -13.688 2.252 13.898 1 87.5 52 ASN B O 1
ATOM 3518 N N . THR B 1 53 ? -14.625 1.938 11.727 1 92.69 53 THR B N 1
ATOM 3519 C CA . THR B 1 53 ? -13.422 1.401 11.094 1 92.69 53 THR B CA 1
ATOM 3520 C C . THR B 1 53 ? -12.898 2.355 10.023 1 92.69 53 THR B C 1
ATOM 3522 O O . THR B 1 53 ? -12.336 1.92 9.023 1 92.69 53 THR B O 1
ATOM 3525 N N . HIS B 1 54 ? -13.141 3.615 10.203 1 95.25 54 HIS B N 1
ATOM 3526 C CA . HIS B 1 54 ? -12.883 4.516 9.086 1 95.25 54 HIS B CA 1
ATOM 3527 C C . HIS B 1 54 ? -11.531 5.211 9.242 1 95.25 54 HIS B C 1
ATOM 3529 O O . HIS B 1 54 ? -11.016 5.781 8.281 1 95.25 54 HIS B O 1
ATOM 3535 N N . ASN B 1 55 ? -10.961 5.207 10.406 1 94.12 55 ASN B N 1
ATOM 3536 C CA . ASN B 1 55 ? -9.633 5.766 10.641 1 94.12 55 ASN B CA 1
ATOM 3537 C C . ASN B 1 55 ? -8.547 4.699 10.555 1 94.12 55 ASN B C 1
ATOM 3539 O O . ASN B 1 55 ? -8.852 3.512 10.414 1 94.12 55 ASN B O 1
ATOM 3543 N N . TYR B 1 56 ? -7.309 5.086 10.648 1 93.12 56 TYR B N 1
ATOM 3544 C CA . TYR B 1 56 ? -6.172 4.184 10.531 1 93.12 56 TYR B CA 1
ATOM 3545 C C . TYR B 1 56 ? -6.312 3 11.477 1 93.12 56 TYR B C 1
ATOM 3547 O O . TYR B 1 56 ? -6.664 3.174 12.648 1 93.12 56 TYR B O 1
ATOM 3555 N N . ALA B 1 57 ? -6.055 1.819 10.953 1 93.75 57 ALA B N 1
ATOM 3556 C CA . ALA B 1 57 ? -5.711 0.7 11.82 1 93.75 57 ALA B CA 1
ATOM 3557 C C . ALA B 1 57 ? -4.27 0.814 12.32 1 93.75 57 ALA B C 1
ATOM 3559 O O . ALA B 1 57 ? -3.467 1.552 11.742 1 93.75 57 ALA B O 1
ATOM 3560 N N . PRO B 1 58 ? -3.99 0.14 13.43 1 94.5 58 PRO B N 1
ATOM 3561 C CA . PRO B 1 58 ? -2.586 0.105 13.852 1 94.5 58 PRO B CA 1
ATOM 3562 C C . PRO B 1 58 ? -1.651 -0.379 12.75 1 94.5 58 PRO B C 1
ATOM 3564 O O . PRO B 1 58 ? -2.074 -1.122 11.859 1 94.5 58 PRO B O 1
ATOM 3567 N N . LEU B 1 59 ? -0.427 0.045 12.828 1 96.12 59 LEU B N 1
ATOM 3568 C CA . LEU B 1 59 ? 0.583 -0.302 11.836 1 96.12 59 LEU B CA 1
ATOM 3569 C C . LEU B 1 59 ? 0.652 -1.812 11.633 1 96.12 59 LEU B C 1
ATOM 3571 O O . LEU B 1 59 ? 0.76 -2.285 10.5 1 96.12 59 LEU B O 1
ATOM 3575 N N . GLU B 1 60 ? 0.591 -2.58 12.758 1 97.5 60 GLU B N 1
ATOM 3576 C CA . GLU B 1 60 ? 0.725 -4.035 12.695 1 97.5 60 GLU B CA 1
ATOM 3577 C C . GLU B 1 60 ? -0.537 -4.68 12.133 1 97.5 60 GLU B C 1
ATOM 3579 O O . GLU B 1 60 ? -0.499 -5.816 11.656 1 97.5 60 GLU B O 1
ATOM 3584 N N . GLY B 1 61 ? -1.681 -4.047 12.25 1 97.94 61 GLY B N 1
ATOM 3585 C CA . GLY B 1 61 ? -2.963 -4.574 11.812 1 97.94 61 GLY B CA 1
ATOM 3586 C C . GLY B 1 61 ? -4.02 -4.555 12.898 1 97.94 61 GLY B C 1
ATOM 3587 O O . GLY B 1 61 ? -3.715 -4.316 14.062 1 97.94 61 GLY B O 1
ATOM 3588 N N . ASN B 1 62 ? -5.223 -4.738 12.5 1 98 62 ASN B N 1
ATOM 3589 C CA . ASN B 1 62 ? -6.355 -4.848 13.414 1 98 62 ASN B CA 1
ATOM 3590 C C . ASN B 1 62 ? -6.141 -5.957 14.445 1 98 62 ASN B C 1
ATOM 3592 O O . ASN B 1 62 ? -5.844 -7.098 14.078 1 98 62 ASN B O 1
ATOM 3596 N N . PRO B 1 63 ? -6.266 -5.629 15.742 1 97.88 63 PRO B N 1
ATOM 3597 C CA . PRO B 1 63 ? -5.965 -6.617 16.781 1 97.88 63 PRO B CA 1
ATOM 3598 C C . PRO B 1 63 ? -6.797 -7.887 16.656 1 97.88 63 PRO B C 1
ATOM 3600 O O . PRO B 1 63 ? -6.281 -8.992 16.844 1 97.88 63 PRO B O 1
ATOM 3603 N N . LEU B 1 64 ? -8.062 -7.727 16.328 1 98.31 64 LEU B N 1
ATOM 3604 C CA . LEU B 1 64 ? -8.914 -8.898 16.172 1 98.31 64 LEU B CA 1
ATOM 3605 C C . LEU B 1 64 ? -8.469 -9.734 14.984 1 98.31 64 LEU B C 1
ATOM 3607 O O . LEU B 1 64 ? -8.508 -10.969 15.039 1 98.31 64 LEU B O 1
ATOM 3611 N N . LEU B 1 65 ? -8.102 -9.094 13.906 1 98.81 65 LEU B N 1
ATOM 3612 C CA . LEU B 1 65 ? -7.602 -9.812 12.734 1 98.81 65 LEU B CA 1
ATOM 3613 C C . LEU B 1 65 ? -6.332 -10.586 13.078 1 98.81 65 LEU B C 1
ATOM 3615 O O . LEU B 1 65 ? -6.188 -11.75 12.688 1 98.81 65 LEU B O 1
ATOM 3619 N N . ILE B 1 66 ? -5.414 -9.945 13.773 1 98.81 66 ILE B N 1
ATOM 3620 C CA . ILE B 1 66 ? -4.16 -10.586 14.172 1 98.81 66 ILE B CA 1
ATOM 3621 C C . ILE B 1 66 ? -4.453 -11.82 15.016 1 98.81 66 ILE B C 1
ATOM 3623 O O . ILE B 1 66 ? -3.902 -12.891 14.766 1 98.81 66 ILE B O 1
ATOM 3627 N N . GLU B 1 67 ? -5.336 -11.672 15.961 1 98.75 67 GLU B N 1
ATOM 3628 C CA . GLU B 1 67 ? -5.715 -12.797 16.812 1 98.75 67 GLU B CA 1
ATOM 3629 C C . GLU B 1 67 ? -6.293 -13.938 15.992 1 98.75 67 GLU B C 1
ATOM 3631 O O . GLU B 1 67 ? -5.934 -15.102 16.188 1 98.75 67 GLU B O 1
ATOM 3636 N N . ASN B 1 68 ? -7.168 -13.609 15.102 1 98.81 68 ASN B N 1
ATOM 3637 C CA . ASN B 1 68 ? -7.848 -14.641 14.312 1 98.81 68 ASN B CA 1
ATOM 3638 C C . ASN B 1 68 ? -6.906 -15.281 13.305 1 98.81 68 ASN B C 1
ATOM 3640 O O . ASN B 1 68 ? -7.059 -16.453 12.969 1 98.81 68 ASN B O 1
ATOM 3644 N N . ILE B 1 69 ? -5.863 -14.539 12.805 1 98.81 69 ILE B N 1
ATOM 3645 C CA . ILE B 1 69 ? -4.84 -15.125 11.945 1 98.81 69 ILE B CA 1
ATOM 3646 C C . ILE B 1 69 ? -4.012 -16.125 12.742 1 98.81 69 ILE B C 1
ATOM 3648 O O . ILE B 1 69 ? -3.662 -17.203 12.234 1 98.81 69 ILE B O 1
ATOM 3652 N N . ILE B 1 70 ? -3.686 -15.773 13.984 1 98.81 70 ILE B N 1
ATOM 3653 C CA . ILE B 1 70 ? -2.936 -16.688 14.852 1 98.81 70 ILE B CA 1
ATOM 3654 C C . ILE B 1 70 ? -3.711 -17.984 15.023 1 98.81 70 ILE B C 1
ATOM 3656 O O . ILE B 1 70 ? -3.156 -19.078 14.852 1 98.81 70 ILE B O 1
ATOM 3660 N N . HIS B 1 71 ? -5.012 -17.875 15.32 1 98.69 71 HIS B N 1
ATOM 3661 C CA . HIS B 1 71 ? -5.863 -19.047 15.5 1 98.69 71 HIS B CA 1
ATOM 3662 C C . HIS B 1 71 ? -5.977 -19.859 14.211 1 98.69 71 HIS B C 1
ATOM 3664 O O . HIS B 1 71 ? -5.891 -21.078 14.227 1 98.69 71 HIS B O 1
ATOM 3670 N N . PHE B 1 72 ? -6.172 -19.172 13.148 1 98.44 72 PHE B N 1
ATOM 3671 C CA . PHE B 1 72 ? -6.289 -19.797 11.836 1 98.44 72 PHE B CA 1
ATOM 3672 C C . PHE B 1 72 ? -5.059 -20.656 11.531 1 98.44 72 PHE B C 1
ATOM 3674 O O . PHE B 1 72 ? -5.184 -21.812 11.133 1 98.44 72 PHE B O 1
ATOM 3681 N N . ASN B 1 73 ? -3.873 -20.078 11.719 1 98.5 73 ASN B N 1
ATOM 3682 C CA . ASN B 1 73 ? -2.621 -20.766 11.422 1 98.5 73 ASN B CA 1
ATOM 3683 C C . ASN B 1 73 ? -2.371 -21.922 12.383 1 98.5 73 ASN B C 1
ATOM 3685 O O . ASN B 1 73 ? -1.834 -22.953 11.984 1 98.5 73 ASN B O 1
ATOM 3689 N N . LYS B 1 74 ? -2.738 -21.734 13.617 1 98.19 74 LYS B N 1
ATOM 3690 C CA . LYS B 1 74 ? -2.588 -22.781 14.625 1 98.19 74 LYS B CA 1
ATOM 3691 C C . LYS B 1 74 ? -3.42 -24 14.273 1 98.19 74 LYS B C 1
ATOM 3693 O O . LYS B 1 74 ? -3.008 -25.141 14.539 1 98.19 74 LYS B O 1
ATOM 3698 N N . ASN B 1 75 ? -4.543 -23.844 13.625 1 97.38 75 ASN B N 1
ATOM 3699 C CA . ASN B 1 75 ? -5.508 -24.922 13.383 1 97.38 75 ASN B CA 1
ATOM 3700 C C . ASN B 1 75 ? -5.25 -25.609 12.047 1 97.38 75 ASN B C 1
ATOM 3702 O O . ASN B 1 75 ? -5.965 -26.547 11.688 1 97.38 75 ASN B O 1
ATOM 3706 N N . ARG B 1 76 ? -4.266 -25.219 11.32 1 96.88 76 ARG B N 1
ATOM 3707 C CA . ARG B 1 76 ? -3.863 -25.922 10.109 1 96.88 76 ARG B CA 1
ATOM 3708 C C . ARG B 1 76 ? -3.455 -27.359 10.422 1 96.88 76 ARG B C 1
ATOM 3710 O O . ARG B 1 76 ? -3.033 -27.656 11.539 1 96.88 76 ARG B O 1
ATOM 3717 N N . LYS B 1 77 ? -3.598 -28.234 9.391 1 95.5 77 LYS B N 1
ATOM 3718 C CA . LYS B 1 77 ? -3.09 -29.594 9.562 1 95.5 77 LYS B CA 1
ATOM 3719 C C . LYS B 1 77 ? -1.618 -29.578 9.969 1 95.5 77 LYS B C 1
ATOM 3721 O O . LYS B 1 77 ? -1.224 -30.266 10.922 1 95.5 77 LYS B O 1
ATOM 3726 N N . ASN B 1 78 ? -0.777 -28.906 9.148 1 97.69 78 ASN B N 1
ATOM 3727 C CA . ASN B 1 78 ? 0.574 -28.547 9.562 1 97.69 78 ASN B CA 1
ATOM 3728 C C . ASN B 1 78 ? 0.601 -27.203 10.273 1 97.69 78 ASN B C 1
ATOM 3730 O O . ASN B 1 78 ? 0.763 -26.156 9.625 1 97.69 78 ASN B O 1
ATOM 3734 N N . SER B 1 79 ? 0.521 -27.234 11.562 1 98.12 79 SER B N 1
ATOM 3735 C CA . SER B 1 79 ? 0.285 -26.062 12.398 1 98.12 79 SER B CA 1
ATOM 3736 C C . SER B 1 79 ? 1.439 -25.078 12.297 1 98.12 79 SER B C 1
ATOM 3738 O O . SER B 1 79 ? 2.605 -25.469 12.398 1 98.12 79 SER B O 1
ATOM 3740 N N . ILE B 1 80 ? 1.142 -23.844 12.07 1 98.38 80 ILE B N 1
ATOM 3741 C CA . ILE B 1 80 ? 2.1 -22.75 12.133 1 98.38 80 ILE B CA 1
ATOM 3742 C C . ILE B 1 80 ? 1.915 -21.969 13.438 1 98.38 80 ILE B C 1
ATOM 3744 O O . ILE B 1 80 ? 0.934 -21.25 13.594 1 98.38 80 ILE B O 1
ATOM 3748 N N . GLN B 1 81 ? 2.824 -22.078 14.273 1 98 81 GLN B N 1
ATOM 3749 C CA . GLN B 1 81 ? 2.773 -21.375 15.555 1 98 81 GLN B CA 1
ATOM 3750 C C . GLN B 1 81 ? 3.525 -20.047 15.492 1 98 81 GLN B C 1
ATOM 3752 O O . GLN B 1 81 ? 4.688 -20.016 15.086 1 98 81 GLN B O 1
ATOM 3757 N N . HIS B 1 82 ? 2.85 -19 15.852 1 97.81 82 HIS B N 1
ATOM 3758 C CA . HIS B 1 82 ? 3.455 -17.672 15.891 1 97.81 82 HIS B CA 1
ATOM 3759 C C . HIS B 1 82 ? 2.703 -16.75 16.844 1 97.81 82 HIS B C 1
ATOM 3761 O O . HIS B 1 82 ? 1.569 -17.047 17.234 1 97.81 82 HIS B O 1
ATOM 3767 N N . THR B 1 83 ? 3.355 -15.68 17.297 1 98.31 83 THR B N 1
ATOM 3768 C CA . THR B 1 83 ? 2.789 -14.703 18.219 1 98.31 83 THR B CA 1
ATOM 3769 C C . THR B 1 83 ? 2.416 -13.422 17.484 1 98.31 83 THR B C 1
ATOM 3771 O O . THR B 1 83 ? 2.658 -13.297 16.281 1 98.31 83 THR B O 1
ATOM 3774 N N . LYS B 1 84 ? 1.777 -12.508 18.234 1 98.25 84 LYS B N 1
ATOM 3775 C CA . LYS B 1 84 ? 1.371 -11.242 17.641 1 98.25 84 LYS B CA 1
ATOM 3776 C C . LYS B 1 84 ? 2.584 -10.422 17.219 1 98.25 84 LYS B C 1
ATOM 3778 O O . LYS B 1 84 ? 2.49 -9.586 16.312 1 98.25 84 LYS B O 1
ATOM 3783 N N . GLU B 1 85 ? 3.77 -10.633 17.797 1 98.31 85 GLU B N 1
ATOM 3784 C CA . GLU B 1 85 ? 5 -9.906 17.484 1 98.31 85 GLU B CA 1
ATOM 3785 C C . GLU B 1 85 ? 5.645 -10.453 16.203 1 98.31 85 GLU B C 1
ATOM 3787 O O . GLU B 1 85 ? 6.586 -9.852 15.68 1 98.31 85 GLU B O 1
ATOM 3792 N N . GLU B 1 86 ? 5.027 -11.531 15.633 1 98.75 86 GLU B N 1
ATOM 3793 C CA . GLU B 1 86 ? 5.621 -12.18 14.469 1 98.75 86 GLU B CA 1
ATOM 3794 C C . GLU B 1 86 ? 4.727 -12.031 13.242 1 98.75 86 GLU B C 1
ATOM 3796 O O . GLU B 1 86 ? 4.934 -12.703 12.234 1 98.75 86 GLU B O 1
ATOM 3801 N N . ILE B 1 87 ? 3.703 -11.227 13.375 1 98.69 87 ILE B N 1
ATOM 3802 C CA . ILE B 1 87 ? 2.766 -11.086 12.266 1 98.69 87 ILE B CA 1
ATOM 3803 C C . ILE B 1 87 ? 2.559 -9.602 11.945 1 98.69 87 ILE B C 1
ATOM 3805 O O . ILE B 1 87 ? 2.516 -8.766 12.852 1 98.69 87 ILE B O 1
ATOM 3809 N N . THR B 1 88 ? 2.498 -9.227 10.703 1 98.75 88 THR B N 1
ATOM 3810 C CA . THR B 1 88 ? 2.143 -7.902 10.219 1 98.75 88 THR B CA 1
ATOM 3811 C C . THR B 1 88 ? 1.123 -7.992 9.086 1 98.75 88 THR B C 1
ATOM 3813 O O . THR B 1 88 ? 1.307 -8.758 8.1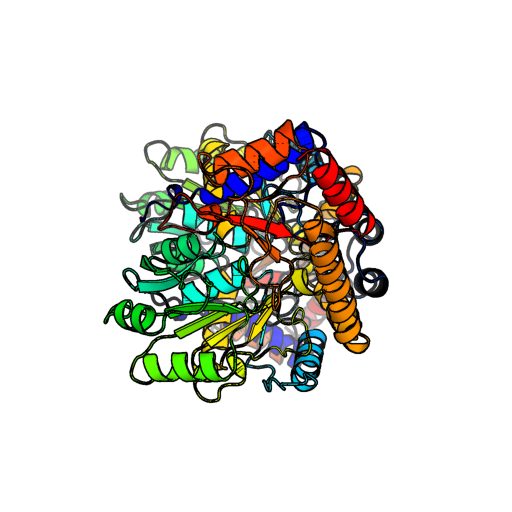41 1 98.75 88 THR B O 1
ATOM 3816 N N . VAL B 1 89 ? -0.022 -7.293 9.242 1 98.75 89 VAL B N 1
ATOM 3817 C CA . VAL B 1 89 ? -0.958 -7.145 8.133 1 98.75 89 VAL B CA 1
ATOM 3818 C C . VAL B 1 89 ? -0.406 -6.141 7.121 1 98.75 89 VAL B C 1
ATOM 3820 O O . VAL B 1 89 ? 0.074 -5.07 7.496 1 98.75 89 VAL B O 1
ATOM 3823 N N . VAL B 1 90 ? -0.4 -6.484 5.844 1 98.44 90 VAL B N 1
ATOM 3824 C CA . VAL B 1 90 ? 0.191 -5.66 4.797 1 98.44 90 VAL B CA 1
ATOM 3825 C C . VAL B 1 90 ? -0.812 -5.469 3.662 1 98.44 90 VAL B C 1
ATOM 3827 O O . VAL B 1 90 ? -1.796 -6.203 3.564 1 98.44 90 VAL B O 1
ATOM 3830 N N . PRO B 1 91 ? -0.622 -4.496 2.824 1 97.62 91 PRO B N 1
ATOM 3831 C CA . PRO B 1 91 ? -1.616 -4.191 1.791 1 97.62 91 PRO B CA 1
ATOM 3832 C C . PRO B 1 91 ? -1.712 -5.281 0.724 1 97.62 91 PRO B C 1
ATOM 3834 O O . PRO B 1 91 ? -2.781 -5.488 0.146 1 97.62 91 PRO B O 1
ATOM 3837 N N . CYS B 1 92 ? -0.564 -5.871 0.362 1 97.44 92 CYS B N 1
ATOM 3838 C CA . CYS B 1 92 ? -0.55 -6.945 -0.624 1 97.44 92 CYS B CA 1
ATOM 3839 C C . CYS B 1 92 ? 0.772 -7.703 -0.588 1 97.44 92 CYS B C 1
ATOM 3841 O O . CYS B 1 92 ? 1.725 -7.266 0.06 1 97.44 92 CYS B O 1
ATOM 3843 N N . ALA B 1 93 ? 0.819 -8.789 -1.305 1 97.75 93 ALA B N 1
ATOM 3844 C CA . ALA B 1 93 ? 2.012 -9.633 -1.323 1 97.75 93 ALA B CA 1
ATOM 3845 C C . ALA B 1 93 ? 3.178 -8.922 -1.996 1 97.75 93 ALA B C 1
ATOM 3847 O O . ALA B 1 93 ? 4.328 -9.07 -1.578 1 97.75 93 ALA B O 1
ATOM 3848 N N . THR B 1 94 ? 2.904 -8.172 -3.066 1 97.75 94 THR B N 1
ATOM 3849 C CA . THR B 1 94 ? 3.939 -7.406 -3.754 1 97.75 94 THR B CA 1
ATOM 3850 C C . THR B 1 94 ? 4.605 -6.418 -2.805 1 97.75 94 THR B C 1
ATOM 3852 O O . THR B 1 94 ? 5.828 -6.258 -2.822 1 97.75 94 THR B O 1
ATOM 3855 N N . PHE B 1 95 ? 3.814 -5.793 -1.97 1 98.5 95 PHE B N 1
ATOM 3856 C CA . PHE B 1 95 ? 4.332 -4.852 -0.983 1 98.5 95 PHE B CA 1
ATOM 3857 C C . PHE B 1 95 ? 5.211 -5.566 0.036 1 98.5 95 PHE B C 1
ATOM 3859 O O . PHE B 1 95 ? 6.277 -5.066 0.404 1 98.5 95 PHE B O 1
ATOM 3866 N N . ALA B 1 96 ? 4.738 -6.707 0.502 1 98.75 96 ALA B N 1
ATOM 3867 C CA . ALA B 1 96 ? 5.504 -7.484 1.472 1 98.75 96 ALA B CA 1
ATOM 3868 C C . ALA B 1 96 ? 6.859 -7.895 0.9 1 98.75 96 ALA B C 1
ATOM 3870 O O . ALA B 1 96 ? 7.879 -7.805 1.585 1 98.75 96 ALA B O 1
ATOM 3871 N N . LEU B 1 97 ? 6.852 -8.344 -0.34 1 98.81 97 LEU B N 1
ATOM 3872 C CA . LEU B 1 97 ? 8.078 -8.734 -1.021 1 98.81 97 LEU B CA 1
ATOM 3873 C C . LEU B 1 97 ? 9.055 -7.562 -1.095 1 98.81 97 LEU B C 1
ATOM 3875 O O . LEU B 1 97 ? 10.203 -7.684 -0.666 1 98.81 97 LEU B O 1
ATOM 3879 N N . PHE B 1 98 ? 8.57 -6.449 -1.575 1 98.62 98 PHE B N 1
ATOM 3880 C CA . PHE B 1 98 ? 9.406 -5.266 -1.755 1 98.62 98 PHE B CA 1
ATOM 3881 C C . PHE B 1 98 ? 10 -4.812 -0.425 1 98.62 98 PHE B C 1
ATOM 3883 O O . PHE B 1 98 ? 11.203 -4.57 -0.327 1 98.62 98 PHE B O 1
ATOM 3890 N N . THR B 1 99 ? 9.164 -4.707 0.569 1 98.62 99 THR B N 1
ATOM 3891 C CA . THR B 1 99 ? 9.562 -4.168 1.864 1 98.62 99 THR B CA 1
ATOM 3892 C C . THR B 1 99 ? 10.492 -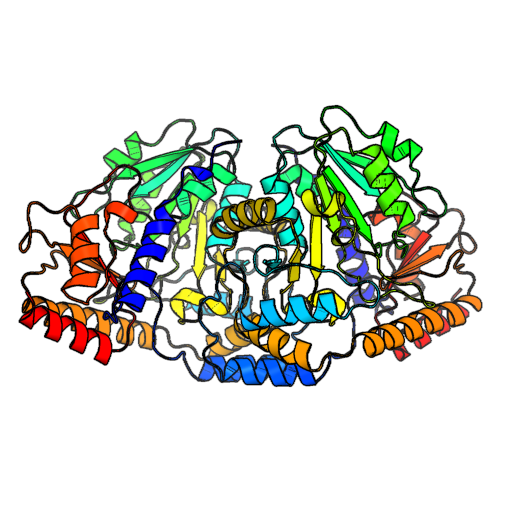5.141 2.594 1 98.62 99 THR B C 1
ATOM 3894 O O . THR B 1 99 ? 11.422 -4.719 3.281 1 98.62 99 THR B O 1
ATOM 3897 N N . ALA B 1 100 ? 10.203 -6.465 2.459 1 98.75 100 ALA B N 1
ATOM 3898 C CA . ALA B 1 100 ? 11.102 -7.461 3.035 1 98.75 100 ALA B CA 1
ATOM 3899 C C . ALA B 1 100 ? 12.516 -7.324 2.463 1 98.75 100 ALA B C 1
ATOM 3901 O O . ALA B 1 100 ? 13.5 -7.348 3.205 1 98.75 100 ALA B O 1
ATOM 3902 N N . LEU B 1 101 ? 12.586 -7.188 1.182 1 98.62 101 LEU B N 1
ATOM 3903 C CA . LEU B 1 101 ? 13.883 -7.012 0.534 1 98.62 101 LEU B CA 1
ATOM 3904 C C . LEU B 1 101 ? 14.539 -5.711 0.98 1 98.62 101 LEU B C 1
ATOM 3906 O O . LEU B 1 101 ? 15.758 -5.668 1.193 1 98.62 101 LEU B O 1
ATOM 3910 N N . LYS B 1 102 ? 13.734 -4.676 1.135 1 97.62 102 LYS B N 1
ATOM 3911 C CA . LYS B 1 102 ? 14.258 -3.395 1.602 1 97.62 102 LYS B CA 1
ATOM 3912 C C . LYS B 1 102 ? 14.938 -3.537 2.959 1 97.62 102 LYS B C 1
ATOM 3914 O O . LYS B 1 102 ? 15.898 -2.826 3.256 1 97.62 102 LYS B O 1
ATOM 3919 N N . CYS B 1 103 ? 14.477 -4.434 3.746 1 97 103 CYS B N 1
ATOM 3920 C CA . CYS B 1 103 ? 14.961 -4.645 5.105 1 97 103 CYS B CA 1
ATOM 3921 C C . CYS B 1 103 ? 16.344 -5.297 5.094 1 97 103 CYS B C 1
ATOM 3923 O O . CYS B 1 103 ? 17.125 -5.113 6.027 1 97 103 CYS B O 1
ATOM 3925 N N . ILE B 1 104 ? 16.641 -6.051 4.004 1 97.5 104 ILE B N 1
ATOM 3926 C CA . ILE B 1 104 ? 17.781 -6.945 4.211 1 97.5 104 ILE B CA 1
ATOM 3927 C C . ILE B 1 104 ? 18.797 -6.758 3.086 1 97.5 104 ILE B C 1
ATOM 3929 O O . ILE B 1 104 ? 19.938 -7.199 3.197 1 97.5 104 ILE B O 1
ATOM 3933 N N . VAL B 1 105 ? 18.422 -6.156 2.008 1 97.12 105 VAL B N 1
ATOM 3934 C CA . VAL B 1 105 ? 19.281 -6.102 0.835 1 97.12 105 VAL B CA 1
ATOM 3935 C C . VAL B 1 105 ? 20.078 -4.793 0.838 1 97.12 105 VAL B C 1
ATOM 3937 O O . VAL B 1 105 ? 19.5 -3.717 1.021 1 97.12 105 VAL B O 1
ATOM 3940 N N . ASN B 1 106 ? 21.328 -4.855 0.702 1 95 106 ASN B N 1
ATOM 3941 C CA . ASN B 1 106 ? 22.219 -3.727 0.426 1 95 106 ASN B CA 1
ATOM 3942 C C . ASN B 1 106 ? 22.609 -3.674 -1.047 1 95 106 ASN B C 1
ATOM 3944 O O . ASN B 1 106 ? 22.453 -4.652 -1.774 1 95 106 ASN B O 1
ATOM 3948 N N . PRO B 1 107 ? 23.078 -2.473 -1.478 1 94.25 107 PRO B N 1
ATOM 3949 C CA . PRO B 1 107 ? 23.516 -2.383 -2.875 1 94.25 107 PRO B CA 1
ATOM 3950 C C . PRO B 1 107 ? 24.547 -3.438 -3.242 1 94.25 107 PRO B C 1
ATOM 3952 O O . PRO B 1 107 ? 25.562 -3.59 -2.541 1 94.25 107 PRO B O 1
ATOM 3955 N N . GLY B 1 108 ? 24.234 -4.195 -4.254 1 96.19 108 GLY B N 1
ATOM 3956 C CA . GLY B 1 108 ? 25.188 -5.176 -4.754 1 96.19 108 GLY B CA 1
ATOM 3957 C C . GLY B 1 108 ? 24.938 -6.578 -4.23 1 96.19 108 GLY B C 1
ATOM 3958 O O . GLY B 1 108 ? 25.453 -7.555 -4.773 1 96.19 108 GLY B O 1
ATOM 3959 N N . ASP B 1 109 ? 24.078 -6.746 -3.209 1 97.94 109 ASP B N 1
ATOM 3960 C CA . ASP B 1 109 ? 23.719 -8.07 -2.711 1 97.94 109 ASP B CA 1
ATOM 3961 C C . ASP B 1 109 ? 22.969 -8.875 -3.775 1 97.94 109 ASP B C 1
ATOM 3963 O O . ASP B 1 109 ? 22.234 -8.312 -4.582 1 97.94 109 ASP B O 1
ATOM 3967 N N . GLU B 1 110 ? 23.203 -10.141 -3.756 1 98.69 110 GLU B N 1
ATOM 3968 C CA . GLU B 1 110 ? 22.547 -11.031 -4.707 1 98.69 110 GLU B CA 1
ATOM 3969 C C . GLU B 1 110 ? 21.344 -11.719 -4.074 1 98.69 110 GLU B C 1
ATOM 3971 O O . GLU B 1 110 ? 21.375 -12.086 -2.9 1 98.69 110 GLU B O 1
ATOM 3976 N N . VAL B 1 111 ? 20.281 -11.82 -4.836 1 98.88 111 VAL B N 1
ATOM 3977 C CA . VAL B 1 111 ? 19.094 -12.555 -4.43 1 98.88 111 VAL B CA 1
ATOM 3978 C C . VAL B 1 111 ? 18.781 -13.641 -5.449 1 98.88 111 VAL B C 1
ATOM 3980 O O . VAL B 1 111 ? 18.594 -13.359 -6.637 1 98.88 111 VAL B O 1
ATOM 3983 N N . ILE B 1 112 ? 18.719 -14.867 -5 1 98.88 112 ILE B N 1
ATOM 3984 C CA . ILE B 1 112 ? 18.438 -16 -5.879 1 98.88 112 ILE B CA 1
ATOM 3985 C C . ILE B 1 112 ? 16.938 -16.109 -6.133 1 98.88 112 ILE B C 1
ATOM 3987 O O . ILE B 1 112 ? 16.141 -16.078 -5.191 1 98.88 112 ILE B O 1
ATOM 3991 N N . ILE B 1 113 ? 16.562 -16.172 -7.359 1 98.69 113 ILE B N 1
ATOM 3992 C CA . ILE B 1 113 ? 15.188 -16.359 -7.82 1 98.69 113 ILE B CA 1
ATOM 3993 C C . ILE B 1 113 ? 15.078 -17.688 -8.57 1 98.69 113 ILE B C 1
ATOM 3995 O O . ILE B 1 113 ? 15.797 -17.906 -9.555 1 98.69 113 ILE B O 1
ATOM 3999 N N . ILE B 1 114 ? 14.234 -18.547 -8.109 1 98.31 114 ILE B N 1
ATOM 4000 C CA . ILE B 1 114 ? 14.016 -19.828 -8.766 1 98.31 114 ILE B CA 1
ATOM 4001 C C . ILE B 1 114 ? 12.984 -19.672 -9.883 1 98.31 114 ILE B C 1
ATOM 4003 O O . ILE B 1 114 ? 11.852 -19.266 -9.641 1 98.31 114 ILE B O 1
ATOM 4007 N N . GLU B 1 115 ? 13.367 -19.984 -11.125 1 97.75 115 GLU B N 1
ATOM 4008 C CA . GLU B 1 115 ? 12.461 -19.781 -12.25 1 97.75 115 GLU B CA 1
ATOM 4009 C C . GLU B 1 115 ? 12.062 -21.094 -12.906 1 97.75 115 GLU B C 1
ATOM 4011 O O . GLU B 1 115 ? 12.805 -22.078 -12.828 1 97.75 115 GLU B O 1
ATOM 4016 N N . PRO B 1 116 ? 10.914 -21.203 -13.609 1 97.81 116 PRO B N 1
ATOM 4017 C CA . PRO B 1 116 ? 10.07 -20.031 -13.906 1 97.81 116 PRO B CA 1
ATOM 4018 C C . PRO B 1 116 ? 9.477 -19.406 -12.656 1 97.81 116 PRO B C 1
ATOM 4020 O O . PRO B 1 116 ? 9.156 -20.109 -11.695 1 97.81 116 PRO B O 1
ATOM 4023 N N . ALA B 1 117 ? 9.398 -18.016 -12.664 1 97.38 117 ALA B N 1
ATOM 4024 C CA . ALA B 1 117 ? 8.977 -17.266 -11.484 1 97.38 117 ALA B CA 1
ATOM 4025 C C . ALA B 1 117 ? 8.062 -16.109 -11.875 1 97.38 117 ALA B C 1
ATOM 4027 O O . ALA B 1 117 ? 8.109 -15.625 -13.008 1 97.38 117 ALA B O 1
ATOM 4028 N N . TYR B 1 118 ? 7.223 -15.742 -11 1 96.25 118 TYR B N 1
ATOM 4029 C CA . TYR B 1 118 ? 6.387 -14.57 -11.203 1 96.25 118 TYR B CA 1
ATOM 4030 C C . TYR B 1 118 ? 7.234 -13.344 -11.531 1 96.25 118 TYR B C 1
ATOM 4032 O O . TYR B 1 118 ? 8.336 -13.188 -10.992 1 96.25 118 TYR B O 1
ATOM 4040 N N . TYR B 1 119 ? 6.805 -12.461 -12.242 1 94.69 119 TYR B N 1
ATOM 4041 C CA . TYR B 1 119 ? 7.598 -11.438 -12.922 1 94.69 119 TYR B CA 1
ATOM 4042 C C . TYR B 1 119 ? 7.988 -10.32 -11.961 1 94.69 119 TYR B C 1
ATOM 4044 O O . TYR B 1 119 ? 8.867 -9.516 -12.266 1 94.69 119 TYR B O 1
ATOM 4052 N N . THR B 1 120 ? 7.41 -10.227 -10.742 1 96.5 120 THR B N 1
ATOM 4053 C CA . THR B 1 120 ? 7.66 -9.094 -9.859 1 96.5 120 THR B CA 1
ATOM 4054 C C . THR B 1 120 ? 8.953 -9.289 -9.078 1 96.5 120 THR B C 1
ATOM 4056 O O . THR B 1 120 ? 9.484 -8.344 -8.492 1 96.5 120 THR B O 1
ATOM 4059 N N . TYR B 1 121 ? 9.516 -10.477 -9.031 1 98 121 TYR B N 1
ATOM 4060 C CA . TYR B 1 121 ? 10.648 -10.758 -8.148 1 98 121 TYR B CA 1
ATOM 4061 C C . TYR B 1 121 ? 11.891 -9.992 -8.594 1 98 121 TYR B C 1
ATOM 4063 O O . TYR B 1 121 ? 12.5 -9.273 -7.797 1 98 121 TYR B O 1
ATOM 4071 N N . GLY B 1 122 ? 12.25 -10.148 -9.875 1 97.31 122 GLY B N 1
ATOM 4072 C CA . GLY B 1 122 ? 13.438 -9.484 -10.391 1 97.31 122 GLY B CA 1
ATOM 4073 C C . GLY B 1 122 ? 13.422 -7.98 -10.18 1 97.31 122 GLY B C 1
ATOM 4074 O O . GLY B 1 122 ? 14.344 -7.422 -9.586 1 97.31 122 GLY B O 1
ATOM 4075 N N . PRO B 1 123 ? 12.367 -7.316 -10.625 1 96.81 123 PRO B N 1
ATOM 4076 C CA . PRO B 1 123 ? 12.273 -5.867 -10.438 1 96.81 123 PRO B CA 1
ATOM 4077 C C . PRO B 1 123 ? 12.336 -5.453 -8.969 1 96.81 123 PRO B C 1
ATOM 4079 O O . PRO B 1 123 ? 12.953 -4.438 -8.641 1 96.81 123 PRO B O 1
ATOM 4082 N N . SER B 1 124 ? 11.695 -6.207 -8.094 1 97.62 124 SER B N 1
ATOM 4083 C CA . SER B 1 124 ? 11.727 -5.875 -6.676 1 97.62 124 SER B CA 1
ATOM 4084 C C . SER B 1 124 ? 13.148 -5.926 -6.129 1 97.62 124 SER B C 1
ATOM 4086 O O . SER B 1 124 ? 13.547 -5.066 -5.344 1 97.62 124 SER B O 1
ATOM 4088 N N . VAL B 1 125 ? 13.906 -6.938 -6.504 1 98.06 125 VAL B N 1
ATOM 4089 C CA . VAL B 1 125 ? 15.305 -7.062 -6.102 1 98.06 125 VAL B CA 1
ATOM 4090 C C . VAL B 1 125 ? 16.094 -5.863 -6.613 1 98.06 125 VAL B C 1
ATOM 4092 O O . VAL B 1 125 ? 16.828 -5.223 -5.848 1 98.06 125 VAL B O 1
ATOM 4095 N N . THR B 1 126 ? 15.883 -5.531 -7.863 1 97.12 126 THR B N 1
ATOM 4096 C CA . THR B 1 126 ? 16.625 -4.465 -8.516 1 97.12 126 THR B CA 1
ATOM 4097 C C . THR B 1 126 ? 16.281 -3.109 -7.914 1 97.12 126 THR B C 1
ATOM 4099 O O . THR B 1 126 ? 17.156 -2.281 -7.68 1 97.12 126 THR B O 1
ATOM 4102 N N . LEU B 1 127 ? 15.039 -2.898 -7.645 1 96.5 127 LEU B N 1
ATOM 4103 C CA . LEU B 1 127 ? 14.578 -1.645 -7.062 1 96.5 127 LEU B CA 1
ATOM 4104 C C . LEU B 1 127 ? 15.195 -1.421 -5.688 1 96.5 127 LEU B C 1
ATOM 4106 O O . LEU B 1 127 ? 15.312 -0.281 -5.23 1 96.5 127 LEU B O 1
ATOM 4110 N N . ASN B 1 128 ? 15.555 -2.461 -5.012 1 96.56 128 ASN B N 1
ATOM 4111 C CA . ASN B 1 128 ? 16.172 -2.357 -3.691 1 96.56 128 ASN B CA 1
ATOM 4112 C C . ASN B 1 128 ? 17.688 -2.387 -3.771 1 96.56 128 ASN B C 1
ATOM 4114 O O . ASN B 1 128 ? 18.359 -2.516 -2.75 1 96.56 128 ASN B O 1
ATOM 4118 N N . GLY B 1 129 ? 18.266 -2.307 -4.988 1 95.06 129 GLY B N 1
ATOM 4119 C CA . GLY B 1 129 ? 19.688 -2.186 -5.191 1 95.06 129 GLY B CA 1
ATOM 4120 C C . GLY B 1 129 ? 20.391 -3.527 -5.301 1 95.06 129 GLY B C 1
ATOM 4121 O O . GLY B 1 129 ? 21.625 -3.584 -5.438 1 95.06 129 GLY B O 1
ATOM 4122 N N . GLY B 1 130 ? 19.594 -4.648 -5.234 1 97.25 130 GLY B N 1
ATOM 4123 C CA . GLY B 1 130 ? 20.156 -5.98 -5.336 1 97.25 130 GLY B CA 1
ATOM 4124 C C . GLY B 1 130 ? 20.328 -6.453 -6.77 1 97.25 130 GLY B C 1
ATOM 4125 O O . GLY B 1 130 ? 19.953 -5.746 -7.707 1 97.25 130 GLY B O 1
ATOM 4126 N N . VAL B 1 131 ? 20.922 -7.586 -6.898 1 97.81 131 VAL B N 1
ATOM 4127 C CA . VAL B 1 131 ? 21.141 -8.234 -8.188 1 97.81 131 VAL B CA 1
ATOM 4128 C C . VAL B 1 131 ? 20.422 -9.578 -8.227 1 97.81 131 VAL B C 1
ATOM 4130 O O . VAL B 1 131 ? 20.75 -10.492 -7.473 1 97.81 131 VAL B O 1
ATOM 4133 N N . PRO B 1 132 ? 19.469 -9.734 -9.07 1 98.06 132 PRO B N 1
ATOM 4134 C CA . PRO B 1 132 ? 18.828 -11.047 -9.195 1 98.06 132 PRO B CA 1
ATOM 4135 C C . PRO B 1 132 ? 19.75 -12.102 -9.812 1 98.06 132 PRO B C 1
ATOM 4137 O O . PRO B 1 132 ? 20.453 -11.82 -10.789 1 98.06 132 PRO B O 1
ATOM 4140 N N . VAL B 1 133 ? 19.812 -13.211 -9.211 1 98.56 133 VAL B N 1
ATOM 4141 C CA . VAL B 1 133 ? 20.5 -14.391 -9.719 1 98.56 133 VAL B CA 1
ATOM 4142 C C . VAL B 1 133 ? 19.5 -15.516 -9.977 1 98.56 133 VAL B C 1
ATOM 4144 O O . VAL B 1 133 ? 18.891 -16.031 -9.039 1 98.56 133 VAL B O 1
ATOM 4147 N N . TYR B 1 134 ? 19.375 -15.93 -11.234 1 97.81 134 TYR B N 1
ATOM 4148 C CA . TYR B 1 134 ? 18.312 -16.875 -11.609 1 97.81 134 TYR B CA 1
ATOM 4149 C C . TYR B 1 134 ? 18.828 -18.297 -11.594 1 97.81 134 TYR B C 1
ATOM 4151 O O . TYR B 1 134 ? 19.906 -18.594 -12.133 1 97.81 134 TYR B O 1
ATOM 4159 N N . CYS B 1 135 ? 18.062 -19.125 -10.898 1 97.81 135 CYS B N 1
ATOM 4160 C CA . CYS B 1 135 ? 18.297 -20.562 -10.836 1 97.81 135 CYS B CA 1
ATOM 4161 C C . CYS B 1 135 ? 17.141 -21.328 -11.477 1 97.81 135 CYS B C 1
ATOM 4163 O O . CYS B 1 135 ? 16.031 -21.359 -10.938 1 97.81 135 CYS B O 1
ATOM 4165 N N . THR B 1 136 ? 17.391 -22.031 -12.547 1 97.31 136 THR B N 1
ATOM 4166 C CA . THR B 1 136 ? 16.328 -22.672 -13.328 1 97.31 136 THR B CA 1
ATOM 4167 C C . THR B 1 136 ? 16.016 -24.047 -12.773 1 97.31 136 THR B C 1
ATOM 4169 O O . THR B 1 136 ? 16.922 -24.812 -12.422 1 97.31 136 THR B O 1
ATOM 4172 N N . LEU B 1 137 ? 14.766 -24.375 -12.656 1 97.44 137 LEU B N 1
ATOM 4173 C CA . LEU B 1 137 ? 14.297 -25.703 -12.266 1 97.44 137 LEU B CA 1
ATOM 4174 C C . LEU B 1 137 ? 14.664 -26.734 -13.32 1 97.44 137 LEU B C 1
ATOM 4176 O O . LEU B 1 137 ? 15.031 -26.391 -14.445 1 97.44 137 LEU B O 1
ATOM 4180 N N . ASN B 1 138 ? 14.531 -28.016 -12.875 1 96.75 138 ASN B N 1
ATOM 4181 C CA . ASN B 1 138 ? 14.664 -29.109 -13.828 1 96.75 138 ASN B CA 1
ATOM 4182 C C . ASN B 1 138 ? 13.547 -29.094 -14.859 1 96.75 138 ASN B C 1
ATOM 4184 O O . ASN B 1 138 ? 12.586 -28.344 -14.727 1 96.75 138 ASN B O 1
ATOM 4188 N N . ASN B 1 139 ? 13.617 -29.906 -15.828 1 92.94 139 ASN B N 1
ATOM 4189 C CA . ASN B 1 139 ? 12.633 -29.938 -16.906 1 92.94 139 ASN B CA 1
ATOM 4190 C C . ASN B 1 139 ? 11.258 -30.359 -16.406 1 92.94 139 ASN B C 1
ATOM 4192 O O . ASN B 1 139 ? 10.234 -29.969 -16.969 1 92.94 139 ASN B O 1
ATOM 4196 N N . ASP B 1 140 ? 11.289 -31.125 -15.32 1 95 140 ASP B N 1
ATOM 4197 C CA . ASP B 1 140 ? 10.016 -31.562 -14.742 1 95 140 ASP B CA 1
ATOM 4198 C C . ASP B 1 140 ? 9.555 -30.594 -13.656 1 95 140 ASP B C 1
ATOM 4200 O O . ASP B 1 140 ? 8.664 -30.922 -12.867 1 95 140 ASP B O 1
ATOM 4204 N N . PHE B 1 141 ? 10.242 -29.469 -13.492 1 97 141 PHE B N 1
ATOM 4205 C CA . PHE B 1 141 ? 9.922 -28.344 -12.625 1 97 141 PHE B CA 1
ATOM 4206 C C . PHE B 1 141 ? 10.203 -28.688 -11.164 1 97 141 PHE B C 1
ATOM 4208 O O . PHE B 1 141 ? 9.664 -28.047 -10.258 1 97 141 PHE B O 1
ATOM 4215 N N . THR B 1 142 ? 11.008 -29.75 -10.938 1 96.25 142 THR B N 1
ATOM 4216 C CA . THR B 1 142 ? 11.539 -29.969 -9.594 1 96.25 142 THR B CA 1
ATOM 4217 C C . THR B 1 142 ? 12.766 -29.094 -9.352 1 96.25 142 THR B C 1
ATOM 4219 O O . THR B 1 142 ? 13.406 -28.641 -10.297 1 96.25 142 THR B O 1
ATOM 4222 N N . ILE B 1 143 ? 13.039 -28.891 -8.148 1 97.06 143 ILE B N 1
ATOM 4223 C CA . ILE B 1 143 ? 14.172 -28.047 -7.789 1 97.06 143 ILE B CA 1
ATOM 4224 C C . ILE B 1 143 ? 15.477 -28.781 -8.047 1 97.06 143 ILE B C 1
ATOM 4226 O O . ILE B 1 143 ? 15.594 -29.984 -7.754 1 97.06 143 ILE B O 1
ATOM 4230 N N . ASP B 1 144 ? 16.375 -28.109 -8.664 1 96.44 144 ASP B N 1
ATOM 4231 C CA . ASP B 1 144 ? 17.75 -28.578 -8.805 1 96.44 144 ASP B CA 1
ATOM 4232 C C . ASP B 1 144 ? 18.641 -28.047 -7.688 1 96.44 144 ASP B C 1
ATOM 4234 O O . ASP B 1 144 ? 19.25 -26.984 -7.828 1 96.44 144 ASP B O 1
ATOM 4238 N N . TRP B 1 145 ? 18.812 -28.844 -6.672 1 98 145 TRP B N 1
ATOM 4239 C CA . TRP B 1 145 ? 19.516 -28.391 -5.473 1 98 145 TRP B CA 1
ATOM 4240 C C . TRP B 1 145 ? 20.984 -28.109 -5.766 1 98 145 TRP B C 1
ATOM 4242 O O . TRP B 1 145 ? 21.594 -27.219 -5.152 1 98 145 TRP B O 1
ATOM 4252 N N . GLU B 1 146 ? 21.594 -28.844 -6.629 1 97.69 146 GLU B N 1
ATOM 4253 C CA . GLU B 1 146 ? 22.969 -28.578 -7.035 1 97.69 146 GLU B CA 1
ATOM 4254 C C . GLU B 1 146 ? 23.078 -27.203 -7.699 1 97.69 146 GLU B C 1
ATOM 4256 O O . GLU B 1 146 ? 24.031 -26.469 -7.441 1 97.69 146 GLU B O 1
ATOM 4261 N N . ASN B 1 147 ? 22.125 -26.969 -8.531 1 97.25 147 ASN B N 1
ATOM 4262 C CA . ASN B 1 147 ? 22.094 -25.656 -9.18 1 97.25 147 ASN B CA 1
ATOM 4263 C C . ASN B 1 147 ? 21.922 -24.531 -8.1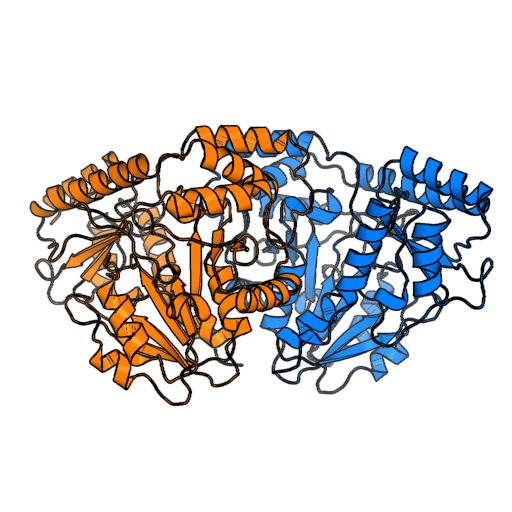72 1 97.25 147 ASN B C 1
ATOM 4265 O O . ASN B 1 147 ? 22.516 -23.469 -8.312 1 97.25 147 ASN B O 1
ATOM 4269 N N . VAL B 1 148 ? 21.062 -24.75 -7.176 1 98.25 148 VAL B N 1
ATOM 4270 C CA . VAL B 1 148 ? 20.875 -23.766 -6.113 1 98.25 148 VAL B CA 1
ATOM 4271 C C . VAL B 1 148 ? 22.188 -23.547 -5.375 1 98.25 148 VAL B C 1
ATOM 4273 O O . VAL B 1 148 ? 22.594 -22.391 -5.152 1 98.25 148 VAL B O 1
ATOM 4276 N N . GLN B 1 149 ? 22.812 -24.578 -5.059 1 98.06 149 GLN B N 1
ATOM 4277 C CA . GLN B 1 149 ? 24.094 -24.5 -4.355 1 98.06 149 GLN B CA 1
ATOM 4278 C C . GLN B 1 149 ? 25.109 -23.688 -5.164 1 98.06 149 GLN B C 1
ATOM 4280 O O . GLN B 1 149 ? 25.812 -22.828 -4.617 1 98.06 149 GLN B O 1
ATOM 4285 N N . HIS B 1 150 ? 25.156 -23.953 -6.441 1 97.88 150 HIS B N 1
ATOM 4286 C CA . HIS B 1 150 ? 26.125 -23.297 -7.312 1 97.88 150 HIS B CA 1
ATOM 4287 C C . HIS B 1 150 ? 25.797 -21.812 -7.492 1 97.88 150 HIS B C 1
ATOM 4289 O O . HIS B 1 150 ? 26.672 -21.016 -7.832 1 97.88 150 HIS B O 1
ATOM 4295 N N . SER B 1 151 ? 24.562 -21.469 -7.285 1 97.94 151 SER B N 1
ATOM 4296 C CA . SER B 1 151 ? 24.125 -20.078 -7.457 1 97.94 151 SER B CA 1
ATOM 4297 C C . SER B 1 151 ? 24.438 -19.234 -6.223 1 97.94 151 SER B C 1
ATOM 4299 O O . SER B 1 151 ? 24.375 -18.016 -6.273 1 97.94 151 SER B O 1
ATOM 4301 N N . ILE B 1 152 ? 24.766 -19.891 -5.125 1 98.38 152 ILE B N 1
ATOM 4302 C CA . ILE B 1 152 ? 25.094 -19.188 -3.887 1 98.38 152 ILE B CA 1
ATOM 4303 C C . ILE B 1 152 ? 26.516 -18.656 -3.949 1 98.38 152 ILE B C 1
ATOM 4305 O O . ILE B 1 152 ? 27.438 -19.406 -4.309 1 98.38 152 ILE B O 1
ATOM 4309 N N . SER B 1 153 ? 26.703 -17.438 -3.705 1 98.25 153 SER B N 1
ATOM 4310 C CA . SER B 1 153 ? 28 -16.781 -3.609 1 98.25 153 SER B CA 1
ATOM 4311 C C . SER B 1 153 ? 28.141 -16 -2.301 1 98.25 153 SER B C 1
ATOM 4313 O O . SER B 1 153 ? 27.188 -15.922 -1.525 1 98.25 153 SER B O 1
ATOM 4315 N N . PRO B 1 154 ? 29.312 -15.438 -2.023 1 97.88 154 PRO B N 1
ATOM 4316 C CA . PRO B 1 154 ? 29.453 -14.617 -0.816 1 97.88 154 PRO B CA 1
ATOM 4317 C C . PRO B 1 154 ? 28.547 -13.391 -0.821 1 97.88 154 PRO B C 1
ATOM 4319 O O . PRO B 1 154 ? 28.328 -12.773 0.227 1 97.88 154 PRO B O 1
ATOM 4322 N N . LYS B 1 155 ? 28 -13.055 -1.982 1 98.38 155 LYS B N 1
ATOM 4323 C CA . LYS B 1 155 ? 27.141 -11.875 -2.109 1 98.38 155 LYS B CA 1
ATOM 4324 C C . LYS B 1 155 ? 25.672 -12.242 -1.926 1 98.38 155 LYS B C 1
ATOM 4326 O O . LYS B 1 155 ? 24.812 -11.367 -1.842 1 98.38 155 LYS B O 1
ATOM 4331 N N . THR B 1 156 ? 25.375 -13.531 -1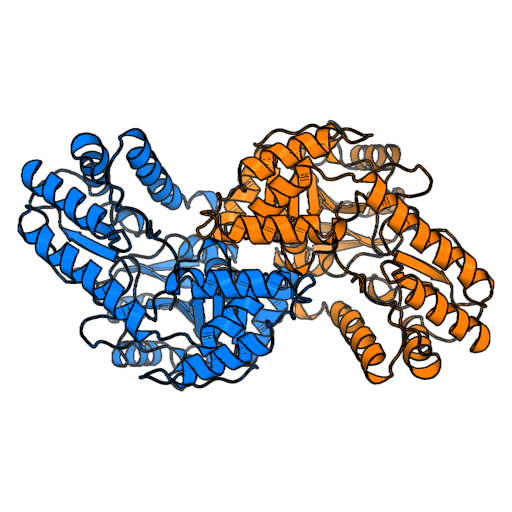.846 1 98.81 156 THR B N 1
ATOM 4332 C CA . THR B 1 156 ? 23.984 -13.961 -1.731 1 98.81 156 THR B CA 1
ATOM 4333 C C . THR B 1 156 ? 23.391 -13.539 -0.388 1 98.81 156 THR B C 1
ATOM 4335 O O . THR B 1 156 ? 23.938 -13.883 0.667 1 98.81 156 THR B O 1
ATOM 4338 N N . LYS B 1 157 ? 22.297 -12.797 -0.501 1 98.75 157 LYS B N 1
ATOM 4339 C CA . LYS B 1 157 ? 21.672 -12.281 0.712 1 98.75 157 LYS B CA 1
ATOM 4340 C C . LYS B 1 157 ? 20.328 -12.969 0.979 1 98.75 157 LYS B C 1
ATOM 4342 O O . LYS B 1 157 ? 19.906 -13.094 2.131 1 98.75 157 LYS B O 1
ATOM 4347 N N . ALA B 1 158 ? 19.672 -13.438 -0.077 1 98.94 158 ALA B N 1
ATOM 4348 C CA . ALA B 1 158 ? 18.359 -14.047 0.099 1 98.94 158 ALA B CA 1
ATOM 4349 C C . ALA B 1 158 ? 18.031 -15 -1.053 1 98.94 158 ALA B C 1
ATOM 4351 O O . ALA B 1 158 ? 18.656 -14.93 -2.113 1 98.94 158 ALA B O 1
ATOM 4352 N N . ILE B 1 159 ? 17.109 -15.898 -0.8 1 98.94 159 ILE B N 1
ATOM 4353 C CA . ILE B 1 159 ? 16.516 -16.781 -1.789 1 98.94 159 ILE B CA 1
ATOM 4354 C C . ILE B 1 159 ? 14.992 -16.641 -1.75 1 98.94 159 ILE B C 1
ATOM 4356 O O . ILE B 1 159 ? 14.383 -16.656 -0.675 1 98.94 159 ILE B O 1
ATOM 4360 N N . ILE B 1 160 ? 14.344 -16.438 -2.896 1 98.88 160 ILE B N 1
ATOM 4361 C CA . ILE B 1 160 ? 12.891 -16.344 -2.988 1 98.88 160 ILE B CA 1
ATOM 4362 C C . ILE B 1 160 ? 12.312 -17.703 -3.373 1 98.88 160 ILE B C 1
ATOM 4364 O O . ILE B 1 160 ? 12.734 -18.312 -4.359 1 98.88 160 ILE B O 1
ATOM 4368 N N . VAL B 1 161 ? 11.391 -18.172 -2.584 1 98.69 161 VAL B N 1
ATOM 4369 C CA . VAL B 1 161 ? 10.695 -19.438 -2.836 1 98.69 161 VAL B CA 1
ATOM 4370 C C . VAL B 1 161 ? 9.195 -19.188 -2.908 1 98.69 161 VAL B C 1
ATOM 4372 O O . VAL B 1 161 ? 8.625 -18.516 -2.045 1 98.69 161 VAL B O 1
ATOM 4375 N N . ASN B 1 162 ? 8.609 -19.609 -3.934 1 98.56 162 ASN B N 1
ATOM 4376 C CA . ASN B 1 162 ? 7.16 -19.547 -4.098 1 98.56 162 ASN B CA 1
ATOM 4377 C C . ASN B 1 162 ? 6.527 -20.938 -4.066 1 98.56 162 ASN B C 1
ATOM 4379 O O . ASN B 1 162 ? 6.773 -21.75 -4.953 1 98.56 162 ASN B O 1
ATOM 4383 N N . SER B 1 163 ? 5.73 -21.219 -3.043 1 98.25 163 SER B N 1
ATOM 4384 C CA . SER B 1 163 ? 5.129 -22.531 -2.836 1 98.25 163 SER B CA 1
ATOM 4385 C C . SER B 1 163 ? 3.764 -22.422 -2.168 1 98.25 163 SER B C 1
ATOM 4387 O O . SER B 1 163 ? 3.66 -21.953 -1.031 1 98.25 163 SER B O 1
ATOM 4389 N N . PRO B 1 164 ? 2.668 -22.938 -2.777 1 98.06 164 PRO B N 1
ATOM 4390 C CA . PRO B 1 164 ? 2.598 -23.5 -4.125 1 98.06 164 PRO B CA 1
ATOM 4391 C C . PRO B 1 164 ? 3.023 -22.516 -5.207 1 98.06 164 PRO B C 1
ATOM 4393 O O . PRO B 1 164 ? 2.797 -21.297 -5.066 1 98.06 164 PRO B O 1
ATOM 4396 N N . GLN B 1 165 ? 3.568 -23.062 -6.27 1 98 165 GLN B N 1
ATOM 4397 C CA . GLN B 1 165 ? 4.332 -22.203 -7.176 1 98 165 GLN B CA 1
ATOM 4398 C C . GLN B 1 165 ? 3.477 -21.75 -8.352 1 98 165 GLN B C 1
ATOM 4400 O O . GLN B 1 165 ? 2.754 -22.547 -8.945 1 98 165 GLN B O 1
ATOM 4405 N N . ASN B 1 166 ? 3.387 -20.516 -8.641 1 97.75 166 ASN B N 1
ATOM 4406 C CA . ASN B 1 166 ? 3.064 -19.922 -9.93 1 97.75 166 ASN B CA 1
ATOM 4407 C C . ASN B 1 166 ? 4.309 -19.75 -10.789 1 97.75 166 ASN B C 1
ATOM 4409 O O . ASN B 1 166 ? 5.188 -18.938 -10.461 1 97.75 166 ASN B O 1
ATOM 4413 N N . PRO B 1 167 ? 4.504 -20.5 -11.75 1 97.69 167 PRO B N 1
ATOM 4414 C CA . PRO B 1 167 ? 3.43 -21 -12.609 1 97.69 167 PRO B CA 1
ATOM 4415 C C . PRO B 1 167 ? 3.295 -22.531 -12.547 1 97.69 167 PRO B C 1
ATOM 4417 O O . PRO B 1 167 ? 2.354 -23.094 -13.109 1 97.69 167 PRO B O 1
ATOM 4420 N N . THR B 1 168 ? 4.109 -23.266 -11.852 1 97.88 168 THR B N 1
ATOM 4421 C CA . THR B 1 168 ? 4.297 -24.688 -12.133 1 97.88 168 THR B CA 1
ATOM 4422 C C . THR B 1 168 ? 3.277 -25.531 -11.383 1 97.88 168 THR B C 1
ATOM 4424 O O . THR B 1 168 ? 3.064 -26.703 -11.711 1 97.88 168 THR B O 1
ATOM 4427 N N . GLY B 1 169 ? 2.777 -24.953 -10.289 1 97.81 169 GLY B N 1
ATOM 4428 C CA . GLY B 1 169 ? 1.85 -25.719 -9.469 1 97.81 169 GLY B CA 1
ATOM 4429 C C . GLY B 1 169 ? 2.543 -26.672 -8.516 1 97.81 169 GLY B C 1
ATOM 4430 O O . GLY B 1 169 ? 1.883 -27.406 -7.777 1 97.81 169 GLY B O 1
ATOM 4431 N N . LYS B 1 170 ? 3.814 -26.656 -8.492 1 97.38 170 LYS B N 1
ATOM 4432 C CA . LYS B 1 170 ? 4.559 -27.516 -7.582 1 97.38 170 LYS B CA 1
ATOM 4433 C C . LYS B 1 170 ? 4.535 -26.969 -6.16 1 97.38 170 LYS B C 1
ATOM 4435 O O . LYS B 1 170 ? 4.328 -25.766 -5.953 1 97.38 170 LYS B O 1
ATOM 4440 N N . ILE B 1 171 ? 4.73 -27.844 -5.148 1 97.94 171 ILE B N 1
ATOM 4441 C CA . ILE B 1 171 ? 4.723 -27.484 -3.74 1 97.94 171 ILE B CA 1
ATOM 4442 C C . ILE B 1 171 ? 6.008 -27.953 -3.072 1 97.94 171 ILE B C 1
ATOM 4444 O O . ILE B 1 171 ? 6.48 -29.062 -3.34 1 97.94 171 ILE B O 1
ATOM 4448 N N . PHE B 1 172 ? 6.598 -27.078 -2.283 1 97.81 172 PHE B N 1
ATOM 4449 C CA . PHE B 1 172 ? 7.727 -27.5 -1.461 1 97.81 172 PHE B CA 1
ATOM 4450 C C . PHE B 1 172 ? 7.277 -28.469 -0.37 1 97.81 172 PHE B C 1
ATOM 4452 O O . PHE B 1 172 ? 6.332 -28.172 0.369 1 97.81 172 PHE B O 1
ATOM 4459 N N . SER B 1 173 ? 7.922 -29.625 -0.302 1 96.69 173 SER B N 1
ATOM 4460 C CA . SER B 1 173 ? 7.707 -30.562 0.79 1 96.69 173 SER B CA 1
ATOM 4461 C C . SER B 1 173 ? 8.531 -30.188 2.016 1 96.69 173 SER B C 1
ATOM 4463 O O . SER B 1 173 ? 9.367 -29.281 1.956 1 96.69 173 SER B O 1
ATOM 4465 N N . GLN B 1 174 ? 8.25 -30.875 3.076 1 97.38 174 GLN B N 1
ATOM 4466 C CA . GLN B 1 174 ? 9.086 -30.719 4.262 1 97.38 174 GLN B CA 1
ATOM 4467 C C . GLN B 1 174 ? 10.555 -30.969 3.945 1 97.38 174 GLN B C 1
ATOM 4469 O O . GLN B 1 174 ? 11.43 -30.25 4.418 1 97.38 174 GLN B O 1
ATOM 4474 N N . ASP B 1 175 ? 10.773 -31.969 3.166 1 97.44 175 ASP B N 1
ATOM 4475 C CA . ASP B 1 175 ? 12.141 -32.344 2.793 1 97.44 175 ASP B CA 1
ATOM 4476 C C . ASP B 1 175 ? 12.789 -31.219 1.963 1 97.44 175 ASP B C 1
ATOM 4478 O O . ASP B 1 175 ? 13.992 -30.984 2.074 1 97.44 175 ASP B O 1
ATOM 4482 N N . ASP B 1 176 ? 12.047 -30.594 1.095 1 97.94 176 ASP B N 1
ATOM 4483 C CA . ASP B 1 176 ? 12.578 -29.484 0.314 1 97.94 176 ASP B CA 1
ATOM 4484 C C . ASP B 1 176 ? 13.055 -28.359 1.225 1 97.94 176 ASP B C 1
ATOM 4486 O O . ASP B 1 176 ? 14.133 -27.797 1.009 1 97.94 176 ASP B O 1
ATOM 4490 N N . TRP B 1 177 ? 12.297 -28.031 2.24 1 98.5 177 TRP B N 1
ATOM 4491 C CA . TRP B 1 177 ? 12.695 -27 3.191 1 98.5 177 TRP B CA 1
ATOM 4492 C C . TRP B 1 177 ? 13.945 -27.422 3.961 1 98.5 177 TRP B C 1
ATOM 4494 O O . TRP B 1 177 ? 14.82 -26.594 4.223 1 98.5 177 TRP B O 1
ATOM 4504 N N . ASN B 1 178 ? 13.961 -28.719 4.336 1 98.5 178 ASN B N 1
ATOM 4505 C CA . ASN B 1 178 ? 15.148 -29.234 5 1 98.5 178 ASN B CA 1
ATOM 4506 C C . ASN B 1 178 ? 16.391 -29.094 4.117 1 98.5 178 ASN B C 1
ATOM 4508 O O . ASN B 1 178 ? 17.469 -28.734 4.598 1 98.5 178 ASN B O 1
ATOM 4512 N N . GLN B 1 179 ? 16.234 -29.422 2.859 1 98.31 179 GLN B N 1
ATOM 4513 C CA . GLN B 1 179 ? 17.344 -29.312 1.914 1 98.31 179 GLN B CA 1
ATOM 4514 C C . GLN B 1 179 ? 17.781 -27.875 1.748 1 98.31 179 GLN B C 1
ATOM 4516 O O . GLN B 1 179 ? 18.984 -27.578 1.711 1 98.31 179 GLN B O 1
ATOM 4521 N N . LEU B 1 180 ? 16.828 -26.969 1.678 1 98.69 180 LEU B N 1
ATOM 4522 C CA . LEU B 1 180 ? 17.172 -25.562 1.574 1 98.69 180 LEU B CA 1
ATOM 4523 C C . LEU B 1 180 ? 17.984 -25.109 2.791 1 98.69 180 LEU B C 1
ATOM 4525 O O . LEU B 1 180 ? 19 -24.438 2.65 1 98.69 180 LEU B O 1
ATOM 4529 N N . TYR B 1 181 ? 17.5 -25.438 3.973 1 98.62 181 TYR B N 1
ATOM 4530 C CA . TYR B 1 181 ? 18.203 -25.047 5.195 1 98.62 181 TYR B CA 1
ATOM 4531 C C . TYR B 1 181 ? 19.625 -25.609 5.207 1 98.62 181 TYR B C 1
ATOM 4533 O O . TYR B 1 181 ? 20.562 -24.891 5.582 1 98.62 181 TYR B O 1
ATOM 4541 N N . LYS B 1 182 ? 19.75 -26.828 4.801 1 98.31 182 LYS B N 1
ATOM 4542 C CA . LYS B 1 182 ? 21.078 -27.453 4.773 1 98.31 182 LYS B CA 1
ATOM 4543 C C . LYS B 1 182 ? 22.047 -26.672 3.902 1 98.31 182 LYS B C 1
ATOM 4545 O O . LYS B 1 182 ? 23.219 -26.547 4.227 1 98.31 182 LYS B O 1
ATOM 4550 N N . LEU B 1 183 ? 21.562 -26.125 2.854 1 98.06 183 LEU B N 1
ATOM 4551 C CA . LEU B 1 183 ? 22.406 -25.391 1.908 1 98.06 183 LEU B CA 1
ATOM 4552 C C . LEU B 1 183 ? 22.828 -24.047 2.492 1 98.06 183 LEU B C 1
ATOM 4554 O O . LEU B 1 183 ? 23.906 -23.531 2.17 1 98.06 183 LEU B O 1
ATOM 4558 N N . ILE B 1 184 ? 21.969 -23.422 3.414 1 98.12 184 ILE B N 1
ATOM 4559 C CA . ILE B 1 184 ? 22.234 -22.031 3.727 1 98.12 184 ILE B CA 1
ATOM 4560 C C . ILE B 1 184 ? 22.547 -21.875 5.215 1 98.12 184 ILE B C 1
ATOM 4562 O O . ILE B 1 184 ? 22.812 -20.781 5.695 1 98.12 184 ILE B O 1
ATOM 4566 N N . LYS B 1 185 ? 22.562 -22.938 6.02 1 97.62 185 LYS B N 1
ATOM 4567 C CA . LYS B 1 185 ? 22.594 -22.906 7.477 1 97.62 185 LYS B CA 1
ATOM 4568 C C . LYS B 1 185 ? 23.859 -22.219 7.988 1 97.62 185 LYS B C 1
ATOM 4570 O O . LYS B 1 185 ? 23.859 -21.641 9.078 1 97.62 185 LYS B O 1
ATOM 4575 N N . ASP B 1 186 ? 24.938 -22.203 7.23 1 96.94 186 ASP B N 1
ATOM 4576 C CA . ASP B 1 186 ? 26.203 -21.656 7.707 1 96.94 186 ASP B CA 1
ATOM 4577 C C . ASP B 1 186 ? 26.453 -20.266 7.137 1 96.94 186 ASP B C 1
ATOM 4579 O O . ASP B 1 186 ? 27.562 -19.75 7.219 1 96.94 186 ASP B O 1
ATOM 4583 N N . GLN B 1 187 ? 25.453 -19.703 6.496 1 96.5 187 GLN B N 1
ATOM 4584 C CA . GLN B 1 187 ? 25.547 -18.375 5.887 1 96.5 187 GLN B CA 1
ATOM 4585 C C . GLN B 1 187 ? 24.391 -17.484 6.34 1 96.5 187 GLN B C 1
ATOM 4587 O O . GLN B 1 187 ? 23.359 -17.984 6.793 1 96.5 187 GLN B O 1
ATOM 4592 N N . GLU B 1 188 ? 24.641 -16.203 6.293 1 96.38 188 GLU B N 1
ATOM 4593 C CA . GLU B 1 188 ? 23.578 -15.25 6.621 1 96.38 188 GLU B CA 1
ATOM 4594 C C . GLU B 1 188 ? 22.703 -14.977 5.41 1 96.38 188 GLU B C 1
ATOM 4596 O O . GLU B 1 188 ? 22.75 -13.883 4.832 1 96.38 188 GLU B O 1
ATOM 4601 N N . ILE B 1 189 ? 22 -15.961 5.008 1 98.69 189 ILE B N 1
ATOM 4602 C CA . ILE B 1 189 ? 21.109 -15.891 3.865 1 98.69 189 ILE B CA 1
ATOM 4603 C C . ILE B 1 189 ? 19.656 -15.992 4.34 1 98.69 189 ILE B C 1
ATOM 4605 O O . ILE B 1 189 ? 19.312 -16.891 5.105 1 98.69 189 ILE B O 1
ATOM 4609 N N . TYR B 1 190 ? 18.844 -15.008 3.965 1 98.88 190 TYR B N 1
ATOM 4610 C CA . TYR B 1 190 ? 17.422 -14.969 4.312 1 98.88 190 TYR B CA 1
ATOM 4611 C C . TYR B 1 190 ? 16.594 -15.695 3.268 1 98.88 190 TYR B C 1
ATOM 4613 O O . TYR B 1 190 ? 17.078 -15.977 2.166 1 98.88 190 TYR B O 1
ATOM 4621 N N . VAL B 1 191 ? 15.367 -16.094 3.67 1 98.88 191 VAL B N 1
ATOM 4622 C CA . VAL B 1 191 ? 14.406 -16.688 2.748 1 98.88 191 VAL B CA 1
ATOM 4623 C C . VAL B 1 191 ? 13.164 -15.797 2.65 1 98.88 191 VAL B C 1
ATOM 4625 O O . VAL B 1 191 ? 12.641 -15.336 3.666 1 98.88 191 VAL B O 1
ATOM 4628 N N . ILE B 1 192 ? 12.797 -15.438 1.488 1 98.88 192 ILE B N 1
ATOM 4629 C CA . ILE B 1 192 ? 11.469 -14.883 1.227 1 98.88 192 ILE B CA 1
ATOM 4630 C C . ILE B 1 192 ? 10.547 -15.977 0.704 1 98.88 192 ILE B C 1
ATOM 4632 O O . ILE B 1 192 ? 10.672 -16.422 -0.441 1 98.88 192 ILE B O 1
ATOM 4636 N N . SER B 1 193 ? 9.688 -16.391 1.528 1 98.81 193 SER B N 1
ATOM 4637 C CA . SER B 1 193 ? 8.773 -17.469 1.197 1 98.81 193 SER B CA 1
ATOM 4638 C C . SER B 1 193 ? 7.398 -16.953 0.807 1 98.81 193 SER B C 1
ATOM 4640 O O . SER B 1 193 ? 6.609 -16.562 1.67 1 98.81 193 SER B O 1
ATOM 4642 N N . GLU B 1 194 ? 7.121 -16.922 -0.423 1 98.38 194 GLU B N 1
ATOM 4643 C CA . GLU B 1 194 ? 5.797 -16.531 -0.905 1 98.38 194 GLU B CA 1
ATOM 4644 C C . GLU B 1 194 ? 4.836 -17.719 -0.893 1 98.38 194 GLU B C 1
ATOM 4646 O O . GLU B 1 194 ? 4.91 -18.594 -1.759 1 98.38 194 GLU B O 1
ATOM 4651 N N . GLU B 1 195 ? 3.953 -17.672 0.009 1 98.69 195 GLU B N 1
ATOM 4652 C CA . GLU B 1 195 ? 3.02 -18.766 0.24 1 98.69 195 GLU B CA 1
ATOM 4653 C C . GLU B 1 195 ? 1.579 -18.328 0 1 98.69 195 GLU B C 1
ATOM 4655 O O . GLU B 1 195 ? 0.692 -18.625 0.803 1 98.69 195 GLU B O 1
ATOM 4660 N N . ILE B 1 196 ? 1.394 -17.594 -1.097 1 97.88 196 ILE B N 1
ATOM 4661 C CA . ILE B 1 196 ? 0.141 -16.891 -1.327 1 97.88 196 ILE B CA 1
ATOM 4662 C C . ILE B 1 196 ? -0.943 -17.875 -1.75 1 97.88 196 ILE B C 1
ATOM 4664 O O . ILE B 1 196 ? -2.135 -17.562 -1.691 1 97.88 196 ILE B O 1
ATOM 4668 N N . TYR B 1 197 ? -0.589 -19.125 -2.178 1 97.94 197 TYR B N 1
ATOM 4669 C CA . TYR B 1 197 ? -1.559 -20.141 -2.568 1 97.94 197 TYR B CA 1
ATOM 4670 C C . TYR B 1 197 ? -1.598 -21.281 -1.553 1 97.94 197 TYR B C 1
ATOM 4672 O O . TYR B 1 197 ? -1.877 -22.422 -1.906 1 97.94 197 TYR B O 1
ATOM 4680 N N . ASP B 1 198 ? -1.344 -20.953 -0.311 1 97.75 198 ASP B N 1
ATOM 4681 C CA . ASP B 1 198 ? -1.126 -21.922 0.757 1 97.75 198 ASP B CA 1
ATOM 4682 C C . ASP B 1 198 ? -2.348 -22.812 0.942 1 97.75 198 ASP B C 1
ATOM 4684 O O . ASP B 1 198 ? -2.223 -23.953 1.384 1 97.75 198 ASP B O 1
ATOM 4688 N N . LEU B 1 199 ? -3.537 -22.375 0.583 1 96.38 199 LEU B N 1
ATOM 4689 C CA . LEU B 1 199 ? -4.754 -23.156 0.782 1 96.38 199 LEU B CA 1
ATOM 4690 C C . LEU B 1 199 ? -4.949 -24.156 -0.348 1 96.38 199 LEU B C 1
ATOM 4692 O O . LEU B 1 199 ? -5.715 -25.109 -0.21 1 96.38 199 LEU B O 1
ATOM 4696 N N . TYR B 1 200 ? -4.336 -23.875 -1.442 1 97.5 200 TYR B N 1
ATOM 4697 C CA . TYR B 1 200 ? -4.637 -24.656 -2.646 1 97.5 200 TYR B CA 1
ATOM 4698 C C . TYR B 1 200 ? -3.582 -25.719 -2.889 1 97.5 200 TYR B C 1
ATOM 4700 O O . TYR B 1 200 ? -2.787 -25.625 -3.824 1 97.5 200 TYR B O 1
ATOM 4708 N N . CYS B 1 201 ? -3.617 -26.734 -2.059 1 98 201 CYS B N 1
ATOM 4709 C CA . CYS B 1 201 ? -2.883 -27.984 -2.223 1 98 201 CYS B CA 1
ATOM 4710 C C . CYS B 1 201 ? -3.832 -29.141 -2.529 1 98 201 CYS B C 1
ATOM 4712 O O . CYS B 1 201 ? -4.879 -29.266 -1.893 1 98 201 CYS B O 1
ATOM 4714 N N . TYR B 1 202 ? -3.479 -29.969 -3.449 1 98.31 202 TYR B N 1
ATOM 4715 C CA . TYR B 1 202 ? -4.461 -30.922 -3.965 1 98.31 202 TYR B CA 1
ATOM 4716 C C . TYR B 1 202 ? -4.012 -32.344 -3.73 1 98.31 202 TYR B C 1
ATOM 4718 O O . TYR B 1 202 ? -2.85 -32.594 -3.396 1 98.31 202 TYR B O 1
ATOM 4726 N N . ASP B 1 203 ? -4.969 -33.281 -3.883 1 97.75 203 ASP B N 1
ATOM 4727 C CA . ASP B 1 203 ? -4.723 -34.719 -3.812 1 97.75 203 ASP B CA 1
ATOM 4728 C C . ASP B 1 203 ? -4.137 -35.125 -2.457 1 97.75 203 ASP B C 1
ATOM 4730 O O . ASP B 1 203 ? -3.168 -35.875 -2.391 1 97.75 203 ASP B O 1
ATOM 4734 N N . ASN B 1 204 ? -4.562 -34.531 -1.406 1 94.62 204 ASN B N 1
ATOM 4735 C CA . ASN B 1 204 ? -4.23 -34.844 -0.017 1 94.62 204 ASN B CA 1
ATOM 4736 C C . ASN B 1 204 ? -2.828 -34.344 0.341 1 94.62 204 ASN B C 1
ATOM 4738 O O . ASN B 1 204 ? -2.275 -34.75 1.37 1 94.62 204 ASN B O 1
ATOM 4742 N N . ARG B 1 205 ? -2.289 -33.562 -0.581 1 95.25 205 ARG B N 1
ATOM 4743 C CA . ARG B 1 205 ? -1.059 -32.875 -0.208 1 95.25 205 ARG B CA 1
ATOM 4744 C C . ARG B 1 205 ? -1.345 -31.719 0.759 1 95.25 205 ARG B C 1
ATOM 4746 O O . ARG B 1 205 ? -2.436 -31.156 0.746 1 95.25 205 ARG B O 1
ATOM 4753 N N . GLU B 1 206 ? -0.373 -31.5 1.593 1 93.19 206 GLU B N 1
ATOM 4754 C CA . GLU B 1 206 ? -0.529 -30.422 2.564 1 93.19 206 GLU B CA 1
ATOM 4755 C C . GLU B 1 206 ? 0.539 -29.344 2.373 1 93.19 206 GLU B C 1
ATOM 4757 O O . GLU B 1 206 ? 1.643 -29.641 1.909 1 93.19 206 GLU B O 1
ATOM 4762 N N . HIS B 1 207 ? 0.133 -28.156 2.713 1 96.75 207 HIS B N 1
ATOM 4763 C CA . HIS B 1 207 ? 1.073 -27.031 2.678 1 96.75 207 HIS B CA 1
ATOM 4764 C C . HIS B 1 207 ? 2.059 -27.109 3.838 1 96.75 207 HIS B C 1
ATOM 4766 O O . HIS B 1 207 ? 1.656 -27.281 4.988 1 96.75 207 HIS B O 1
ATOM 4772 N N . PHE B 1 208 ? 3.287 -27.047 3.555 1 98 208 PHE B N 1
ATOM 4773 C CA . PHE B 1 208 ? 4.34 -26.891 4.555 1 98 208 PHE B CA 1
ATOM 4774 C C . PHE B 1 208 ? 4.992 -25.516 4.445 1 98 208 PHE B C 1
ATOM 4776 O O . PHE B 1 208 ? 5.73 -25.25 3.496 1 98 208 PHE B O 1
ATOM 4783 N N . SER B 1 209 ? 4.75 -24.688 5.441 1 98.5 209 SER B N 1
ATOM 4784 C CA . SER B 1 209 ? 5.32 -23.344 5.465 1 98.5 209 SER B CA 1
ATOM 4785 C C . SER B 1 209 ? 6.781 -23.359 5.902 1 98.5 209 SER B C 1
ATOM 4787 O O . SER B 1 209 ? 7.176 -24.203 6.719 1 98.5 209 SER B O 1
ATOM 4789 N N . SER B 1 210 ? 7.555 -22.422 5.395 1 98.25 210 SER B N 1
ATOM 4790 C CA . SER B 1 210 ? 8.914 -22.234 5.879 1 98.25 210 SER B CA 1
ATOM 4791 C C . SER B 1 210 ? 8.938 -21.906 7.367 1 98.25 210 SER B C 1
ATOM 4793 O O . SER B 1 210 ? 9.93 -22.172 8.055 1 98.25 210 SER B O 1
ATOM 4795 N N . PHE B 1 211 ? 7.84 -21.391 7.852 1 98.31 211 PHE B N 1
ATOM 4796 C CA . PHE B 1 211 ? 7.77 -20.891 9.219 1 98.31 211 PHE B CA 1
ATOM 4797 C C . PHE B 1 211 ? 7.617 -22.047 10.211 1 98.31 211 PHE B C 1
ATOM 4799 O O . PHE B 1 211 ? 7.73 -21.844 11.422 1 98.31 211 PHE B O 1
ATOM 4806 N N . ILE B 1 212 ? 7.367 -23.266 9.695 1 98.12 212 ILE B N 1
ATOM 4807 C CA . ILE B 1 212 ? 7.27 -24.453 10.539 1 98.12 212 ILE B CA 1
ATOM 4808 C C . ILE B 1 212 ? 8.672 -24.969 10.867 1 98.12 212 ILE B C 1
ATOM 4810 O O . ILE B 1 212 ? 8.891 -25.547 11.922 1 98.12 212 ILE B O 1
ATOM 4814 N N . HIS B 1 213 ? 9.617 -24.781 9.938 1 98 213 HIS B N 1
ATOM 4815 C CA . HIS B 1 213 ? 10.992 -25.219 10.148 1 98 213 HIS B CA 1
ATOM 4816 C C . HIS B 1 213 ? 11.648 -24.438 11.281 1 98 213 HIS B C 1
ATOM 4818 O O . HIS B 1 213 ? 11.727 -23.219 11.234 1 98 213 HIS B O 1
ATOM 4824 N N . PRO B 1 214 ? 12.117 -25 12.242 1 97 214 PRO B N 1
ATOM 4825 C CA . PRO B 1 214 ? 12.547 -24.328 13.477 1 97 214 PRO B CA 1
ATOM 4826 C C . PRO B 1 214 ? 13.68 -23.344 13.242 1 97 214 PRO B C 1
ATOM 4828 O O . PRO B 1 214 ? 13.781 -22.344 13.953 1 97 214 PRO B O 1
ATOM 4831 N N . GLU B 1 215 ? 14.5 -23.625 12.258 1 98.06 215 GLU B N 1
ATOM 4832 C CA . GLU B 1 215 ? 15.633 -22.734 12.023 1 98.06 215 GLU B CA 1
ATOM 4833 C C . GLU B 1 215 ? 15.305 -21.703 10.938 1 98.06 215 GLU B C 1
ATOM 4835 O O . GLU B 1 215 ? 15.656 -20.531 11.055 1 98.06 215 GLU B O 1
ATOM 4840 N N . LEU B 1 216 ? 14.594 -22.125 9.891 1 98.44 216 LEU B N 1
ATOM 4841 C CA . LEU B 1 216 ? 14.258 -21.203 8.805 1 98.44 216 LEU B CA 1
ATOM 4842 C C . LEU B 1 216 ? 13.344 -20.094 9.305 1 98.44 216 LEU B C 1
ATOM 4844 O O . LEU B 1 216 ? 13.43 -18.953 8.828 1 98.44 216 LEU B O 1
ATOM 4848 N N . LYS B 1 217 ? 12.531 -20.391 10.305 1 97.94 217 LYS B N 1
ATOM 4849 C CA . LYS B 1 217 ? 11.562 -19.406 10.797 1 97.94 217 LYS B CA 1
ATOM 4850 C C . LYS B 1 217 ? 12.273 -18.172 11.32 1 97.94 217 LYS B C 1
ATOM 4852 O O . LYS B 1 217 ? 11.711 -17.062 11.297 1 97.94 217 LYS B O 1
ATOM 4857 N N . LYS B 1 218 ? 13.523 -18.266 11.695 1 98.19 218 LYS B N 1
ATOM 4858 C CA . LYS B 1 218 ? 14.281 -17.172 12.297 1 98.19 218 LYS B CA 1
ATOM 4859 C C . LYS B 1 218 ? 14.805 -16.219 11.227 1 98.19 218 LYS B C 1
ATOM 4861 O O . LYS B 1 218 ? 15.211 -15.094 11.531 1 98.19 218 LYS B O 1
ATOM 4866 N N . ARG B 1 219 ? 14.789 -16.656 9.977 1 98.44 219 ARG B N 1
ATOM 4867 C CA . ARG B 1 219 ? 15.383 -15.844 8.922 1 98.44 219 ARG B CA 1
ATOM 4868 C C . ARG B 1 219 ? 14.492 -15.812 7.68 1 98.44 219 ARG B C 1
ATOM 4870 O O . ARG B 1 219 ? 14.992 -15.695 6.559 1 98.44 219 ARG B O 1
ATOM 4877 N N . THR B 1 220 ? 13.164 -16 7.859 1 98.69 220 THR B N 1
ATOM 4878 C CA . THR B 1 220 ? 12.242 -16.031 6.73 1 98.69 220 THR B CA 1
ATOM 4879 C C . THR B 1 220 ? 11.203 -14.914 6.855 1 98.69 220 THR B C 1
ATOM 4881 O O . THR B 1 220 ? 10.727 -14.625 7.953 1 98.69 220 THR B O 1
ATOM 4884 N N . PHE B 1 221 ? 10.961 -14.234 5.793 1 98.88 221 PHE B N 1
ATOM 4885 C CA . PHE B 1 221 ? 9.719 -13.5 5.598 1 98.88 221 PHE B CA 1
ATOM 4886 C C . PHE B 1 221 ? 8.695 -14.359 4.859 1 98.88 221 PHE B C 1
ATOM 4888 O O . PHE B 1 221 ? 8.852 -14.625 3.668 1 98.88 221 PHE B O 1
ATOM 4895 N N . CYS B 1 222 ? 7.648 -14.82 5.555 1 98.81 222 CYS B N 1
ATOM 4896 C CA . CYS B 1 222 ? 6.594 -15.633 4.953 1 98.81 222 CYS B CA 1
ATOM 4897 C C . CYS B 1 222 ? 5.406 -14.766 4.543 1 98.81 222 CYS B C 1
ATOM 4899 O O . CYS B 1 222 ? 4.77 -14.141 5.391 1 98.81 222 CYS B O 1
ATOM 4901 N N . ILE B 1 223 ? 5.129 -14.789 3.311 1 98.81 223 ILE B N 1
ATOM 4902 C CA . ILE B 1 223 ? 4.117 -13.891 2.781 1 98.81 223 ILE B CA 1
ATOM 4903 C C . ILE B 1 223 ? 2.875 -14.68 2.381 1 98.81 223 ILE B C 1
ATOM 4905 O O . ILE B 1 223 ? 2.967 -15.648 1.626 1 98.81 223 ILE B O 1
ATOM 4909 N N . PHE B 1 224 ? 1.762 -14.305 2.912 1 98.75 224 PHE B N 1
ATOM 4910 C CA . PHE B 1 224 ? 0.462 -14.891 2.6 1 98.75 224 PHE B CA 1
ATOM 4911 C C . PHE B 1 224 ? -0.463 -13.844 1.981 1 98.75 224 PHE B C 1
ATOM 4913 O O . PHE B 1 224 ? -0.167 -12.648 2.01 1 98.75 224 PHE B O 1
ATOM 4920 N N . SER B 1 225 ? -1.561 -14.258 1.361 1 97.94 225 SER B N 1
ATOM 4921 C CA . SER B 1 225 ? -2.443 -13.32 0.677 1 97.94 225 SER B CA 1
ATOM 4922 C C . SER B 1 225 ? -3.908 -13.703 0.858 1 97.94 225 SER B C 1
ATOM 4924 O O . SER B 1 225 ? -4.348 -14.742 0.363 1 97.94 225 SER B O 1
ATOM 4926 N N . PHE B 1 226 ? -4.684 -12.852 1.525 1 98.06 226 PHE B N 1
ATOM 4927 C CA . PHE B 1 226 ? -6.125 -13.055 1.559 1 98.06 226 PHE B CA 1
ATOM 4928 C C . PHE B 1 226 ? -6.73 -12.867 0.174 1 98.06 226 PHE B C 1
ATOM 4930 O O . PHE B 1 226 ? -7.738 -13.492 -0.162 1 98.06 226 PHE B O 1
ATOM 4937 N N . GLY B 1 227 ? -6.125 -11.961 -0.618 1 96.25 227 GLY B N 1
ATOM 4938 C CA . GLY B 1 227 ? -6.613 -11.688 -1.961 1 96.25 227 GLY B CA 1
ATOM 4939 C C . GLY B 1 227 ? -6.664 -12.922 -2.84 1 96.25 227 GLY B C 1
ATOM 4940 O O . GLY B 1 227 ? -7.637 -13.133 -3.562 1 96.25 227 GLY B O 1
ATOM 4941 N N . LYS B 1 228 ? -5.617 -13.711 -2.777 1 95.19 228 LYS B N 1
ATOM 4942 C CA . LYS B 1 228 ? -5.547 -14.914 -3.594 1 95.19 228 LYS B CA 1
ATOM 4943 C C . LYS B 1 228 ? -6.332 -16.062 -2.957 1 95.19 228 LYS B C 1
ATOM 4945 O O . LYS B 1 228 ? -7.07 -16.766 -3.645 1 95.19 228 LYS B O 1
ATOM 4950 N N . MET B 1 229 ? -6.316 -16.172 -1.698 1 92.88 229 MET B N 1
ATOM 4951 C CA . MET B 1 229 ? -6.961 -17.25 -0.961 1 92.88 229 MET B CA 1
ATOM 4952 C C . MET B 1 229 ? -8.477 -17.141 -1.055 1 92.88 229 MET B C 1
ATOM 4954 O O . MET B 1 229 ? -9.172 -18.156 -1.125 1 92.88 229 MET B O 1
ATOM 4958 N N . LEU B 1 230 ? -8.969 -15.891 -1.051 1 96.38 230 LEU B N 1
ATOM 4959 C CA . LEU B 1 230 ? -10.406 -15.695 -0.89 1 96.38 230 LEU B CA 1
ATOM 4960 C C . LEU B 1 230 ? -11 -15.031 -2.125 1 96.38 230 LEU B C 1
ATOM 4962 O O . LEU B 1 230 ? -12.172 -14.641 -2.121 1 96.38 230 LEU B O 1
ATOM 4966 N N . HIS B 1 231 ? -10.211 -14.844 -3.156 1 95.38 231 HIS B N 1
ATOM 4967 C CA . HIS B 1 231 ? -10.656 -14.273 -4.422 1 95.38 231 HIS B CA 1
ATOM 4968 C C . HIS B 1 231 ? -11.117 -12.828 -4.242 1 95.38 231 HIS B C 1
ATOM 4970 O O . HIS B 1 231 ? -12.156 -12.43 -4.781 1 95.38 231 HIS B O 1
ATOM 4976 N N . ILE B 1 232 ? -10.375 -12.078 -3.43 1 97.31 232 ILE B N 1
ATOM 4977 C CA . ILE B 1 232 ? -10.688 -10.68 -3.164 1 97.31 232 ILE B CA 1
ATOM 4978 C C . ILE B 1 232 ? -9.445 -9.82 -3.387 1 97.31 232 ILE B C 1
ATOM 4980 O O . ILE B 1 232 ? -9.086 -9 -2.537 1 97.31 232 ILE B O 1
ATOM 4984 N N . SER B 1 233 ? -8.742 -10.047 -4.508 1 96.5 233 SER B N 1
ATOM 4985 C CA . SER B 1 233 ? -7.469 -9.383 -4.773 1 96.5 233 SER B CA 1
ATOM 4986 C C . SER B 1 233 ? -7.613 -7.867 -4.715 1 96.5 233 SER B C 1
ATOM 4988 O O . SER B 1 233 ? -6.672 -7.16 -4.348 1 96.5 233 SER B O 1
ATOM 4990 N N . GLY B 1 234 ? -8.805 -7.324 -5.02 1 97.19 234 GLY B N 1
ATOM 4991 C CA . GLY B 1 234 ? -9.055 -5.891 -5.008 1 97.19 234 GLY B CA 1
ATOM 4992 C C . GLY B 1 234 ? -9.188 -5.324 -3.607 1 97.19 234 GLY B C 1
ATOM 4993 O O . GLY B 1 234 ? -9.164 -4.105 -3.422 1 97.19 234 GLY B O 1
ATOM 4994 N N . TRP B 1 235 ? -9.344 -6.191 -2.562 1 98.19 235 TRP B N 1
ATOM 4995 C CA . TRP B 1 235 ? -9.492 -5.727 -1.188 1 98.19 235 TRP B CA 1
ATOM 4996 C C . TRP B 1 235 ? -8.148 -5.305 -0.605 1 98.19 235 TRP B C 1
ATOM 4998 O O . TRP B 1 235 ? -8.094 -4.57 0.385 1 98.19 235 TRP B O 1
ATOM 5008 N N . LYS B 1 236 ? -7.059 -5.797 -1.173 1 97.69 236 LYS B N 1
ATOM 5009 C CA . LYS B 1 236 ? -5.699 -5.348 -0.889 1 97.69 236 LYS B CA 1
ATOM 5010 C C . LYS B 1 236 ? -5.332 -5.59 0.573 1 97.69 236 LYS B C 1
ATOM 5012 O O . LYS B 1 236 ? -4.867 -4.68 1.261 1 97.69 236 LYS B O 1
ATOM 5017 N N . VAL B 1 237 ? -5.484 -6.805 1.052 1 98.31 237 VAL B N 1
ATOM 5018 C CA . VAL B 1 237 ? -5.047 -7.176 2.395 1 98.31 237 VAL B CA 1
ATOM 5019 C C . VAL B 1 237 ? -4.32 -8.516 2.35 1 98.31 237 VAL B C 1
ATOM 5021 O O . VAL B 1 237 ? -4.832 -9.484 1.785 1 98.31 237 VAL B O 1
ATOM 5024 N N . SER B 1 238 ? -3.172 -8.586 2.832 1 98.5 238 SER B N 1
ATOM 5025 C CA . SER B 1 238 ? -2.316 -9.75 3.02 1 98.5 238 SER B CA 1
ATOM 5026 C C . SER B 1 238 ? -1.673 -9.75 4.402 1 98.5 238 SER B C 1
ATOM 5028 O O . SER B 1 238 ? -1.977 -8.891 5.234 1 98.5 238 SER B O 1
ATOM 5030 N N . TYR B 1 239 ? -0.913 -10.734 4.703 1 98.81 239 TYR B N 1
ATOM 5031 C CA . TYR B 1 239 ? -0.148 -10.711 5.941 1 98.81 239 TYR B CA 1
ATOM 5032 C C . TYR B 1 239 ? 1.18 -11.438 5.781 1 98.81 239 TYR B C 1
ATOM 5034 O O . TYR B 1 239 ? 1.373 -12.18 4.816 1 98.81 239 TYR B O 1
ATOM 5042 N N . MET B 1 240 ? 2.047 -11.133 6.633 1 98.44 240 MET B N 1
ATOM 5043 C CA . MET B 1 240 ? 3.395 -11.695 6.609 1 98.44 240 MET B CA 1
ATOM 5044 C C . MET B 1 240 ? 3.803 -12.188 7.996 1 98.44 240 MET B C 1
ATOM 5046 O O . MET B 1 240 ? 3.48 -11.555 9 1 98.44 240 MET B O 1
ATOM 5050 N N . LEU B 1 241 ? 4.414 -13.32 8.078 1 98.88 241 LEU B N 1
ATOM 5051 C CA . LEU B 1 241 ? 5.039 -13.844 9.289 1 98.88 241 LEU B CA 1
ATOM 5052 C C . LEU B 1 241 ? 6.559 -13.734 9.211 1 98.88 241 LEU B C 1
ATOM 5054 O O . LEU B 1 241 ? 7.152 -14.023 8.164 1 98.88 241 LEU B O 1
ATOM 5058 N N . ALA B 1 242 ? 7.18 -13.352 10.195 1 98.88 242 ALA B N 1
ATOM 5059 C CA . ALA B 1 242 ? 8.633 -13.305 10.375 1 98.88 242 ALA B CA 1
ATOM 5060 C C . ALA B 1 242 ? 9 -13.328 11.852 1 98.88 242 ALA B C 1
ATOM 5062 O O . ALA B 1 242 ? 8.141 -13.141 12.719 1 98.88 242 ALA B O 1
ATOM 5063 N N . SER B 1 243 ? 10.258 -13.586 12.141 1 98.75 243 SER B N 1
ATOM 5064 C CA . SER B 1 243 ? 10.711 -13.492 13.523 1 98.75 243 SER B CA 1
ATOM 5065 C C . SER B 1 243 ? 10.438 -12.109 14.109 1 98.75 243 SER B C 1
ATOM 5067 O O . SER B 1 243 ? 10.234 -11.148 13.359 1 98.75 243 SER B O 1
ATOM 5069 N N . GLU B 1 244 ? 10.383 -12.055 15.422 1 98.44 244 GLU B N 1
ATOM 5070 C CA . GLU B 1 244 ? 10.133 -10.781 16.094 1 98.44 244 GLU B CA 1
ATOM 5071 C C . GLU B 1 244 ? 11.109 -9.711 15.633 1 98.44 244 GLU B C 1
ATOM 5073 O O . GLU B 1 244 ? 10.719 -8.57 15.391 1 98.44 244 GLU B O 1
ATOM 5078 N N . GLU B 1 245 ? 12.328 -10.07 15.5 1 98.12 245 GLU B N 1
ATOM 5079 C CA . GLU B 1 245 ? 13.367 -9.141 15.078 1 98.12 245 GLU B CA 1
ATOM 5080 C C . GLU B 1 245 ? 13.125 -8.648 13.648 1 98.12 245 GLU B C 1
ATOM 5082 O O . GLU B 1 245 ? 13.172 -7.445 13.383 1 98.12 245 GLU B O 1
ATOM 5087 N N . LEU B 1 246 ? 12.852 -9.547 12.742 1 98.5 246 LEU B N 1
ATOM 5088 C CA . LEU B 1 246 ? 12.609 -9.188 11.352 1 98.5 246 LEU B CA 1
ATOM 5089 C C . LEU B 1 246 ? 11.312 -8.398 11.211 1 98.5 246 LEU B C 1
ATOM 5091 O O . LEU B 1 246 ? 11.219 -7.492 10.383 1 98.5 246 LEU B O 1
ATOM 5095 N N . THR B 1 247 ? 10.32 -8.766 12.047 1 98.69 247 THR B N 1
ATOM 5096 C CA . THR B 1 247 ? 9.055 -8.047 12.062 1 98.69 247 THR B CA 1
ATOM 5097 C C . THR B 1 247 ? 9.258 -6.586 12.461 1 98.69 247 THR B C 1
ATOM 5099 O O . THR B 1 247 ? 8.68 -5.684 11.852 1 98.69 247 THR B O 1
ATOM 5102 N N . SER B 1 248 ? 10.07 -6.383 13.477 1 97.38 248 SER B N 1
ATOM 5103 C CA . SER B 1 248 ? 10.367 -5.023 13.922 1 97.38 248 SER B CA 1
ATOM 5104 C C . SER B 1 248 ? 11.031 -4.211 12.82 1 97.38 248 SER B C 1
ATOM 5106 O O . SER B 1 248 ? 10.672 -3.053 12.586 1 97.38 248 SER B O 1
ATOM 5108 N N . LYS B 1 249 ? 11.977 -4.801 12.125 1 96.69 249 LYS B N 1
ATOM 5109 C CA . LYS B 1 249 ? 12.648 -4.145 11 1 96.69 249 LYS B CA 1
ATOM 5110 C C . LYS B 1 249 ? 11.656 -3.838 9.883 1 96.69 249 LYS B C 1
ATOM 5112 O O . LYS B 1 249 ? 11.68 -2.746 9.312 1 96.69 249 LYS B O 1
ATOM 5117 N N . PHE B 1 250 ? 10.812 -4.812 9.625 1 98.06 250 PHE B N 1
ATOM 5118 C CA . PHE B 1 250 ? 9.82 -4.668 8.555 1 98.06 250 PHE B CA 1
ATOM 5119 C C . PHE B 1 250 ? 8.867 -3.518 8.852 1 98.06 250 PHE B C 1
ATOM 5121 O O . PHE B 1 250 ? 8.633 -2.662 7.996 1 98.06 250 PHE B O 1
ATOM 5128 N N . ARG B 1 251 ? 8.359 -3.482 10.039 1 97.31 251 ARG B N 1
ATOM 5129 C CA . ARG B 1 251 ? 7.387 -2.467 10.43 1 97.31 251 ARG B CA 1
ATOM 5130 C C . ARG B 1 251 ? 8.016 -1.076 10.414 1 97.31 251 ARG B C 1
ATOM 5132 O O . ARG B 1 251 ? 7.352 -0.094 10.078 1 97.31 251 ARG B O 1
ATOM 5139 N N . PHE B 1 252 ? 9.25 -1.021 10.781 1 95.62 252 PHE B N 1
ATOM 5140 C CA . PHE B 1 252 ? 9.953 0.253 10.734 1 95.62 252 PHE B CA 1
ATOM 5141 C C . PHE B 1 252 ? 9.992 0.799 9.312 1 95.62 252 PHE B C 1
ATOM 5143 O O . PHE B 1 252 ? 9.734 1.984 9.094 1 95.62 252 PHE B O 1
ATOM 5150 N N . HIS B 1 253 ? 10.273 -0.028 8.352 1 96.94 253 HIS B N 1
ATOM 5151 C CA . HIS B 1 253 ? 10.297 0.393 6.953 1 96.94 253 HIS B CA 1
ATOM 5152 C C . HIS B 1 253 ? 8.883 0.681 6.445 1 96.94 253 HIS B C 1
ATOM 5154 O O . HIS B 1 253 ? 8.656 1.688 5.77 1 96.94 253 HIS B O 1
ATOM 5160 N N . GLN B 1 254 ? 7.973 -0.216 6.805 1 97.25 254 GLN B N 1
ATOM 5161 C CA . GLN B 1 254 ? 6.59 -0.108 6.355 1 97.25 254 GLN B CA 1
ATOM 5162 C C . GLN B 1 254 ? 5.992 1.245 6.73 1 97.25 254 GLN B C 1
ATOM 5164 O O . GLN B 1 254 ? 5.254 1.843 5.945 1 97.25 254 GLN B O 1
ATOM 5169 N N . GLN B 1 255 ? 6.332 1.738 7.863 1 95.69 255 GLN B N 1
ATOM 5170 C CA . GLN B 1 255 ? 5.773 2.988 8.367 1 95.69 255 GLN B CA 1
ATOM 5171 C C . GLN B 1 255 ? 6.078 4.148 7.422 1 95.69 255 GLN B C 1
ATOM 5173 O O . GLN B 1 255 ? 5.301 5.098 7.324 1 95.69 255 GLN B O 1
ATOM 5178 N N . TYR B 1 256 ? 7.211 4.051 6.68 1 96.75 256 TYR B N 1
ATOM 5179 C CA . TYR B 1 256 ? 7.645 5.168 5.848 1 96.75 256 TYR B CA 1
ATOM 5180 C C . TYR B 1 256 ? 7.391 4.875 4.371 1 96.75 256 TYR B C 1
ATOM 5182 O O . TYR B 1 256 ? 7.641 5.727 3.514 1 96.75 256 TYR B O 1
ATOM 5190 N N . ILE B 1 257 ? 6.828 3.674 4.047 1 97.38 257 ILE B N 1
ATOM 5191 C CA . ILE B 1 257 ? 6.535 3.328 2.662 1 97.38 257 ILE B CA 1
ATOM 5192 C C . ILE B 1 257 ? 5.031 3.439 2.408 1 97.38 257 ILE B C 1
ATOM 5194 O O . ILE B 1 257 ? 4.605 4.047 1.423 1 97.38 257 ILE B O 1
ATOM 5198 N N . SER B 1 258 ? 4.203 2.918 3.32 1 94.44 258 SER B N 1
ATOM 5199 C CA . SER B 1 258 ? 2.768 2.994 3.082 1 94.44 258 SER B CA 1
ATOM 5200 C C . SER B 1 258 ? 1.987 2.959 4.395 1 94.44 258 SER B C 1
ATOM 5202 O O . SER B 1 258 ? 0.78 3.207 4.41 1 94.44 258 SER B O 1
ATOM 5204 N N . TYR B 1 259 ? 2.617 2.799 5.488 1 91.44 259 TYR B N 1
ATOM 5205 C CA . TYR B 1 259 ? 2.047 2.73 6.828 1 91.44 259 TYR B CA 1
ATOM 5206 C C . TYR B 1 259 ? 1.066 1.569 6.945 1 91.44 259 TYR B C 1
ATOM 5208 O O . TYR B 1 259 ? 1.426 0.417 6.691 1 91.44 259 TYR B O 1
ATOM 5216 N N . GLY B 1 260 ? -0.243 1.827 7.223 1 92.25 260 GLY B N 1
ATOM 5217 C CA . GLY B 1 260 ? -1.198 0.783 7.559 1 92.25 260 GLY B CA 1
ATOM 5218 C C . GLY B 1 260 ? -1.965 0.267 6.355 1 92.25 260 GLY B C 1
ATOM 5219 O O . GLY B 1 260 ? -1.56 0.49 5.211 1 92.25 260 GLY B O 1
ATOM 5220 N N . VAL B 1 261 ? -2.988 -0.569 6.637 1 97.25 261 VAL B N 1
ATOM 5221 C CA . VAL B 1 261 ? -3.766 -1.287 5.629 1 97.25 261 VAL B CA 1
ATOM 5222 C C . VAL B 1 261 ? -5.242 -0.929 5.766 1 97.25 261 VAL B C 1
ATOM 5224 O O . VAL B 1 261 ? -5.672 -0.41 6.801 1 97.25 261 VAL B O 1
ATOM 5227 N N . ASN B 1 262 ? -6.031 -1.09 4.734 1 98.19 262 ASN B N 1
ATOM 5228 C CA . ASN B 1 262 ? -7.449 -0.756 4.707 1 98.19 262 ASN B CA 1
ATOM 5229 C C . ASN B 1 262 ? -8.172 -1.284 5.945 1 98.19 262 ASN B C 1
ATOM 5231 O O . ASN B 1 262 ? -8.266 -2.496 6.145 1 98.19 262 ASN B O 1
ATOM 5235 N N . ALA B 1 263 ? -8.75 -0.386 6.738 1 98.25 263 ALA B N 1
ATOM 5236 C CA . ALA B 1 263 ? -9.273 -0.725 8.062 1 98.25 263 ALA B CA 1
ATOM 5237 C C . ALA B 1 263 ? -10.594 -1.474 7.949 1 98.25 263 ALA B C 1
ATOM 5239 O O . ALA B 1 263 ? -10.789 -2.51 8.594 1 98.25 263 ALA B O 1
ATOM 5240 N N . PRO B 1 264 ? -11.562 -1.022 7.098 1 98.5 264 PRO B N 1
ATOM 5241 C CA . PRO B 1 264 ? -12.82 -1.769 6.992 1 98.5 264 PRO B CA 1
ATOM 5242 C C . PRO B 1 264 ? -12.609 -3.213 6.543 1 98.5 264 PRO B C 1
ATOM 5244 O O . PRO B 1 264 ? -13.258 -4.125 7.059 1 98.5 264 PRO B O 1
ATOM 5247 N N . VAL B 1 265 ? -11.711 -3.43 5.629 1 98.62 265 VAL B N 1
ATOM 5248 C CA . VAL B 1 265 ? -11.477 -4.77 5.102 1 98.62 265 VAL B CA 1
ATOM 5249 C C . VAL B 1 265 ? -10.859 -5.652 6.188 1 98.62 265 VAL B C 1
ATOM 5251 O O . VAL B 1 265 ? -11.18 -6.84 6.285 1 98.62 265 VAL B O 1
ATOM 5254 N N . GLN B 1 266 ? -9.953 -5.086 6.984 1 98.81 266 GLN B N 1
ATOM 5255 C CA . GLN B 1 266 ? -9.359 -5.863 8.062 1 98.81 266 GLN B CA 1
ATOM 5256 C C . GLN B 1 266 ? -10.43 -6.355 9.039 1 98.81 266 GLN B C 1
ATOM 5258 O O . GLN B 1 266 ? -10.383 -7.496 9.5 1 98.81 266 GLN B O 1
ATOM 5263 N N . TYR B 1 267 ? -11.383 -5.477 9.352 1 98.62 267 TYR B N 1
ATOM 5264 C CA . TYR B 1 267 ? -12.492 -5.875 10.203 1 98.62 267 TYR B CA 1
ATOM 5265 C C . TYR B 1 267 ? -13.273 -7.027 9.586 1 98.62 267 TYR B C 1
ATOM 5267 O O . TYR B 1 267 ? -13.562 -8.016 10.258 1 98.62 267 TYR B O 1
ATOM 5275 N N . ALA B 1 268 ? -13.602 -6.891 8.32 1 98.75 268 ALA B N 1
ATOM 5276 C CA . ALA B 1 268 ? -14.367 -7.914 7.621 1 98.75 268 ALA B CA 1
ATOM 5277 C C . ALA B 1 268 ? -13.641 -9.258 7.637 1 98.75 268 ALA B C 1
ATOM 5279 O O . ALA B 1 268 ? -14.25 -10.297 7.887 1 98.75 268 ALA B O 1
ATOM 5280 N N . LEU B 1 269 ? -12.367 -9.234 7.402 1 98.81 269 LEU B N 1
ATOM 5281 C CA . LEU B 1 269 ? -11.57 -10.453 7.363 1 98.81 269 LEU B CA 1
ATOM 5282 C C . LEU B 1 269 ? -11.461 -11.078 8.75 1 98.81 269 LEU B C 1
ATOM 5284 O O . LEU B 1 269 ? -11.445 -12.297 8.883 1 98.81 269 LEU B O 1
ATOM 5288 N N . ALA B 1 270 ? -11.312 -10.188 9.773 1 98.81 270 ALA B N 1
ATOM 5289 C CA . ALA B 1 270 ? -11.281 -10.703 11.141 1 98.81 270 ALA B CA 1
ATOM 5290 C C . ALA B 1 270 ? -12.539 -11.516 11.453 1 98.81 270 ALA B C 1
ATOM 5292 O O . ALA B 1 270 ? -12.445 -12.625 11.969 1 98.81 270 ALA B O 1
ATOM 5293 N N . LYS B 1 271 ? -13.664 -10.984 11.109 1 98.75 271 LYS B N 1
ATOM 5294 C CA . LYS B 1 271 ? -14.938 -11.656 11.344 1 98.75 271 LYS B CA 1
ATOM 5295 C C . LYS B 1 271 ? -15.062 -12.906 10.477 1 98.75 271 LYS B C 1
ATOM 5297 O O . LYS B 1 271 ? -15.531 -13.945 10.945 1 98.75 271 LYS B O 1
ATOM 5302 N N . PHE B 1 272 ? -14.664 -12.836 9.281 1 98.69 272 PHE B N 1
ATOM 5303 C CA . PHE B 1 272 ? -14.789 -13.945 8.344 1 98.69 272 PHE B CA 1
ATOM 5304 C C . PHE B 1 272 ? -13.977 -15.148 8.82 1 98.69 272 PHE B C 1
ATOM 5306 O O . PHE B 1 272 ? -14.414 -16.297 8.695 1 98.69 272 PHE B O 1
ATOM 5313 N N . LEU B 1 273 ? -12.758 -14.898 9.359 1 98.62 273 LEU B N 1
ATOM 5314 C CA . LEU B 1 273 ? -11.859 -15.969 9.773 1 98.62 273 LEU B CA 1
ATOM 5315 C C . LEU B 1 273 ? -12.469 -16.781 10.906 1 98.62 273 LEU B C 1
ATOM 5317 O O . LEU B 1 273 ? -12.07 -17.938 11.133 1 98.62 273 LEU B O 1
ATOM 5321 N N . GLU B 1 274 ? -13.406 -16.266 11.625 1 98.19 274 GLU B N 1
ATOM 5322 C CA . GLU B 1 274 ? -14.07 -16.984 12.711 1 98.19 274 GLU B CA 1
ATOM 5323 C C . GLU B 1 274 ? -14.977 -18.078 12.164 1 98.19 274 GLU B C 1
ATOM 5325 O O . GLU B 1 274 ? -15.258 -19.062 12.867 1 98.19 274 GLU B O 1
ATOM 5330 N N . VAL B 1 275 ? -15.453 -17.938 10.914 1 97.75 275 VAL B N 1
ATOM 5331 C CA . VAL B 1 275 ? -16.422 -18.875 10.375 1 97.75 275 VAL B CA 1
ATOM 5332 C C . VAL B 1 275 ? -15.844 -19.562 9.133 1 97.75 275 VAL B C 1
ATOM 5334 O O . VAL B 1 275 ? -16.5 -20.406 8.516 1 97.75 275 VAL B O 1
ATOM 5337 N N . PHE B 1 276 ? -14.672 -19.234 8.773 1 97.12 276 PHE B N 1
ATOM 5338 C CA . PHE B 1 276 ? -14.023 -19.672 7.547 1 97.12 276 PHE B CA 1
ATOM 5339 C C . PHE B 1 276 ? -13.672 -21.156 7.629 1 97.12 276 PHE B C 1
ATOM 5341 O O . PHE B 1 276 ? -13.102 -21.609 8.625 1 97.12 276 PHE B O 1
ATOM 5348 N N . VAL B 1 277 ? -14.008 -21.938 6.594 1 95.69 277 VAL B N 1
ATOM 5349 C CA . VAL B 1 277 ? -13.664 -23.344 6.477 1 95.69 277 VAL B CA 1
ATOM 5350 C C . VAL B 1 277 ? -12.766 -23.562 5.258 1 95.69 277 VAL B C 1
ATOM 5352 O O . VAL B 1 277 ? -13.266 -23.812 4.156 1 95.69 277 VAL B O 1
ATOM 5355 N N . PRO B 1 278 ? -11.484 -23.609 5.422 1 95.25 278 PRO B N 1
ATOM 5356 C CA . PRO B 1 278 ? -10.523 -23.641 4.32 1 95.25 278 PRO B CA 1
ATOM 5357 C C . PRO B 1 278 ? -10.734 -24.844 3.395 1 95.25 278 PRO B C 1
ATOM 5359 O O . PRO B 1 278 ? -10.539 -24.734 2.182 1 95.25 278 PRO B O 1
ATOM 5362 N N . SER B 1 279 ? -11.125 -26 3.922 1 94.56 279 SER B N 1
ATOM 5363 C CA . SER B 1 279 ? -11.25 -27.219 3.143 1 94.56 279 SER B CA 1
ATOM 5364 C C . SER B 1 279 ? -12.312 -27.078 2.055 1 94.56 279 SER B C 1
ATOM 5366 O O . SER B 1 279 ? -12.211 -27.703 0.996 1 94.56 279 SER B O 1
ATOM 5368 N N . GLU B 1 280 ? -13.289 -26.25 2.291 1 93.38 280 GLU B N 1
ATOM 5369 C CA . GLU B 1 280 ? -14.336 -26.031 1.292 1 93.38 280 GLU B CA 1
ATOM 5370 C C . GLU B 1 280 ? -13.766 -25.359 0.045 1 93.38 280 GLU B C 1
ATOM 5372 O O . GLU B 1 280 ? -14.07 -25.766 -1.078 1 93.38 280 GLU B O 1
ATOM 5377 N N . MET B 1 281 ? -12.969 -24.406 0.258 1 92.56 281 MET B N 1
ATOM 5378 C CA . MET B 1 281 ? -12.359 -23.688 -0.854 1 92.56 281 MET B CA 1
ATOM 5379 C C . MET B 1 281 ? -11.359 -24.562 -1.596 1 92.56 281 MET B C 1
ATOM 5381 O O . MET B 1 281 ? -11.289 -24.531 -2.826 1 92.56 281 MET B O 1
ATOM 5385 N N . GLN B 1 282 ? -10.602 -25.266 -0.844 1 96.25 282 GLN B N 1
ATOM 5386 C CA . GLN B 1 282 ? -9.625 -26.188 -1.424 1 96.25 282 GLN B CA 1
ATOM 5387 C C . GLN B 1 282 ? -10.305 -27.219 -2.332 1 96.25 282 GLN B C 1
ATOM 5389 O O . GLN B 1 282 ? -9.836 -27.469 -3.441 1 96.25 282 GLN B O 1
ATOM 5394 N N . GLN B 1 283 ? -11.398 -27.75 -1.884 1 96.62 283 GLN B N 1
ATOM 5395 C CA . GLN B 1 283 ? -12.117 -28.781 -2.631 1 96.62 283 GLN B CA 1
ATOM 5396 C C . GLN B 1 283 ? -12.719 -28.219 -3.91 1 96.62 283 GLN B C 1
ATOM 5398 O O . GLN B 1 283 ? -12.695 -28.859 -4.957 1 96.62 283 GLN B O 1
ATOM 5403 N N . ILE B 1 284 ? -13.242 -27.047 -3.785 1 95.94 284 ILE B N 1
ATOM 5404 C CA . ILE B 1 284 ? -13.828 -26.391 -4.949 1 95.94 284 ILE B CA 1
ATOM 5405 C C . ILE B 1 284 ? -12.758 -26.188 -6.02 1 95.94 284 ILE B C 1
ATOM 5407 O O . ILE B 1 284 ? -12.984 -26.484 -7.195 1 95.94 284 ILE B O 1
ATOM 5411 N N . MET B 1 285 ? -11.625 -25.719 -5.594 1 97.44 285 MET B N 1
ATOM 5412 C CA . MET B 1 285 ? -10.555 -25.453 -6.547 1 97.44 285 MET B CA 1
ATOM 5413 C C . MET B 1 285 ? -10 -26.75 -7.129 1 97.44 285 MET B C 1
ATOM 5415 O O . MET B 1 285 ? -9.672 -26.812 -8.312 1 97.44 285 MET B O 1
ATOM 5419 N N . GLN B 1 286 ? -9.883 -27.75 -6.281 1 98.25 286 GLN B N 1
ATOM 5420 C CA . GLN B 1 286 ? -9.422 -29.047 -6.777 1 98.25 286 GLN B CA 1
ATOM 5421 C C . GLN B 1 286 ? -10.367 -29.594 -7.836 1 98.25 286 GLN B C 1
ATOM 5423 O O . GLN B 1 286 ? -9.922 -30.188 -8.82 1 98.25 286 GLN B O 1
ATOM 5428 N N . LYS B 1 287 ? -11.648 -29.469 -7.629 1 98.25 287 LYS B N 1
ATOM 5429 C CA . LYS B 1 287 ? -12.633 -29.922 -8.602 1 98.25 287 LYS B CA 1
ATOM 5430 C C . LYS B 1 287 ? -12.43 -29.234 -9.953 1 98.25 287 LYS B C 1
ATOM 5432 O O . LYS B 1 287 ? -12.555 -29.859 -11 1 98.25 287 LYS B O 1
ATOM 5437 N N . LYS B 1 288 ? -12.164 -27.953 -9.906 1 98.31 288 LYS B N 1
ATOM 5438 C CA . LYS B 1 288 ? -11.914 -27.203 -11.133 1 98.31 288 LYS B CA 1
ATOM 5439 C C . LYS B 1 288 ? -10.656 -27.719 -11.844 1 98.31 288 LYS B C 1
ATOM 5441 O O . LYS B 1 288 ? -10.641 -27.828 -13.07 1 98.31 288 LYS B O 1
ATOM 5446 N N . ARG B 1 289 ? -9.602 -27.922 -11.062 1 98.5 289 ARG B N 1
ATOM 5447 C CA . ARG B 1 289 ? -8.375 -28.516 -11.602 1 98.5 289 ARG B CA 1
ATOM 5448 C C . ARG B 1 289 ? -8.656 -29.859 -12.266 1 98.5 289 ARG B C 1
ATOM 5450 O O . ARG B 1 289 ? -8.188 -30.109 -13.383 1 98.5 289 ARG B O 1
ATOM 5457 N N . ASP B 1 290 ? -9.391 -30.688 -11.578 1 98.69 290 ASP B N 1
ATOM 5458 C CA . ASP B 1 290 ? -9.703 -32.031 -12.086 1 98.69 290 ASP B CA 1
ATOM 5459 C C . ASP B 1 290 ? -10.562 -31.953 -13.344 1 98.69 290 ASP B C 1
ATOM 5461 O O . ASP B 1 290 ? -10.391 -32.75 -14.266 1 98.69 290 ASP B O 1
ATOM 5465 N N . LEU B 1 291 ? -11.484 -31.016 -13.336 1 98.62 291 LEU B N 1
ATOM 5466 C CA . LEU B 1 291 ? -12.32 -30.781 -14.508 1 98.62 291 LEU B CA 1
ATOM 5467 C C . LEU B 1 291 ? -11.469 -30.422 -15.727 1 98.62 291 LEU B C 1
ATOM 5469 O O . LEU B 1 291 ? -11.656 -30.984 -16.812 1 98.62 291 LEU B O 1
ATOM 5473 N N . LEU B 1 292 ? -10.555 -29.5 -15.555 1 98.62 292 LEU B N 1
ATOM 5474 C CA . LEU B 1 292 ? -9.648 -29.109 -16.625 1 98.62 292 LEU B CA 1
ATOM 5475 C C . LEU B 1 292 ? -8.836 -30.312 -17.109 1 98.62 292 LEU B C 1
ATOM 5477 O O . LEU B 1 292 ? -8.711 -30.531 -18.328 1 98.62 292 LEU B O 1
ATOM 5481 N N . HIS B 1 293 ? -8.305 -31.078 -16.188 1 98.12 293 HIS B N 1
ATOM 5482 C CA . HIS B 1 293 ? -7.477 -32.25 -16.5 1 98.12 293 HIS B CA 1
ATOM 5483 C C . HIS B 1 293 ? -8.25 -33.281 -17.312 1 98.12 293 HIS B C 1
ATOM 5485 O O . HIS B 1 293 ? -7.719 -33.875 -18.25 1 98.12 293 HIS B O 1
ATOM 5491 N N . GLU B 1 294 ? -9.445 -33.469 -16.906 1 98.12 294 GLU B N 1
ATOM 5492 C CA . GLU B 1 294 ? -10.273 -34.469 -17.594 1 98.12 294 GLU B CA 1
ATOM 5493 C C . GLU B 1 294 ? -10.602 -34.031 -19.016 1 98.12 294 GLU B C 1
ATOM 5495 O O . GLU B 1 294 ? -10.477 -34.812 -19.953 1 98.12 294 GLU B O 1
ATOM 5500 N N . LEU B 1 295 ? -10.961 -32.812 -19.188 1 98.06 295 LEU B N 1
ATOM 5501 C CA . LEU B 1 295 ? -11.453 -32.312 -20.469 1 98.06 295 LEU B CA 1
ATOM 5502 C C . LEU B 1 295 ? -10.305 -32.125 -21.453 1 98.06 295 LEU B C 1
ATOM 5504 O O . LEU B 1 295 ? -10.484 -32.312 -22.672 1 98.06 295 LEU B O 1
ATOM 5508 N N . ILE B 1 296 ? -9.148 -31.844 -21.016 1 97.81 296 ILE B N 1
ATOM 5509 C CA . ILE B 1 296 ? -8.023 -31.547 -21.891 1 97.81 296 ILE B CA 1
ATOM 5510 C C . ILE B 1 296 ? -7.543 -32.812 -22.562 1 97.81 296 ILE B C 1
ATOM 5512 O O . ILE B 1 296 ? -6.895 -32.781 -23.625 1 97.81 296 ILE B O 1
ATOM 5516 N N . LYS B 1 297 ? -7.824 -33.969 -21.984 1 96.81 297 LYS B N 1
ATOM 5517 C CA . LYS B 1 297 ? -7.414 -35.281 -22.516 1 96.81 297 LYS B CA 1
ATOM 5518 C C . LYS B 1 297 ? -7.98 -35.5 -23.922 1 96.81 297 LYS B C 1
ATOM 5520 O O . LYS B 1 297 ? -7.418 -36.25 -24.719 1 96.81 297 LYS B O 1
ATOM 5525 N N . ASP B 1 298 ? -9.031 -34.844 -24.188 1 96.31 298 ASP B N 1
ATOM 5526 C CA . ASP B 1 298 ? -9.688 -35 -25.484 1 96.31 298 ASP B CA 1
ATOM 5527 C C . ASP B 1 298 ? -9.117 -34.031 -26.5 1 96.31 298 ASP B C 1
ATOM 5529 O O . ASP B 1 298 ? -9.672 -33.875 -27.594 1 96.31 298 ASP B O 1
ATOM 5533 N N . THR B 1 299 ? -8.102 -33.312 -26.172 1 97.31 299 THR B N 1
ATOM 5534 C CA . THR B 1 299 ? -7.395 -32.406 -27.078 1 97.31 299 THR B CA 1
ATOM 5535 C C . THR B 1 299 ? -5.957 -32.875 -27.297 1 97.31 299 THR B C 1
ATOM 5537 O O . THR B 1 299 ? -5.461 -33.75 -26.562 1 97.31 299 THR B O 1
ATOM 5540 N N . PRO B 1 300 ? -5.32 -32.281 -28.297 1 97.56 300 PRO B N 1
ATOM 5541 C CA . PRO B 1 300 ? -3.916 -32.656 -28.5 1 97.56 300 PRO B CA 1
ATOM 5542 C C . PRO B 1 300 ? -2.979 -31.984 -27.5 1 97.56 300 PRO B C 1
ATOM 5544 O O . PRO B 1 300 ? -1.768 -32.219 -27.531 1 97.56 300 PRO B O 1
ATOM 5547 N N . LEU B 1 301 ? -3.473 -31.172 -26.594 1 98.19 301 LEU B N 1
ATOM 5548 C CA . LEU B 1 301 ? -2.68 -30.578 -25.531 1 98.19 301 LEU B CA 1
ATOM 5549 C C . LEU B 1 301 ? -2.371 -31.609 -24.453 1 98.19 301 LEU B C 1
ATOM 5551 O O . LEU B 1 301 ? -3.197 -32.5 -24.156 1 98.19 301 LEU B O 1
ATOM 5555 N N . MET B 1 302 ? -1.17 -31.469 -23.906 1 97.56 302 MET B N 1
ATOM 5556 C CA . MET B 1 302 ? -0.741 -32.531 -23 1 97.56 302 MET B CA 1
ATOM 5557 C C . MET B 1 302 ? -0.414 -32 -21.625 1 97.56 302 MET B C 1
ATOM 5559 O O . MET B 1 302 ? 0.405 -31.094 -21.484 1 97.56 302 MET B O 1
ATOM 5563 N N . ILE B 1 303 ? -1.056 -32.531 -20.625 1 97.81 303 ILE B N 1
ATOM 5564 C CA . ILE B 1 303 ? -0.651 -32.312 -19.25 1 97.81 303 ILE B CA 1
ATOM 5565 C C . ILE B 1 303 ? 0.286 -33.406 -18.797 1 97.81 303 ILE B C 1
ATOM 5567 O O . ILE B 1 303 ? -0.145 -34.562 -18.609 1 97.81 303 ILE B O 1
ATOM 5571 N N . GLU B 1 304 ? 1.544 -33.062 -18.641 1 97 304 GLU B N 1
ATOM 5572 C CA . GLU B 1 304 ? 2.539 -34.062 -18.25 1 97 304 GLU B CA 1
ATOM 5573 C C . GLU B 1 304 ? 2.488 -34.344 -16.75 1 97 304 GLU B C 1
ATOM 5575 O O . GLU B 1 304 ? 2.738 -35.469 -16.312 1 97 304 GLU B O 1
ATOM 5580 N N . GLN B 1 305 ? 2.227 -33.312 -15.984 1 95.81 305 GLN B N 1
ATOM 5581 C CA . GLN B 1 305 ? 2.07 -33.406 -14.539 1 95.81 305 GLN B CA 1
ATOM 5582 C C . GLN B 1 305 ? 0.914 -32.562 -14.055 1 95.81 305 GLN B C 1
ATOM 5584 O O . GLN B 1 305 ? 0.884 -31.344 -14.312 1 95.81 305 GLN B O 1
ATOM 5589 N N . LYS B 1 306 ? 0.047 -33.219 -13.383 1 96.81 306 LYS B N 1
ATOM 5590 C CA . LYS B 1 306 ? -1.062 -32.469 -12.773 1 96.81 306 LYS B CA 1
ATOM 5591 C C . LYS B 1 306 ? -0.563 -31.5 -11.703 1 96.81 306 LYS B C 1
ATOM 5593 O O . LYS B 1 306 ? 0.327 -31.844 -10.922 1 96.81 306 LYS B O 1
ATOM 5598 N N . SER B 1 307 ? -1.149 -30.344 -11.656 1 98.12 307 SER B N 1
ATOM 5599 C CA . SER B 1 307 ? -0.75 -29.359 -10.656 1 98.12 307 SER B CA 1
ATOM 5600 C C . SER B 1 307 ? -0.964 -29.891 -9.242 1 98.12 307 SER B C 1
ATOM 5602 O O . SER B 1 307 ? -2.045 -30.375 -8.914 1 98.12 307 SER B O 1
ATOM 5604 N N . ASN B 1 308 ? 0.053 -29.734 -8.398 1 98.25 308 ASN B N 1
ATOM 5605 C CA . ASN B 1 308 ? -0.053 -30.125 -6.996 1 98.25 308 ASN B CA 1
ATOM 5606 C C . ASN B 1 308 ? -0.729 -29.047 -6.16 1 98.25 308 ASN B C 1
ATOM 5608 O O . ASN B 1 308 ? -1.24 -29.312 -5.074 1 98.25 308 ASN B O 1
ATOM 5612 N N . GLY B 1 309 ? -0.691 -27.844 -6.699 1 98.19 309 GLY B N 1
ATOM 5613 C CA . GLY B 1 309 ? -1.244 -26.719 -5.973 1 98.19 309 GLY B CA 1
ATOM 5614 C C . GLY B 1 309 ? -1.365 -25.469 -6.828 1 98.19 309 GLY B C 1
ATOM 5615 O O . GLY B 1 309 ? -1.175 -25.516 -8.047 1 98.19 309 GLY B O 1
ATOM 5616 N N . SER B 1 310 ? -1.759 -24.375 -6.203 1 98.19 310 SER B N 1
ATOM 5617 C CA . SER B 1 310 ? -2.025 -23.094 -6.844 1 98.19 310 SER B CA 1
ATOM 5618 C C . SER B 1 310 ? -3.305 -23.141 -7.672 1 98.19 310 SER B C 1
ATOM 5620 O O . SER B 1 310 ? -4.238 -23.875 -7.34 1 98.19 310 SER B O 1
ATOM 5622 N N . ILE B 1 311 ? -3.436 -22.297 -8.641 1 98.5 311 ILE B N 1
ATOM 5623 C CA . ILE B 1 311 ? -4.637 -22.25 -9.469 1 98.5 311 ILE B CA 1
ATOM 5624 C C . ILE B 1 311 ? -4.254 -22.359 -10.938 1 98.5 311 ILE B C 1
ATOM 5626 O O . ILE B 1 311 ? -5.012 -21.953 -11.82 1 98.5 311 ILE B O 1
ATOM 5630 N N . PHE B 1 312 ? -3.014 -22.906 -11.18 1 98.62 312 PHE B N 1
ATOM 5631 C CA . PHE B 1 312 ? -2.484 -22.906 -12.539 1 98.62 312 PHE B CA 1
ATOM 5632 C C . PHE B 1 312 ? -2.131 -24.328 -12.977 1 98.62 312 PHE B C 1
ATOM 5634 O O . PHE B 1 312 ? -1.896 -25.203 -12.148 1 98.62 312 PHE B O 1
ATOM 5641 N N . GLN B 1 313 ? -2.117 -24.547 -14.25 1 98.69 313 GLN B N 1
ATOM 5642 C CA . GLN B 1 313 ? -1.698 -25.797 -14.883 1 98.69 313 GLN B CA 1
ATOM 5643 C C . GLN B 1 313 ? -0.792 -25.531 -16.078 1 98.69 313 GLN B C 1
ATOM 5645 O O . GLN B 1 313 ? -1.122 -24.719 -16.953 1 98.69 313 GLN B O 1
ATOM 5650 N N . ILE B 1 314 ? 0.359 -26.125 -16.062 1 98.5 314 ILE B N 1
ATOM 5651 C CA . ILE B 1 314 ? 1.273 -26.094 -17.188 1 98.5 314 ILE B CA 1
ATOM 5652 C C . ILE B 1 314 ? 0.872 -27.156 -18.219 1 98.5 314 ILE B C 1
ATOM 5654 O O . ILE B 1 314 ? 0.575 -28.297 -17.844 1 98.5 314 ILE B O 1
ATOM 5658 N N . ILE B 1 315 ? 0.905 -26.766 -19.484 1 98.62 315 ILE B N 1
ATOM 5659 C CA . ILE B 1 315 ? 0.445 -27.641 -20.547 1 98.62 315 ILE B CA 1
ATOM 5660 C C . ILE B 1 315 ? 1.477 -27.672 -21.672 1 98.62 315 ILE B C 1
ATOM 5662 O O . ILE B 1 315 ? 1.938 -26.609 -22.125 1 98.62 315 ILE B O 1
ATOM 5666 N N . ASN B 1 316 ? 1.88 -28.828 -22.109 1 98.56 316 ASN B N 1
ATOM 5667 C CA . ASN B 1 316 ? 2.762 -29 -23.25 1 98.56 316 ASN B CA 1
ATOM 5668 C C . ASN B 1 316 ? 1.992 -28.906 -24.578 1 98.56 316 ASN B C 1
ATOM 5670 O O . ASN B 1 316 ? 0.987 -29.609 -24.75 1 98.56 316 ASN B O 1
ATOM 5674 N N . PHE B 1 317 ? 2.418 -28.078 -25.453 1 98.56 317 PHE B N 1
ATOM 5675 C CA . PHE B 1 317 ? 1.655 -27.859 -26.688 1 98.56 317 PHE B CA 1
ATOM 5676 C C . PHE B 1 317 ? 2.375 -28.469 -27.891 1 98.56 317 PHE B C 1
ATOM 5678 O O . PHE B 1 317 ? 1.938 -28.297 -29.031 1 98.56 317 PHE B O 1
ATOM 5685 N N . ARG B 1 318 ? 3.432 -29.172 -27.75 1 98 318 ARG B N 1
ATOM 5686 C CA . ARG B 1 318 ? 4.328 -29.578 -28.828 1 98 318 ARG B CA 1
ATOM 5687 C C . ARG B 1 318 ? 3.67 -30.625 -29.719 1 98 318 ARG B C 1
ATOM 5689 O O . ARG B 1 318 ? 4.074 -30.812 -30.859 1 98 318 ARG B O 1
ATOM 5696 N N . ASN B 1 319 ? 2.639 -31.328 -29.266 1 97.31 319 ASN B N 1
ATOM 5697 C CA . ASN B 1 319 ? 1.858 -32.219 -30.125 1 97.31 319 ASN B CA 1
ATOM 5698 C C . ASN B 1 319 ? 1.121 -31.453 -31.219 1 97.31 319 ASN B C 1
ATOM 5700 O O . ASN B 1 319 ? 0.697 -32.062 -32.219 1 97.31 319 ASN B O 1
ATOM 5704 N N . ILE B 1 320 ? 0.943 -30.203 -31.016 1 97.56 320 ILE B N 1
ATOM 5705 C CA . ILE B 1 320 ? 0.217 -29.391 -31.969 1 97.56 320 ILE B CA 1
ATOM 5706 C C . ILE B 1 320 ? 1.204 -28.688 -32.906 1 97.56 320 ILE B C 1
ATOM 5708 O O . ILE B 1 320 ? 1.01 -28.672 -34.125 1 97.56 320 ILE B O 1
ATOM 5712 N N . SER B 1 321 ? 2.268 -28.125 -32.375 1 97.12 321 SER B N 1
ATOM 5713 C CA . SER B 1 321 ? 3.281 -27.453 -33.188 1 97.12 321 SER B CA 1
ATOM 5714 C C . SER B 1 321 ? 4.672 -27.625 -32.562 1 97.12 321 SER B C 1
ATOM 5716 O O . SER B 1 321 ? 4.871 -27.359 -31.391 1 97.12 321 SER B O 1
ATOM 5718 N N . ASN B 1 322 ? 5.582 -27.984 -33.438 1 95.88 322 ASN B N 1
ATOM 5719 C CA . ASN B 1 322 ? 6.98 -28.031 -33.031 1 95.88 322 ASN B CA 1
ATOM 5720 C C . ASN B 1 322 ? 7.77 -26.844 -33.625 1 95.88 322 ASN B C 1
ATOM 5722 O O . ASN B 1 322 ? 8.969 -26.719 -33.344 1 95.88 322 ASN B O 1
ATOM 5726 N N . LYS B 1 323 ? 7.148 -25.938 -34.219 1 97.31 323 LYS B N 1
ATOM 5727 C CA . LYS B 1 323 ? 7.809 -24.828 -34.906 1 97.31 323 LYS B CA 1
ATOM 5728 C C . LYS B 1 323 ? 7.531 -23.5 -34.188 1 97.31 323 LYS B C 1
ATOM 5730 O O . LYS B 1 323 ? 8.414 -22.641 -34.062 1 97.31 323 LYS B O 1
ATOM 5735 N N . MET B 1 324 ? 6.387 -23.438 -33.594 1 98.19 324 MET B N 1
ATOM 5736 C CA . MET B 1 324 ? 6.004 -22.188 -32.906 1 98.19 324 MET B CA 1
ATOM 5737 C C . MET B 1 324 ? 6.738 -22.047 -31.578 1 98.19 324 MET B C 1
ATOM 5739 O O . MET B 1 324 ? 6.91 -23.016 -30.859 1 98.19 324 MET B O 1
ATOM 5743 N N . THR B 1 325 ? 7.172 -20.828 -31.312 1 98.5 325 THR B N 1
ATOM 5744 C CA . THR B 1 325 ? 7.555 -20.531 -29.938 1 98.5 325 THR B CA 1
ATOM 5745 C C . THR B 1 325 ? 6.336 -20.531 -29.031 1 98.5 325 THR B C 1
ATOM 5747 O O . THR B 1 325 ? 5.195 -20.5 -29.5 1 98.5 325 THR B O 1
ATOM 5750 N N . ASP B 1 326 ? 6.625 -20.625 -27.766 1 98.31 326 ASP B N 1
ATOM 5751 C CA . ASP B 1 326 ? 5.492 -20.625 -26.844 1 98.31 326 ASP B CA 1
ATOM 5752 C C . ASP B 1 326 ? 4.715 -19.312 -26.922 1 98.31 326 ASP B C 1
ATOM 5754 O O . ASP B 1 326 ? 3.494 -19.297 -26.734 1 98.31 326 ASP B O 1
ATOM 5758 N N . ILE B 1 327 ? 5.328 -18.172 -27.25 1 98.31 327 ILE B N 1
ATOM 5759 C CA . ILE B 1 327 ? 4.652 -16.891 -27.422 1 98.31 327 ILE B CA 1
ATOM 5760 C C . ILE B 1 327 ? 3.773 -16.938 -28.672 1 98.31 327 ILE B C 1
ATOM 5762 O O . ILE B 1 327 ? 2.609 -16.531 -28.625 1 98.31 327 ILE B O 1
ATOM 5766 N N . GLN B 1 328 ? 4.332 -17.406 -29.75 1 98.5 328 GLN B N 1
ATOM 5767 C CA . GLN B 1 328 ? 3.568 -17.531 -30.984 1 98.5 328 GLN B CA 1
ATOM 5768 C C . GLN B 1 328 ? 2.361 -18.453 -30.781 1 98.5 328 GLN B C 1
ATOM 5770 O O . GLN B 1 328 ? 1.262 -18.141 -31.25 1 98.5 328 GLN B O 1
ATOM 5775 N N . PHE B 1 329 ? 2.602 -19.562 -30.172 1 98.69 329 PHE B N 1
ATOM 5776 C CA . PHE B 1 329 ? 1.53 -20.516 -29.938 1 98.69 329 PHE B CA 1
ATOM 5777 C C . PHE B 1 329 ? 0.426 -19.906 -29.094 1 98.69 329 PHE B C 1
ATOM 5779 O O . PHE B 1 329 ? -0.759 -20.062 -29.391 1 98.69 329 PHE B O 1
ATOM 5786 N N . ALA B 1 330 ? 0.782 -19.266 -27.953 1 98.62 330 ALA B N 1
ATOM 5787 C CA . ALA B 1 330 ? -0.198 -18.641 -27.078 1 98.62 330 ALA B CA 1
ATOM 5788 C C . ALA B 1 330 ? -1.046 -17.625 -27.844 1 98.62 330 ALA B C 1
ATOM 5790 O O . ALA B 1 330 ? -2.266 -17.562 -27.656 1 98.62 330 ALA B O 1
ATOM 5791 N N . LYS B 1 331 ? -0.398 -16.828 -28.672 1 98.56 331 LYS B N 1
ATOM 5792 C CA . LYS B 1 331 ? -1.12 -15.844 -29.484 1 98.56 331 LYS B CA 1
ATOM 5793 C C . LYS B 1 331 ? -2.047 -16.531 -30.484 1 98.56 331 LYS B C 1
ATOM 5795 O O . LYS B 1 331 ? -3.195 -16.109 -30.656 1 98.56 331 LYS B O 1
ATOM 5800 N N . TRP B 1 332 ? -1.499 -17.5 -31.141 1 98.62 332 TRP B N 1
ATOM 5801 C CA . TRP B 1 332 ? -2.283 -18.266 -32.094 1 98.62 332 TRP B CA 1
ATOM 5802 C C . TRP B 1 332 ? -3.496 -18.906 -31.438 1 98.62 332 TRP B C 1
ATOM 5804 O O . TRP B 1 332 ? -4.613 -18.828 -31.969 1 98.62 332 TRP B O 1
ATOM 5814 N N . LEU B 1 333 ? -3.316 -19.531 -30.312 1 98.62 333 LEU B N 1
ATOM 5815 C CA . LEU B 1 333 ? -4.395 -20.172 -29.578 1 98.62 333 LEU B CA 1
ATOM 5816 C C . LEU B 1 333 ? -5.453 -19.156 -29.156 1 98.62 333 LEU B C 1
ATOM 5818 O O . LEU B 1 333 ? -6.652 -19.469 -29.188 1 98.62 333 LEU B O 1
ATOM 5822 N N . THR B 1 334 ? -5.031 -17.984 -28.75 1 98.44 334 THR B N 1
ATOM 5823 C CA . THR B 1 334 ? -5.926 -16.938 -28.281 1 98.44 334 THR B CA 1
ATOM 5824 C C . THR B 1 334 ? -6.707 -16.344 -29.438 1 98.44 334 THR B C 1
ATOM 5826 O O . THR B 1 334 ? -7.934 -16.203 -29.375 1 98.44 334 THR B O 1
ATOM 5829 N N . VAL B 1 335 ? -6.027 -16 -30.5 1 98.25 335 VAL B N 1
ATOM 5830 C CA . VAL B 1 335 ? -6.621 -15.242 -31.594 1 98.25 335 VAL B CA 1
ATOM 5831 C C . VAL B 1 335 ? -7.375 -16.188 -32.531 1 98.25 335 VAL B C 1
ATOM 5833 O O . VAL B 1 335 ? -8.555 -15.961 -32.812 1 98.25 335 VAL B O 1
ATOM 5836 N N . ASP B 1 336 ? -6.77 -17.25 -32.969 1 98.12 336 ASP B N 1
ATOM 5837 C CA . ASP B 1 336 ? -7.316 -18.125 -34 1 98.12 336 ASP B CA 1
ATOM 5838 C C . ASP B 1 336 ? -8.195 -19.219 -33.406 1 98.12 336 ASP B C 1
ATOM 5840 O O . ASP B 1 336 ? -9.195 -19.609 -34 1 98.12 336 ASP B O 1
ATOM 5844 N N . LYS B 1 337 ? -7.785 -19.688 -32.219 1 98.25 337 LYS B N 1
ATOM 5845 C CA . LYS B 1 337 ? -8.523 -20.781 -31.625 1 98.25 337 LYS B CA 1
ATOM 5846 C C . LYS B 1 337 ? -9.383 -20.312 -30.453 1 98.25 337 LYS B C 1
ATOM 5848 O O . LYS B 1 337 ? -10.117 -21.094 -29.859 1 98.25 337 LYS B O 1
ATOM 5853 N N . LYS B 1 338 ? -9.25 -19.141 -30.016 1 98.25 338 LYS B N 1
ATOM 5854 C CA . LYS B 1 338 ? -10.18 -18.422 -29.141 1 98.25 338 LYS B CA 1
ATOM 5855 C C . LYS B 1 338 ? -10.062 -18.906 -27.703 1 98.25 338 LYS B C 1
ATOM 5857 O O . LYS B 1 338 ? -11.047 -18.906 -26.953 1 98.25 338 LYS B O 1
ATOM 5862 N N . VAL B 1 339 ? -8.961 -19.422 -27.328 1 98.56 339 VAL B N 1
ATOM 5863 C CA . VAL B 1 339 ? -8.672 -19.75 -25.938 1 98.56 339 VAL B CA 1
ATOM 5864 C C . VAL B 1 339 ? -7.355 -19.109 -25.516 1 98.56 339 VAL B C 1
ATOM 5866 O O . VAL B 1 339 ? -6.297 -19.422 -26.062 1 98.56 339 VAL B O 1
ATOM 5869 N N . ALA B 1 340 ? -7.449 -18.219 -24.578 1 98.38 340 ALA B N 1
ATOM 5870 C CA . ALA B 1 340 ? -6.289 -17.453 -24.141 1 98.38 340 ALA B CA 1
ATOM 5871 C C . ALA B 1 340 ? -5.512 -18.172 -23.062 1 98.38 340 ALA B C 1
ATOM 5873 O O . ALA B 1 340 ? -6.109 -18.797 -22.172 1 98.38 340 ALA B O 1
ATOM 5874 N N . CYS B 1 341 ? -4.246 -18.172 -23.109 1 98.38 341 CYS B N 1
ATOM 5875 C CA . CYS B 1 341 ? -3.281 -18.719 -22.156 1 98.38 341 CYS B CA 1
ATOM 5876 C C . CYS B 1 341 ? -2.035 -17.844 -22.078 1 98.38 341 CYS B C 1
ATOM 5878 O O . CYS B 1 341 ? -1.964 -16.797 -22.75 1 98.38 341 CYS B O 1
ATOM 5880 N N . LEU B 1 342 ? -1.093 -18.172 -21.219 1 98.31 342 LEU B N 1
ATOM 5881 C CA . LEU B 1 342 ? 0.176 -17.453 -21.156 1 98.31 342 LEU B CA 1
ATOM 5882 C C . LEU B 1 342 ? 1.332 -18.344 -21.578 1 98.31 342 LEU B C 1
ATOM 5884 O O . LEU B 1 342 ? 1.358 -19.531 -21.25 1 98.31 342 LEU B O 1
ATOM 5888 N N . PRO B 1 343 ? 2.252 -17.781 -22.406 1 98.25 343 PRO B N 1
ATOM 5889 C CA . PRO B 1 343 ? 3.477 -18.547 -22.656 1 98.25 343 PRO B CA 1
ATOM 5890 C C . PRO B 1 343 ? 4.316 -18.734 -21.391 1 98.25 343 PRO B C 1
ATOM 5892 O O . PRO B 1 343 ? 4.461 -17.812 -20.594 1 98.25 343 PRO B O 1
ATOM 5895 N N . LEU B 1 344 ? 4.836 -19.922 -21.188 1 98.06 344 LEU B N 1
ATOM 5896 C CA . LEU B 1 344 ? 5.613 -20.141 -19.969 1 98.06 344 LEU B CA 1
ATOM 5897 C C . LEU B 1 344 ? 6.879 -19.297 -19.969 1 98.06 344 LEU B C 1
ATOM 5899 O O . LEU B 1 344 ? 7.395 -18.953 -18.891 1 98.06 344 LEU B O 1
ATOM 5903 N N . SER B 1 345 ? 7.414 -18.922 -21.156 1 96.94 345 SER B N 1
ATOM 5904 C CA . SER B 1 345 ? 8.625 -18.109 -21.25 1 96.94 345 SER B CA 1
ATOM 5905 C C . SER B 1 345 ? 8.43 -16.75 -20.578 1 96.94 345 SER B C 1
ATOM 5907 O O . SER B 1 345 ? 9.406 -16.094 -20.219 1 96.94 345 SER B O 1
ATOM 5909 N N . ALA B 1 346 ? 7.156 -16.328 -20.375 1 96.69 346 ALA B N 1
ATOM 5910 C CA . ALA B 1 346 ? 6.859 -15.078 -19.688 1 96.69 346 ALA B CA 1
ATOM 5911 C C . ALA B 1 346 ? 7.328 -15.125 -18.234 1 96.69 346 ALA B C 1
ATOM 5913 O O . ALA B 1 346 ? 7.438 -14.086 -17.578 1 96.69 346 ALA B O 1
ATOM 5914 N N . PHE B 1 347 ? 7.637 -16.328 -17.75 1 97.75 347 PHE B N 1
ATOM 5915 C CA . PHE B 1 347 ? 8.008 -16.516 -16.359 1 97.75 347 PHE B CA 1
ATOM 5916 C C . PHE B 1 347 ? 9.492 -16.812 -16.219 1 97.75 347 PHE B C 1
ATOM 5918 O O . PHE B 1 347 ? 9.961 -17.172 -15.141 1 97.75 347 PHE B O 1
ATOM 5925 N N . TYR B 1 348 ? 10.219 -16.719 -17.328 1 96.62 348 TYR B N 1
ATOM 5926 C CA . TYR B 1 348 ? 11.664 -16.906 -17.344 1 96.62 348 TYR B CA 1
ATOM 5927 C C . TYR B 1 348 ? 12.383 -15.594 -17.656 1 96.62 348 TYR B C 1
ATOM 5929 O O . TYR B 1 348 ? 11.891 -14.781 -18.438 1 96.62 348 TYR B O 1
ATOM 5937 N N . ASN B 1 349 ? 13.406 -15.406 -17 1 93.69 349 ASN B N 1
ATOM 5938 C CA . ASN B 1 349 ? 14.336 -14.375 -17.438 1 93.69 349 ASN B CA 1
ATOM 5939 C C . ASN B 1 349 ? 15.461 -14.945 -18.297 1 93.69 349 ASN B C 1
ATOM 5941 O O . ASN B 1 349 ? 16 -14.258 -19.172 1 93.69 349 ASN B O 1
ATOM 5945 N N . SER B 1 350 ? 15.703 -16.25 -18.156 1 91.19 350 SER B N 1
ATOM 5946 C CA . SER B 1 350 ? 16.844 -16.891 -18.797 1 91.19 350 SER B CA 1
ATOM 5947 C C . SER B 1 350 ? 16.453 -17.516 -20.141 1 91.19 350 SER B C 1
ATOM 5949 O O . SER B 1 350 ? 17.312 -17.859 -20.938 1 91.19 350 SER B O 1
ATOM 5951 N N . LYS B 1 351 ? 15.141 -17.672 -20.266 1 93.31 351 LYS B N 1
ATOM 5952 C CA . LYS B 1 351 ? 14.664 -18.312 -21.484 1 93.31 351 LYS B CA 1
ATOM 5953 C C . LYS B 1 351 ? 13.641 -17.438 -22.203 1 93.31 351 LYS B C 1
ATOM 5955 O O . LYS B 1 351 ? 12.852 -16.734 -21.578 1 93.31 351 LYS B O 1
ATOM 5960 N N . GLN B 1 352 ? 13.633 -17.609 -23.531 1 93.94 352 GLN B N 1
ATOM 5961 C CA . GLN B 1 352 ? 12.695 -16.828 -24.344 1 93.94 352 GLN B CA 1
ATOM 5962 C C . GLN B 1 352 ? 11.664 -17.734 -25.016 1 93.94 352 GLN B C 1
ATOM 5964 O O . GLN B 1 352 ? 10.797 -17.25 -25.734 1 93.94 352 GLN B O 1
ATOM 5969 N N . ASP B 1 353 ? 11.852 -19 -24.797 1 96.81 353 ASP B N 1
ATOM 5970 C CA . ASP B 1 353 ? 10.938 -19.984 -25.359 1 96.81 353 ASP B CA 1
ATOM 5971 C C . ASP B 1 353 ? 10.828 -21.203 -24.453 1 96.81 353 ASP B C 1
ATOM 5973 O O . ASP B 1 353 ? 11.633 -21.391 -23.531 1 96.81 353 ASP B O 1
ATOM 5977 N N . SER B 1 354 ? 9.727 -21.922 -24.609 1 97.44 354 SER B N 1
ATOM 5978 C CA . SER B 1 354 ? 9.492 -23.172 -23.875 1 97.44 354 SER B CA 1
ATOM 5979 C C . SER B 1 354 ? 8.539 -24.078 -24.641 1 97.44 354 SER B C 1
ATOM 5981 O O . SER B 1 354 ? 8.016 -23.703 -25.703 1 97.44 354 SER B O 1
ATOM 5983 N N . ASN B 1 355 ? 8.336 -25.219 -24.141 1 98.06 355 ASN B N 1
ATOM 5984 C CA . ASN B 1 355 ? 7.406 -26.188 -24.719 1 98.06 355 ASN B CA 1
ATOM 5985 C C . ASN B 1 355 ? 6.008 -26.031 -24.125 1 98.06 355 ASN B C 1
ATOM 5987 O O . ASN B 1 355 ? 5.129 -26.859 -24.391 1 98.06 355 ASN B O 1
ATOM 5991 N N . TYR B 1 356 ? 5.84 -25 -23.344 1 98.56 356 TYR B N 1
ATOM 5992 C CA . TYR B 1 356 ? 4.68 -25.047 -22.453 1 98.56 356 TYR B CA 1
ATOM 5993 C C . TYR B 1 356 ? 3.908 -23.734 -22.484 1 98.56 356 TYR B C 1
ATOM 5995 O O . TYR B 1 356 ? 4.473 -22.688 -22.812 1 98.56 356 TYR B O 1
ATOM 6003 N N . ILE B 1 357 ? 2.66 -23.812 -22.219 1 98.56 357 ILE B N 1
ATOM 6004 C CA . ILE B 1 357 ? 1.795 -22.688 -21.875 1 98.56 357 ILE B CA 1
ATOM 6005 C C . ILE B 1 357 ? 1.2 -22.906 -20.484 1 98.56 357 ILE B C 1
ATOM 6007 O O . ILE B 1 357 ? 1.211 -24.031 -19.969 1 98.56 357 ILE B O 1
ATOM 6011 N N . ARG B 1 358 ? 0.777 -21.875 -19.875 1 98.62 358 ARG B N 1
ATOM 6012 C CA . ARG B 1 358 ? 0.118 -21.922 -18.578 1 98.62 358 ARG B CA 1
ATOM 6013 C C . ARG B 1 358 ? -1.331 -21.469 -18.672 1 98.62 358 ARG B C 1
ATOM 6015 O O . ARG B 1 358 ? -1.623 -20.453 -19.312 1 98.62 358 ARG B O 1
ATOM 6022 N N . VAL B 1 359 ? -2.217 -22.188 -18.062 1 98.5 359 VAL B N 1
ATOM 6023 C CA . VAL B 1 359 ? -3.611 -21.766 -17.969 1 98.5 359 VAL B CA 1
ATOM 6024 C C . VAL B 1 359 ? -4.016 -21.688 -16.484 1 98.5 359 VAL B C 1
ATOM 6026 O O . VAL B 1 359 ? -3.355 -22.281 -15.633 1 98.5 359 VAL B O 1
ATOM 6029 N N . SER B 1 360 ? -5.02 -20.922 -16.203 1 98.19 360 SER B N 1
ATOM 6030 C CA . SER B 1 360 ? -5.625 -20.859 -14.883 1 98.19 360 SER B CA 1
ATOM 6031 C C . SER B 1 360 ? -6.965 -21.578 -14.852 1 98.19 360 SER B C 1
ATOM 6033 O O . SER B 1 360 ? -7.785 -21.422 -15.758 1 98.19 360 SER B O 1
ATOM 6035 N N . PHE B 1 361 ? -7.176 -22.375 -13.836 1 98.25 361 PHE B N 1
ATOM 6036 C CA . PHE B 1 361 ? -8.461 -23.062 -13.711 1 98.25 361 PHE B CA 1
ATOM 6037 C C . PHE B 1 361 ? -9.328 -22.391 -12.648 1 98.25 361 PHE B C 1
ATOM 6039 O O . PHE B 1 361 ? -10.383 -22.906 -12.281 1 98.25 361 PHE B O 1
ATOM 6046 N N . ALA B 1 362 ? -8.906 -21.25 -12.117 1 97 362 ALA B N 1
ATOM 6047 C CA . ALA B 1 362 ? -9.727 -20.453 -11.211 1 97 362 ALA B CA 1
ATOM 6048 C C . ALA B 1 362 ? -10.789 -19.672 -11.984 1 97 362 ALA B C 1
ATOM 6050 O O . ALA B 1 362 ? -10.797 -18.438 -11.961 1 97 362 ALA B O 1
ATOM 6051 N N . LYS B 1 363 ? -11.672 -20.391 -12.672 1 97.62 363 LYS B N 1
ATOM 6052 C CA . LYS B 1 363 ? -12.742 -19.875 -13.523 1 97.62 363 LYS B CA 1
ATOM 6053 C C . LYS B 1 363 ? -14.055 -20.609 -13.258 1 97.62 363 LYS B C 1
ATOM 6055 O O . LYS B 1 363 ? -14.07 -21.641 -12.586 1 97.62 363 LYS B O 1
ATOM 6060 N N . LYS B 1 364 ? -15.133 -20.016 -13.742 1 97.56 364 LYS B N 1
ATOM 6061 C CA . LYS B 1 364 ? -16.391 -20.75 -13.742 1 97.56 364 LYS B CA 1
ATOM 6062 C C . LYS B 1 364 ? -16.25 -22.094 -14.453 1 97.56 364 LYS B C 1
ATOM 6064 O O . LYS B 1 364 ? -15.562 -22.188 -15.477 1 97.56 364 LYS B O 1
ATOM 6069 N N . ASP B 1 365 ? -16.953 -23.062 -13.867 1 98.06 365 ASP B N 1
ATOM 6070 C CA . ASP B 1 365 ? -16.922 -24.375 -14.5 1 98.06 365 ASP B CA 1
ATOM 6071 C C . ASP B 1 365 ? -17.391 -24.297 -15.945 1 98.06 365 ASP B C 1
ATOM 6073 O O . ASP B 1 365 ? -16.828 -24.953 -16.828 1 98.06 365 ASP B O 1
ATOM 6077 N N . SER B 1 366 ? -18.406 -23.531 -16.172 1 98.31 366 SER B N 1
ATOM 6078 C CA . SER B 1 366 ? -18.953 -23.406 -17.516 1 98.31 366 SER B CA 1
ATOM 6079 C C . SER B 1 366 ? -17.906 -22.875 -18.5 1 98.31 366 SER B C 1
ATOM 6081 O O . SER B 1 366 ? -17.812 -23.359 -19.625 1 98.31 366 SER B O 1
ATOM 6083 N N . LEU B 1 367 ? -17.094 -21.922 -18.047 1 98.06 367 LEU B N 1
ATOM 6084 C CA . LEU B 1 367 ? -16.062 -21.375 -18.906 1 98.06 367 LEU B CA 1
ATOM 6085 C C . LEU B 1 367 ? -15.016 -22.438 -19.25 1 98.06 367 LEU B C 1
ATOM 6087 O O . LEU B 1 367 ? -14.594 -22.547 -20.406 1 98.06 367 LEU B O 1
ATOM 6091 N N . ILE B 1 368 ? -14.609 -23.219 -18.266 1 98.31 368 ILE B N 1
ATOM 6092 C CA . ILE B 1 368 ? -13.617 -24.281 -18.469 1 98.31 368 ILE B CA 1
ATOM 6093 C C . ILE B 1 368 ? -14.164 -25.297 -19.469 1 98.31 368 ILE B C 1
ATOM 6095 O O . ILE B 1 368 ? -13.477 -25.688 -20.422 1 98.31 368 ILE B O 1
ATOM 6099 N N . ILE B 1 369 ? -15.383 -25.703 -19.266 1 98.5 369 ILE B N 1
ATOM 6100 C CA . ILE B 1 369 ? -16.031 -26.703 -20.109 1 98.5 369 ILE B CA 1
ATOM 6101 C C . ILE B 1 369 ? -16.141 -26.172 -21.531 1 98.5 369 ILE B C 1
ATOM 6103 O O . ILE B 1 369 ? -15.727 -26.844 -22.484 1 98.5 369 ILE B O 1
ATOM 6107 N N . GLU B 1 370 ? -16.625 -24.969 -21.672 1 98.38 370 GLU B N 1
ATOM 6108 C CA . GLU B 1 370 ? -16.828 -24.391 -23 1 98.38 370 GLU B CA 1
ATOM 6109 C C . GLU B 1 370 ? -15.508 -24.188 -23.734 1 98.38 370 GLU B C 1
ATOM 6111 O O . GLU B 1 370 ? -15.414 -24.469 -24.922 1 98.38 370 GLU B O 1
ATOM 6116 N N . ALA B 1 371 ? -14.539 -23.719 -23.062 1 98.44 371 ALA B N 1
ATOM 6117 C CA . ALA B 1 371 ? -13.227 -23.484 -23.656 1 98.44 371 ALA B CA 1
ATOM 6118 C C . ALA B 1 371 ? -12.617 -24.781 -24.172 1 98.44 371 ALA B C 1
ATOM 6120 O O . ALA B 1 371 ? -12.117 -24.844 -25.297 1 98.44 371 ALA B O 1
ATOM 6121 N N . LEU B 1 372 ? -12.664 -25.828 -23.391 1 98.06 372 LEU B N 1
ATOM 6122 C CA . LEU B 1 372 ? -12 -27.078 -23.75 1 98.06 372 LEU B CA 1
ATOM 6123 C C . LEU B 1 372 ? -12.812 -27.859 -24.781 1 98.06 372 LEU B C 1
ATOM 6125 O O . LEU B 1 372 ? -12.242 -28.547 -25.625 1 98.06 372 LEU B O 1
ATOM 6129 N N . GLU B 1 373 ? -14.117 -27.75 -24.703 1 97.81 373 GLU B N 1
ATOM 6130 C CA . GLU B 1 373 ? -14.945 -28.344 -25.75 1 97.81 373 GLU B CA 1
ATOM 6131 C C . GLU B 1 373 ? -14.68 -27.672 -27.094 1 97.81 373 GLU B C 1
ATOM 6133 O O . GLU B 1 373 ? -14.625 -28.344 -28.125 1 97.81 373 GLU B O 1
ATOM 6138 N N . HIS B 1 374 ? -14.594 -26.422 -27.031 1 98.06 374 HIS B N 1
ATOM 6139 C CA . HIS B 1 374 ? -14.258 -25.688 -28.234 1 98.06 374 HIS B CA 1
ATOM 6140 C C . HIS B 1 374 ? -12.906 -26.125 -28.797 1 98.06 374 HIS B C 1
ATOM 6142 O O . HIS B 1 374 ? -12.773 -26.328 -30.016 1 98.06 374 HIS B O 1
ATOM 6148 N N . LEU B 1 375 ? -11.906 -26.281 -27.969 1 97.81 375 LEU B N 1
ATOM 6149 C CA . LEU B 1 375 ? -10.578 -26.688 -28.406 1 97.81 375 LEU B CA 1
ATOM 6150 C C . LEU B 1 375 ? -10.594 -28.094 -28.984 1 97.81 375 LEU B C 1
ATOM 6152 O O . LEU B 1 375 ? -9.844 -28.406 -29.922 1 97.81 375 LEU B O 1
ATOM 6156 N N . ARG B 1 376 ? -11.344 -28.922 -28.344 1 97 376 ARG B N 1
ATOM 6157 C CA . ARG B 1 376 ? -11.477 -30.297 -28.844 1 97 376 ARG B CA 1
ATOM 6158 C C . ARG B 1 376 ? -11.891 -30.297 -30.312 1 97 376 ARG B C 1
ATOM 6160 O O . ARG B 1 376 ? -11.391 -31.109 -31.094 1 97 376 ARG B O 1
ATOM 6167 N N . LYS B 1 377 ? -12.656 -29.344 -30.672 1 97 377 LYS B N 1
ATOM 6168 C CA . LYS B 1 377 ? -13.156 -29.266 -32.031 1 97 377 LYS B CA 1
ATOM 6169 C C . LYS B 1 377 ? -12.188 -28.5 -32.938 1 97 377 LYS B C 1
ATOM 6171 O O . LYS B 1 377 ? -12.078 -28.781 -34.125 1 97 377 LYS B O 1
ATOM 6176 N N . ALA B 1 378 ? -11.57 -27.625 -32.344 1 96.31 378 ALA B N 1
ATOM 6177 C CA . ALA B 1 378 ? -10.82 -26.656 -33.125 1 96.31 378 ALA B CA 1
ATOM 6178 C C . ALA B 1 378 ? -9.398 -27.125 -33.375 1 96.31 378 ALA B C 1
ATOM 6180 O O . ALA B 1 378 ? -8.703 -26.609 -34.25 1 96.31 378 ALA B O 1
ATOM 6181 N N . LEU B 1 379 ? -8.945 -28.031 -32.625 1 95.81 379 LEU B N 1
ATOM 6182 C CA . LEU B 1 379 ? -7.57 -28.5 -32.781 1 95.81 379 LEU B CA 1
ATOM 6183 C C . LEU B 1 379 ? -7.527 -29.891 -33.406 1 95.81 379 LEU B C 1
ATOM 6185 O O . LEU B 1 379 ? -6.57 -30.219 -34.125 1 95.81 379 LEU B O 1
#

Foldseek 3Di:
DPDLVVQDLVVLLVVLVVLLVVQVFLEQADQAEPDDFDVLLVVLLVVLVVPPQQDFDALQADPLLLVLVQVLQCPFPLHQHDDSLFKGKFLFLLLLLLLLLLLWDDAAAEEEEEPLADSSNQSSQVVSNYHYQYQYADPLRHRDLVSVLVSDDLRHAEYEAEACGPPALDGQDPVNLVSVCVSPVVHNYAYEYECQFQLAFDDPDHHDFNCSPPRNQARYWYWYGPCSLGSPVVQRIIMIGHPSVSSVSSSVSSCVVPRGYRRSSSSSSSVCSVVDDSVVSNVVLNVLLVLLVVLLVLAQKDQPDRRRTDQKGKIFDVSPPPPDFLSRVQSCCCNVLRYHWGRSCSSDPVDNGDRITMGGSSYDSVSSNVNSVSNSVVD/DPDLVVQDLVVLLVVLVVLLVVQVFLEQADQAEPDDFDVLLVVLLVVLVVPPQQDFDALQADPLLLVLVQVLQCPFPLHQHDDSLFKGKFLFLLLLLLLLLLLWDDAAAEEEEEPLADSSNQSSQVVSNYHYQYQYADPLRHRDLVSVLVSDDLRHAEYEAEACGPPALDGQDPVNLVSVCVSPVVHNYAYEYECAFQLAFDDPDHHDFNCSPPRNQARYWYWYGPCSLRSPVVQRIIMIGHPSVSSVSSSVSSCVVPRGYRRSSSSSSSVCSVVDDSVVSNVVLNVLQVLLVVLLVLAQKDQPDRRRTDQKGKIFDVSPPPPDFLSRVQSCCCNVLRYHWGRSCSSDPVDNGDRITMGGSSYDSVSSNVNSVSNSVVD

InterPro domains:
  IPR004839 Aminotransferase, class I/classII, large domain [PF00155] (27-374)
  IPR015421 Pyridoxal phosphate-dependent transferase, major domain [G3DSA:3.40.640.10] (38-276)
  IPR015422 Pyridoxal phosphate-dependent transferase, small domain [G3DSA:3.90.1150.10] (15-375)
  IPR015424 Pyridoxal phosphate-dependent transferase [SSF53383] (14-379)
  IPR051326 Kynurenine--oxoglutarate transaminase [PTHR43807] (11-378)

Nearest PDB structures (foldseek):
  1u08-assembly1_A  TM=9.689E-01  e=1.679E-39  Escherichia coli
  1u08-assembly1_B  TM=9.683E-01  e=3.214E-39  Escherichia coli
  2o0r-assembly1_B  TM=9.450E-01  e=1.011E-33  Mycobacterium tuberculosis H37Rv
  5veh-assembly1_B  TM=9.208E-01  e=7.306E-34  Aedes aegypti
  1gd9-assembly1_B  TM=8.985E-01  e=1.833E-33  Pyrococcus horikoshii

Secondary structure (DSSP, 8-state):
---GGG--THHHHHHHHHHHHHHT-EE-SSS---SPPPHHHHHHHHHHHTTT--SPPPTT--HHHHHHHHHHHHTSSS-----GGGEEEES-HHHHHHHHHHHHPPTT-EEEEEES--TTHHHHHHHTT-EEEEEEPPTTS---HHHHHHH--TTEEEEEEESS-TTT-----HHHHHHHHHHHTTS--EEEEE-TTTT-B-TT-----GGGSTTGGGGEEEEEEHHHHTT-GGG--EEEE--HHHHHHHHHHHHHHT----HHHHHHHHHHHTT--HHHHHHHHHHHHHHHHHHHTTSS-B-SS--SBTTEEEEE-TTT-SSS-HHHHHHHHHHTS-EE-EEGGGG-SS-S--SEEEEE--S-HHHHHHHHHHHHHH-/---GGG--THHHHHHHHHHHHHHT-EE-SSS---SPPPHHHHHHHHHHHTTT--SPPPTT--HHHHHHHHHHHHTSSS-----GGGEEEES-HHHHHHHHHHHHPPTT-EEEEEES--TTHHHHHHHTT-EEEEEEPPTTS---HHHHHHH--TTEEEEEEESS-TTT-----HHHHHHHHHHHTTS--EEEEE-TTTT-B-TT-----GGGSTTGGGGEEEEEEHHHHTT-GGG--EEEE--HHHHHHHHHHHHHHT----HHHHHHHHHHHTT--HHHHHHHHHHHHHHHHHHHTTSS-B-SS--SBTTEEEEE-TTT-SSS-HHHHHHHHHHTS-EE-EEGGGG-SS-S--SEEEEE--S-HHHHHHHHHHHHHH-

Organism: NCBI:txid2305228

Sequence (758 aa):
MQNIYKFNRYELFTEMSQLAATHGSFDLSLGLPDFGIDERLKLFLKEAVDSNTHNYAPLEGNPLLIENIIHFNKNRKNSIQHTKEEITVVPCATFALFTALKCIVNPGDEVIIIEPAYYTYGPSVTLNGGVPVYCTLNNDFTIDWENVQHSISPKTKAIIVNSPQNPTGKIFSQDDWNQLYKLIKDQEIYVISEEIYDLYCYDNREHFSSFIHPELKKRTFCIFSFGKMLHISGWKVSYMLASEELTSKFRFHQQYISYGVNAPVQYALAKFLEVFVPSEMQQIMQKKRDLLHELIKDTPLMIEQKSNGSIFQIINFRNISNKMTDIQFAKWLTVDKKVACLPLSAFYNSKQDSNYIRVSFAKKDSLIIEALEHLRKALMQNIYKFNRYELFTEMSQLAATHGSFDLSLGLPDFGIDERLKLFLKEAVDSNTHNYAPLEGNPLLIENIIHFNKNRKNSIQHTKEEITVVPCATFALFTALKCIVNPGDEVIIIEPAYYTYGPSVTLNGGVPVYCTLNNDFTIDWENVQHSISPKTKAIIVNSPQNPTGKIFSQDDWNQLYKLIKDQEIYVISEEIYDLYCYDNREHFSSFIHPELKKRTFCIFSFGKMLHISGWKVSYMLASEELTSKFRFHQQYISYGVNAPVQYALAKFLEVFVPSEMQQIMQKKRDLLHELIKDTPLMIEQKSNGSIFQIINFRNISNKMTDIQFAKWLTVDKKVACLPLSAFYNSKQDSNYIRVSFAKKDSLIIEALEHLRKAL

Solvent-accessible surface area (backbone atoms only — not comparable to full-atom values): 38252 Å² total; per-residue (Å²): 124,82,70,64,80,72,67,55,54,64,51,57,60,52,49,42,55,48,46,12,62,76,58,70,21,44,71,23,38,60,89,58,63,76,60,84,59,64,66,65,50,46,53,30,37,47,50,20,59,78,38,101,30,40,46,67,34,50,59,52,36,44,66,63,29,53,53,38,51,40,52,53,34,46,68,36,93,66,48,36,78,67,56,79,63,21,45,35,42,34,42,30,52,52,29,50,52,31,47,52,44,55,65,70,44,40,76,67,24,25,31,38,38,54,30,62,26,62,69,56,56,54,51,28,35,38,75,40,39,25,39,66,39,82,37,67,41,42,95,87,65,44,83,39,64,68,55,51,58,68,68,57,52,96,48,40,38,32,38,48,44,57,33,23,16,60,54,62,1,43,62,54,48,67,63,51,52,50,52,52,45,68,75,39,69,92,49,85,48,35,34,38,35,37,29,39,29,48,68,30,38,36,96,86,45,72,57,57,59,64,61,56,39,83,69,51,24,67,43,26,46,36,32,30,29,50,16,67,70,55,61,28,48,4,56,30,42,17,36,34,37,25,27,53,68,58,34,53,50,38,53,61,50,35,57,42,40,53,43,48,35,38,19,31,54,40,48,11,49,24,59,39,54,77,74,59,60,69,68,60,56,25,50,54,51,42,49,36,46,50,50,50,59,60,50,38,66,67,32,71,50,38,69,86,59,80,46,41,13,38,55,31,37,44,31,35,44,53,79,74,43,85,78,56,44,18,60,54,43,26,48,45,33,13,63,78,62,32,38,17,34,31,29,44,25,58,25,33,90,90,38,87,52,44,63,28,34,29,35,27,46,50,51,43,67,65,56,55,51,50,44,39,54,48,39,42,71,72,106,122,79,72,61,80,74,68,55,51,64,51,56,59,52,48,41,53,49,47,13,64,76,58,71,20,43,72,24,39,61,92,59,64,76,60,84,58,62,66,64,50,47,53,31,38,45,50,20,60,76,38,99,30,40,46,69,35,50,59,54,37,45,67,64,30,53,53,37,50,42,52,53,35,46,68,37,95,65,48,37,78,70,55,78,64,22,45,35,42,34,42,31,52,52,28,50,51,31,46,52,44,55,65,70,44,45,78,68,25,25,31,38,38,53,29,60,28,60,71,54,55,54,50,28,36,36,75,40,39,24,38,66,41,81,36,68,41,41,96,86,64,44,82,40,65,68,54,50,58,69,68,57,52,98,48,40,39,32,38,49,43,55,34,23,16,59,55,63,2,42,60,54,47,68,64,50,54,51,52,52,45,68,75,36,71,91,50,86,48,35,35,40,35,39,29,40,28,48,68,28,38,36,94,88,45,72,57,56,60,64,60,57,40,83,68,49,25,69,43,26,47,36,31,28,28,50,16,65,67,55,61,28,49,3,56,30,43,16,36,35,39,26,27,52,69,56,33,53,50,38,50,60,51,34,57,43,40,53,42,47,35,39,19,30,55,41,49,12,51,26,59,38,54,78,73,60,60,68,66,58,57,27,50,54,52,41,50,35,46,50,50,51,58,59,49,38,66,66,31,70,50,38,71,86,57,80,48,42,12,38,53,32,38,45,32,35,44,52,78,75,43,84,78,56,44,17,58,54,43,28,49,44,32,13,63,78,63,30,38,19,34,32,29,44,26,56,26,34,90,90,38,85,53,45,65,27,34,30,34,26,45,50,52,43,67,66,56,55,51,52,42,39,55,49,38,43,72,71,107

pLDDT: mean 96.8, std 3.75, range [54.53, 98.94]

Radius of gyration: 27.01 Å; Cα contacts (8 Å, |Δi|>4): 1659; chains: 2; bounding box: 53×70×70 Å